Protein AF-A0A944N1M4-F1 (afdb_monomer)

Sequence (444 aa):
MQYVFIGLIVILLLAGAVALVLGRQGINRTTLVFAWLVLVTTAGFIFLAGRVGERERIWREKVRDLNAQIRTTTFGTYAGKVFFISDTADSEAAGLRQKILQLGGSLSNSKTIRSNVDVVVVNDPEKIPPKAKELSLEVLDKTAINNALTETLQGLEAAIIQKRREQARIETWRNRHWSSAFFTPPKVEPEPGNVGLYKAVSNGELRLILSAEDSEKPVNTGAELALFNLATDDERGFLGIFSIEEVGQREGNLLALSIAPLTTPDAHDLAAWKDWSLFTRAAKNPRIAVYEDLPSSNELSFDALTALVGTEIKTAAGPIASSGLEGMRRNLLQELSRVGNMTAQISLATAATQRERDRKKETANGLMKDREAWKEDSQFAQGALAKLEARGGTLKKNLQETRTRVLALRTELEELNARLMAEINRAEKPKENSSATRGTAALR

Nearest PDB structures (foldseek):
  4id3-assembly2_B  TM=7.390E-01  e=1.454E-02  Saccharomyces cerevisiae S288C
  3al3-assembly1_A  TM=7.926E-01  e=6.071E-02  Homo sapiens
  6zpk-assembly1_A  TM=7.304E-01  e=3.346E-02  Trypanosoma brucei brucei TREU927
  8ir4-assembly1_A  TM=6.706E-01  e=6.443E-02  Homo sapiens
  7cmz-assembly1_A  TM=6.408E-01  e=8.679E-02  Homo sapiens

Secondary structure (DSSP, 8-state):
-HHHHHHHHHHHHHHHHHHHHHTTSS--HHHHHHHHHHHHHHHHHHHHHHHHHHHHHHHHHHHHHHHHHHHHHHHGGGTTPEEEE-S--HHHHHHHHHHHHHTT-EE---SS--TT--EEEES-TT---HHHHHTT-EEEEHHHHHHHHHHHHHHHHHHHHHHHHHHHHHHHHH--EEEEEEEEPPEEEEPTT-TTBEEEEE-EEEEEE--TTS-S--S-TT-EEEEEETT--STTSEEEEEEEEEEEEEETTEEEEEEEESS--BHHHHHHHHHHHHHHHH-SS--EEEESS----TTS-S-HHHHHHEEEEEEBTEEEEEE-HHHHHHHHHHHHHHHHHHHHHHHHHHHHHHHHHHHHHHHHHHHHHHHHHHHHHHHHHHHHHHHHHHHHHHHHHHHHHHHHHHHHHHHHHHHHHHHHHHHHHHHT-PPP------------

Foldseek 3Di:
DVVVVVVVLVVLVVVLVVCVVVVPPDDDPVSVVVSVVSVVVSVVVVVVVVVVVVVVVVVVVVVVVVVVVCQCLQQNPQAAAEEEEPDDDPVVVVVLCVLCVSSNYHYDPDPDDDLSHQEYEYQDPVDDDVVCVVSVHHYHYPVRSVVRSVVSVVSNVVVVVVVVVVVVVVVVVAFDKFKFLDKFQFDWDDDPLQPFWIDGPAWIKTKTQADPPADQDNDDQQQKKWKAFPVDPDPLRTLAIWGFHDWQGDDPRITMTTIDHPDTDGPSNVVSNVVSVVCSVVDPGTIMMMGSAPDDDPPDPDGVCCQQQNDFDQDPVGTDTDGHPVRVVSVVSRVVSVVVVVVVVVVVVVVVVVVVVVVVVVVVVVVVVVVVVVVVVVVVVVVVVVVVVVVVVVVVVVVVVVVVVVVVVVVVVVVVVVVVVVVVVVVPDDDDDDDDDDDDDDDD

pLDDT: mean 70.44, std 16.05, range [33.62, 94.56]

Radius of gyration: 61.56 Å; Cα contacts (8 Å, |Δi|>4): 457; chains: 1; bounding box: 149×79×221 Å

Mean predicted aligned error: 21.59 Å

Structure (mmCIF, N/CA/C/O backbone):
data_AF-A0A944N1M4-F1
#
_entry.id   AF-A0A944N1M4-F1
#
loop_
_atom_site.group_PDB
_atom_site.id
_atom_site.type_symbol
_atom_site.label_atom_id
_atom_site.label_alt_id
_atom_site.label_comp_id
_atom_site.label_asym_id
_atom_site.label_entity_id
_atom_site.label_seq_id
_atom_site.pdbx_PDB_ins_code
_atom_site.Cartn_x
_atom_site.Cartn_y
_atom_site.Cartn_z
_atom_site.occupancy
_atom_site.B_iso_or_equiv
_atom_site.auth_seq_id
_atom_site.auth_comp_id
_atom_site.auth_asym_id
_atom_site.auth_atom_id
_atom_site.pdbx_PDB_model_num
ATOM 1 N N . MET A 1 1 ? -19.421 -28.208 -4.159 1.00 45.75 1 MET A N 1
ATOM 2 C CA . MET A 1 1 ? -18.139 -27.722 -4.723 1.00 45.75 1 MET A CA 1
ATOM 3 C C . MET A 1 1 ? -16.910 -28.515 -4.262 1.00 45.75 1 MET A C 1
ATOM 5 O O . MET A 1 1 ? -16.043 -28.733 -5.092 1.00 45.75 1 MET A O 1
ATOM 9 N N . GLN A 1 2 ? -16.819 -28.999 -3.012 1.00 46.62 2 GLN A N 1
ATOM 10 C CA . GLN A 1 2 ? -15.636 -29.742 -2.516 1.00 46.62 2 GLN A CA 1
ATOM 11 C C . GLN A 1 2 ? -15.303 -31.036 -3.295 1.00 46.62 2 GLN A C 1
ATOM 13 O O . GLN A 1 2 ? -14.133 -31.314 -3.535 1.00 46.62 2 GLN A O 1
ATOM 18 N N . TYR A 1 3 ? -16.303 -31.789 -3.769 1.00 46.12 3 TYR A N 1
ATOM 19 C CA . TYR A 1 3 ? -16.076 -33.053 -4.495 1.00 46.12 3 TYR A CA 1
ATOM 20 C C . TYR A 1 3 ? -15.458 -32.888 -5.895 1.00 46.12 3 TYR A C 1
ATOM 22 O O . TYR A 1 3 ? -14.758 -33.781 -6.362 1.00 46.12 3 TYR A O 1
ATOM 30 N N . VAL A 1 4 ? -15.663 -31.737 -6.548 1.00 49.97 4 VAL A N 1
ATOM 31 C CA . VAL A 1 4 ? -15.124 -31.465 -7.895 1.00 49.97 4 VAL A CA 1
ATOM 32 C C . VAL A 1 4 ? -13.613 -31.234 -7.833 1.00 49.97 4 VAL A C 1
ATOM 34 O O . VAL A 1 4 ? -12.870 -31.774 -8.647 1.00 49.97 4 VAL A O 1
ATOM 37 N N . PHE A 1 5 ? -13.148 -30.501 -6.818 1.00 53.38 5 PHE A N 1
ATOM 38 C CA . PHE A 1 5 ? -11.721 -30.254 -6.601 1.00 53.38 5 PHE A CA 1
ATOM 39 C C . PHE A 1 5 ? -10.961 -31.527 -6.220 1.00 53.38 5 PHE A C 1
ATOM 41 O O . PHE A 1 5 ? -9.871 -31.762 -6.735 1.00 53.38 5 PHE A O 1
ATOM 48 N N . ILE A 1 6 ? -11.553 -32.383 -5.381 1.00 61.16 6 ILE A N 1
ATOM 49 C CA . ILE A 1 6 ? -10.955 -33.677 -5.016 1.00 61.16 6 ILE A CA 1
ATOM 50 C C . ILE A 1 6 ? -10.848 -34.584 -6.252 1.00 61.16 6 ILE A C 1
ATOM 52 O O . ILE A 1 6 ? -9.798 -35.181 -6.481 1.00 61.16 6 ILE A O 1
ATOM 56 N N . GLY A 1 7 ? -11.888 -34.634 -7.092 1.00 60.00 7 GLY A N 1
ATOM 57 C CA . GLY A 1 7 ? -11.864 -35.407 -8.338 1.00 60.00 7 GLY A CA 1
ATOM 58 C C . GLY A 1 7 ? -10.773 -34.950 -9.312 1.00 60.00 7 GLY A C 1
ATOM 59 O O . GLY A 1 7 ? -10.076 -35.780 -9.891 1.00 60.00 7 GLY A O 1
ATOM 60 N N . LEU A 1 8 ? -10.565 -33.637 -9.444 1.00 64.69 8 LEU A N 1
ATOM 61 C CA . LEU A 1 8 ? -9.563 -33.066 -10.349 1.00 64.69 8 LEU A CA 1
ATOM 62 C C . LEU A 1 8 ? -8.124 -33.369 -9.890 1.00 64.69 8 LEU A C 1
ATOM 64 O O . LEU A 1 8 ? -7.264 -33.671 -10.715 1.00 64.69 8 LEU A O 1
ATOM 68 N N . ILE A 1 9 ? -7.884 -33.386 -8.575 1.00 66.00 9 ILE A N 1
ATOM 69 C CA . ILE A 1 9 ? -6.599 -33.778 -7.970 1.00 66.00 9 ILE A CA 1
ATOM 70 C C . ILE A 1 9 ? -6.293 -35.261 -8.218 1.00 66.00 9 ILE A C 1
ATOM 72 O O . ILE A 1 9 ? -5.167 -35.605 -8.578 1.00 66.00 9 ILE A O 1
ATOM 76 N N . VAL A 1 10 ? -7.288 -36.143 -8.071 1.00 67.00 10 VAL A N 1
ATOM 77 C CA . VAL A 1 10 ? -7.127 -37.586 -8.323 1.00 67.00 10 VAL A CA 1
ATOM 78 C C . VAL A 1 10 ? -6.805 -37.858 -9.795 1.00 67.00 10 VAL A C 1
ATOM 80 O O . VAL A 1 10 ? -5.928 -38.667 -10.090 1.00 67.00 10 VAL A O 1
ATOM 83 N N . ILE A 1 11 ? -7.451 -37.140 -10.720 1.00 67.38 11 ILE A N 1
ATOM 84 C CA . ILE A 1 11 ? -7.177 -37.242 -12.162 1.00 67.38 11 ILE A CA 1
ATOM 85 C C . ILE A 1 11 ? -5.755 -36.760 -12.493 1.00 67.38 11 ILE A C 1
ATOM 87 O O . ILE A 1 11 ? -5.060 -37.413 -13.269 1.00 67.38 11 ILE A O 1
ATOM 91 N N . LEU A 1 12 ? -5.289 -35.668 -11.877 1.00 65.94 12 LEU A N 1
ATOM 92 C CA . LEU A 1 12 ? -3.924 -35.154 -12.057 1.00 65.94 12 LEU A CA 1
ATOM 93 C C . LEU A 1 12 ? -2.854 -36.115 -11.518 1.00 65.94 12 LEU A C 1
ATOM 95 O O . LEU A 1 12 ? -1.842 -36.339 -12.184 1.00 65.94 12 LEU A O 1
ATOM 99 N N . LEU A 1 13 ? -3.094 -36.730 -10.356 1.00 64.50 13 LEU A N 1
ATOM 100 C CA . LEU A 1 13 ? -2.214 -37.758 -9.788 1.00 64.50 13 LEU A CA 1
ATOM 101 C C . LEU A 1 13 ? -2.156 -39.011 -10.669 1.00 64.50 13 LEU A C 1
ATOM 103 O O . LEU A 1 13 ? -1.068 -39.532 -10.916 1.00 64.50 13 LEU A O 1
ATOM 107 N N . LEU A 1 14 ? -3.302 -39.462 -11.188 1.00 66.75 14 LEU A N 1
ATOM 108 C CA . LEU A 1 14 ? -3.372 -40.584 -12.127 1.00 66.75 14 LEU A CA 1
ATOM 109 C C . LEU A 1 14 ? -2.642 -40.270 -13.438 1.00 66.75 14 LEU A C 1
ATOM 111 O O . LEU A 1 14 ? -1.866 -41.097 -13.908 1.00 66.75 14 LEU A O 1
ATOM 115 N N . ALA A 1 15 ? -2.817 -39.070 -13.996 1.00 64.44 15 ALA A N 1
ATOM 116 C CA . ALA A 1 15 ? -2.118 -38.646 -15.208 1.00 64.44 15 ALA A CA 1
ATOM 117 C C . ALA A 1 15 ? -0.592 -38.572 -15.004 1.00 64.44 15 ALA A C 1
ATOM 119 O O . ALA A 1 15 ? 0.167 -39.049 -15.850 1.00 64.44 15 ALA A O 1
ATOM 120 N N . GLY A 1 16 ? -0.136 -38.046 -13.859 1.00 60.47 16 GLY A N 1
ATOM 121 C CA . GLY A 1 16 ? 1.282 -38.010 -13.489 1.00 60.47 16 GLY A CA 1
ATOM 122 C C . GLY A 1 16 ? 1.889 -39.403 -13.291 1.00 60.47 16 GLY A C 1
ATOM 123 O O . GLY A 1 16 ? 2.989 -39.669 -13.775 1.00 60.47 16 GLY A O 1
ATOM 124 N N . ALA A 1 17 ? 1.157 -40.319 -12.651 1.00 63.91 17 ALA A N 1
ATOM 125 C CA . ALA A 1 17 ? 1.585 -41.704 -12.458 1.00 63.91 17 ALA A CA 1
ATOM 126 C C . ALA A 1 17 ? 1.650 -42.486 -13.783 1.00 63.91 17 ALA A C 1
ATOM 128 O O . ALA A 1 17 ? 2.624 -43.196 -14.032 1.00 63.91 17 ALA A O 1
ATOM 129 N N . VAL A 1 18 ? 0.661 -42.312 -14.667 1.00 62.91 18 VAL A N 1
ATOM 130 C CA . VAL A 1 18 ? 0.635 -42.936 -16.001 1.00 62.91 18 VAL A CA 1
ATOM 131 C C . VAL A 1 18 ? 1.797 -42.439 -16.870 1.00 62.91 18 VAL A C 1
ATOM 133 O O . VAL A 1 18 ? 2.458 -43.251 -17.519 1.00 62.91 18 VAL A O 1
ATOM 136 N N . ALA A 1 19 ? 2.118 -41.141 -16.827 1.00 60.16 19 ALA A N 1
ATOM 137 C CA . ALA A 1 19 ? 3.275 -40.578 -17.528 1.00 60.16 19 ALA A CA 1
ATOM 138 C C . ALA A 1 19 ? 4.620 -41.134 -17.013 1.00 60.16 19 ALA A C 1
ATOM 140 O O . ALA A 1 19 ? 5.552 -41.328 -17.793 1.00 60.16 19 ALA A O 1
ATOM 141 N N . LEU A 1 20 ? 4.713 -41.440 -15.714 1.00 62.12 20 LEU A N 1
ATOM 142 C CA . LEU A 1 20 ? 5.898 -42.035 -15.087 1.00 62.12 20 LEU A CA 1
ATOM 143 C C . LEU A 1 20 ? 6.067 -43.525 -15.429 1.00 62.12 20 LEU A C 1
ATOM 145 O O . LEU A 1 20 ? 7.186 -43.970 -15.678 1.00 62.12 20 LEU A O 1
ATOM 149 N N . VAL A 1 21 ? 4.970 -44.289 -15.485 1.00 61.75 21 VAL A N 1
ATOM 150 C CA . VAL A 1 21 ? 4.986 -45.729 -15.813 1.00 61.75 21 VAL A CA 1
ATOM 151 C C . VAL A 1 21 ? 5.263 -45.970 -17.301 1.00 61.75 21 VAL A C 1
ATOM 153 O O . VAL A 1 21 ? 6.027 -46.873 -17.642 1.00 61.75 21 VAL A O 1
ATOM 156 N N . LEU A 1 22 ? 4.710 -45.141 -18.192 1.00 56.91 22 LEU A N 1
ATOM 157 C CA . LEU A 1 22 ? 4.949 -45.235 -19.640 1.00 56.91 22 LEU A CA 1
ATOM 158 C C . LEU A 1 22 ? 6.289 -44.606 -20.075 1.00 56.91 22 LEU A C 1
ATOM 160 O O . LEU A 1 22 ? 6.777 -44.883 -21.167 1.00 56.91 22 LEU A O 1
ATOM 164 N N . GLY A 1 23 ? 6.932 -43.811 -19.212 1.00 51.34 23 GLY A N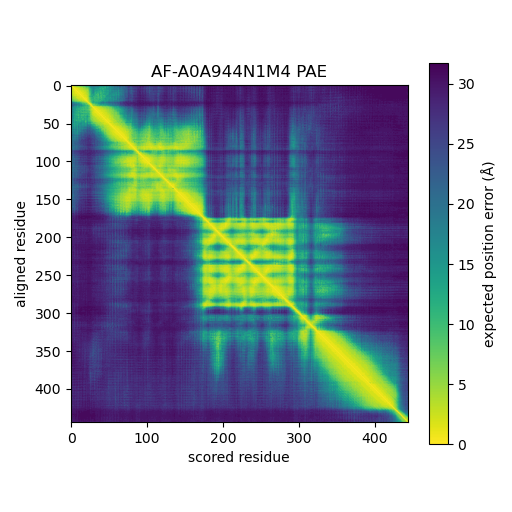 1
ATOM 165 C CA . GLY A 1 23 ? 8.169 -43.071 -19.495 1.00 51.34 23 GLY A CA 1
ATOM 166 C C . GLY A 1 23 ? 9.467 -43.886 -19.572 1.00 51.34 23 GLY A C 1
ATOM 167 O O . GLY A 1 23 ? 10.543 -43.298 -19.674 1.00 51.34 23 GLY A O 1
ATOM 168 N N . ARG A 1 24 ? 9.418 -45.225 -19.514 1.00 53.56 24 ARG A N 1
ATOM 169 C CA . ARG A 1 24 ? 10.626 -46.062 -19.379 1.00 53.56 24 ARG A CA 1
ATOM 170 C C . ARG A 1 24 ? 11.363 -46.362 -20.696 1.00 53.56 24 ARG A C 1
ATOM 172 O O . ARG A 1 24 ? 12.452 -46.926 -20.642 1.00 53.56 24 ARG A O 1
ATOM 179 N N . GLN A 1 25 ? 10.846 -45.957 -21.861 1.00 54.41 25 GLN A N 1
ATOM 180 C CA . GLN A 1 25 ? 11.563 -46.078 -23.141 1.00 54.41 25 GLN A CA 1
ATOM 181 C C . GLN A 1 25 ? 11.387 -44.828 -24.028 1.00 54.41 25 GLN A C 1
ATOM 183 O O . GLN A 1 25 ? 10.346 -44.633 -24.643 1.00 54.41 25 GLN A O 1
ATOM 188 N N . GLY A 1 26 ? 12.432 -43.991 -24.116 1.00 58.25 26 GLY A N 1
ATOM 189 C CA . GLY A 1 26 ? 12.639 -43.063 -25.244 1.00 58.25 26 GLY A CA 1
ATOM 190 C C . GLY A 1 26 ? 12.209 -41.592 -25.108 1.00 58.25 26 GLY A C 1
ATOM 191 O O . GLY A 1 26 ? 12.267 -40.880 -26.105 1.00 58.25 26 GLY A O 1
ATOM 192 N N . ILE A 1 27 ? 11.807 -41.093 -23.932 1.00 58.31 27 ILE A N 1
ATOM 193 C CA . ILE A 1 27 ? 11.262 -39.722 -23.792 1.00 58.31 27 ILE A CA 1
ATOM 194 C C . ILE A 1 27 ? 12.302 -38.686 -23.310 1.00 58.31 27 ILE A C 1
ATOM 196 O O . ILE A 1 27 ? 13.190 -38.974 -22.508 1.00 58.31 27 ILE A O 1
ATOM 200 N N . ASN A 1 28 ? 12.160 -37.453 -23.819 1.00 59.94 28 ASN A N 1
ATOM 201 C CA . ASN A 1 28 ? 12.951 -36.256 -23.515 1.00 59.94 28 ASN A CA 1
ATOM 202 C C . ASN A 1 28 ? 12.978 -35.941 -22.002 1.00 59.94 28 ASN A C 1
ATOM 204 O O . ASN A 1 28 ? 11.945 -35.960 -21.330 1.00 59.94 28 ASN A O 1
ATOM 208 N N . ARG A 1 29 ? 14.160 -35.594 -21.466 1.00 59.28 29 ARG A N 1
ATOM 209 C CA . ARG A 1 29 ? 14.384 -35.284 -20.037 1.00 59.28 29 ARG A CA 1
ATOM 210 C C . ARG A 1 29 ? 13.448 -34.191 -19.507 1.00 59.28 29 ARG A C 1
ATOM 212 O O . ARG A 1 29 ? 13.118 -34.192 -18.325 1.00 59.28 29 ARG A O 1
ATOM 219 N N . THR A 1 30 ? 12.986 -33.291 -20.372 1.00 57.34 30 THR A N 1
ATOM 220 C CA . THR A 1 30 ? 12.042 -32.218 -20.032 1.00 57.34 30 THR A CA 1
ATOM 221 C C . THR A 1 30 ? 10.685 -32.744 -19.560 1.00 57.34 30 THR A C 1
ATOM 223 O O . THR A 1 30 ? 10.148 -32.237 -18.579 1.00 57.34 30 THR A O 1
ATOM 226 N N . THR A 1 31 ? 10.144 -33.796 -20.179 1.00 63.44 31 THR A N 1
ATOM 227 C CA . THR A 1 31 ? 8.832 -34.363 -19.817 1.00 63.44 31 THR A CA 1
ATOM 228 C C . THR A 1 31 ? 8.852 -35.009 -18.430 1.00 63.44 31 THR A C 1
ATOM 230 O O . THR A 1 31 ? 7.888 -34.884 -17.676 1.00 63.44 31 THR A O 1
ATOM 233 N N . LEU A 1 32 ? 9.974 -35.631 -18.053 1.00 63.28 32 LEU A N 1
ATOM 234 C CA . LEU A 1 32 ? 10.171 -36.201 -16.717 1.00 63.28 32 LEU A CA 1
ATOM 235 C C . LEU A 1 32 ? 10.183 -35.107 -15.635 1.00 63.28 32 LEU A C 1
ATOM 237 O O . LEU A 1 32 ? 9.583 -35.275 -14.574 1.00 63.28 32 LEU A O 1
ATOM 241 N N . VAL A 1 33 ? 10.832 -33.972 -15.919 1.00 66.06 33 VAL A N 1
ATOM 242 C CA . VAL A 1 33 ? 10.876 -32.815 -15.011 1.00 66.06 33 VAL A CA 1
ATOM 243 C C . VAL A 1 33 ? 9.481 -32.219 -14.821 1.00 66.06 33 VAL A C 1
ATOM 245 O O . VAL A 1 33 ? 9.092 -31.957 -13.686 1.00 66.06 33 VAL A O 1
ATOM 248 N N . PHE A 1 34 ? 8.695 -32.068 -15.894 1.00 62.53 34 PHE A N 1
ATOM 249 C CA . PHE A 1 34 ? 7.314 -31.581 -15.791 1.00 62.53 34 PHE A CA 1
ATOM 250 C C . PHE A 1 34 ? 6.414 -32.520 -14.978 1.00 62.53 34 PHE A C 1
ATOM 252 O O . PHE A 1 34 ? 5.640 -32.041 -14.152 1.00 62.53 34 PHE A O 1
ATOM 259 N N . ALA A 1 35 ? 6.542 -33.841 -15.146 1.00 63.75 35 ALA A N 1
ATOM 260 C CA . ALA A 1 35 ? 5.775 -34.811 -14.360 1.00 63.75 35 ALA A CA 1
ATOM 261 C C . ALA A 1 35 ? 6.086 -34.713 -12.854 1.00 63.75 35 ALA A C 1
ATOM 263 O O . ALA A 1 35 ? 5.173 -34.708 -12.026 1.00 63.75 35 ALA A O 1
ATOM 264 N N . TRP A 1 36 ? 7.363 -34.552 -12.495 1.00 66.19 36 TRP A N 1
ATOM 265 C CA . TRP A 1 36 ? 7.772 -34.299 -11.111 1.00 66.19 36 TRP A CA 1
ATOM 266 C C . TRP A 1 36 ? 7.245 -32.967 -10.575 1.00 66.19 36 TRP A C 1
ATOM 268 O O . TRP A 1 36 ? 6.752 -32.912 -9.450 1.00 66.19 36 TRP A O 1
ATOM 278 N N . LEU A 1 37 ? 7.290 -31.907 -11.384 1.00 64.88 37 LEU A N 1
ATOM 279 C CA . LEU A 1 37 ? 6.762 -30.591 -11.022 1.00 64.88 37 LEU A CA 1
ATOM 280 C C . LEU A 1 37 ? 5.267 -30.650 -10.695 1.00 64.88 37 LEU A C 1
ATOM 282 O O . LEU A 1 37 ? 4.848 -30.074 -9.691 1.00 64.88 37 LEU A O 1
ATOM 286 N N . VAL A 1 38 ? 4.486 -31.390 -11.489 1.00 72.00 38 VAL A N 1
ATOM 287 C CA . VAL A 1 38 ? 3.048 -31.606 -11.267 1.00 72.00 38 VAL A CA 1
ATOM 288 C C . VAL A 1 38 ? 2.787 -32.382 -9.973 1.00 72.00 38 VAL A C 1
ATOM 290 O O . VAL A 1 38 ? 1.903 -32.008 -9.201 1.00 72.00 38 VAL A O 1
ATOM 293 N N . LEU A 1 39 ? 3.571 -33.425 -9.680 1.00 68.38 39 LEU A N 1
ATOM 294 C CA . LEU A 1 39 ? 3.427 -34.183 -8.431 1.00 68.38 39 LEU A CA 1
ATOM 295 C C . LEU A 1 39 ? 3.745 -33.327 -7.197 1.00 68.38 39 LEU A C 1
ATOM 297 O O . LEU A 1 39 ? 2.986 -33.344 -6.226 1.00 68.38 39 LEU A O 1
ATOM 301 N N . VAL A 1 40 ? 4.818 -32.532 -7.247 1.00 68.81 40 VAL A N 1
ATOM 302 C CA . VAL A 1 40 ? 5.225 -31.654 -6.137 1.00 68.81 40 VAL A CA 1
ATOM 303 C C . VAL A 1 40 ? 4.212 -30.530 -5.911 1.00 68.81 40 VAL A C 1
ATOM 305 O O . VAL A 1 40 ? 3.836 -30.269 -4.768 1.00 68.81 40 VAL A O 1
ATOM 308 N N . THR A 1 41 ? 3.709 -29.897 -6.976 1.00 60.41 41 THR A N 1
ATOM 309 C CA . THR A 1 41 ? 2.663 -28.863 -6.845 1.00 60.41 41 THR A CA 1
ATOM 310 C C . THR A 1 41 ? 1.354 -29.437 -6.312 1.00 60.41 41 THR A C 1
ATOM 312 O O . THR A 1 41 ? 0.724 -28.815 -5.457 1.00 60.41 41 THR A O 1
ATOM 315 N N . THR A 1 42 ? 0.973 -30.645 -6.733 1.00 66.94 42 THR A N 1
ATOM 316 C CA . THR A 1 42 ? -0.236 -31.313 -6.228 1.00 66.94 42 THR A CA 1
ATOM 317 C C . THR A 1 42 ? -0.112 -31.653 -4.740 1.00 66.94 42 THR A C 1
ATOM 319 O O . THR A 1 42 ? -1.029 -31.377 -3.965 1.00 66.94 42 THR A O 1
ATOM 322 N N . ALA A 1 43 ? 1.039 -32.177 -4.306 1.00 66.88 43 ALA A N 1
ATOM 323 C CA . ALA A 1 43 ? 1.307 -32.437 -2.891 1.00 66.88 43 ALA A CA 1
ATOM 324 C C . ALA A 1 43 ? 1.292 -31.144 -2.051 1.00 66.88 43 ALA A C 1
ATOM 326 O O . ALA A 1 43 ? 0.687 -31.109 -0.977 1.00 66.88 43 ALA A O 1
ATOM 327 N N . GLY A 1 44 ? 1.885 -30.061 -2.567 1.00 59.19 44 GLY A N 1
ATOM 328 C CA . GLY A 1 44 ? 1.852 -28.743 -1.928 1.00 59.19 44 GLY A CA 1
ATOM 329 C C . GLY A 1 44 ? 0.431 -28.191 -1.770 1.00 59.19 44 GLY A C 1
ATOM 330 O O . GLY A 1 44 ? 0.088 -27.655 -0.715 1.00 59.19 44 GLY A O 1
ATOM 331 N N . PHE A 1 45 ? -0.426 -28.383 -2.776 1.00 66.75 45 PHE A N 1
ATOM 332 C CA . PHE A 1 45 ? -1.823 -27.954 -2.721 1.00 66.75 45 PHE A CA 1
ATOM 333 C C . PHE A 1 45 ? -2.636 -28.722 -1.666 1.00 66.75 45 PHE A C 1
ATOM 335 O O . PHE A 1 45 ? -3.381 -28.109 -0.901 1.00 66.75 45 PHE A O 1
ATOM 342 N N . ILE A 1 46 ? -2.460 -30.046 -1.568 1.00 65.25 46 ILE A N 1
ATOM 343 C CA . ILE A 1 46 ? -3.133 -30.879 -0.551 1.00 65.25 46 ILE A CA 1
ATOM 344 C C . ILE A 1 46 ? -2.721 -30.449 0.865 1.00 65.25 46 ILE A C 1
ATOM 346 O O . ILE A 1 46 ? -3.572 -30.323 1.747 1.00 65.25 46 ILE A O 1
ATOM 350 N N . PHE A 1 47 ? -1.434 -30.163 1.076 1.00 62.78 47 PHE A N 1
ATOM 351 C CA . PHE A 1 47 ? -0.926 -29.677 2.359 1.00 62.78 47 PHE A CA 1
ATOM 352 C C . PHE A 1 47 ? -1.536 -28.319 2.756 1.00 62.78 47 PHE A C 1
ATOM 354 O O . PHE A 1 47 ? -1.991 -28.142 3.889 1.00 62.78 47 PHE A O 1
ATOM 361 N N . LEU A 1 48 ? -1.611 -27.371 1.814 1.00 51.44 48 LEU A N 1
ATOM 362 C CA . LEU A 1 48 ? -2.254 -26.068 2.023 1.00 51.44 48 LEU A CA 1
ATOM 363 C C . LEU A 1 48 ? -3.747 -26.207 2.351 1.00 51.44 48 LEU A C 1
ATOM 365 O O . LEU A 1 48 ? -4.223 -25.586 3.303 1.00 51.44 48 LEU A O 1
ATOM 369 N N . ALA A 1 49 ? -4.471 -27.053 1.615 1.00 52.09 49 ALA A N 1
ATOM 370 C CA . ALA A 1 49 ? -5.890 -27.306 1.852 1.00 52.09 49 ALA A CA 1
ATOM 371 C C . ALA A 1 49 ? -6.149 -27.915 3.244 1.00 52.09 49 ALA A C 1
ATOM 373 O O . ALA A 1 49 ? -7.070 -27.481 3.940 1.00 52.09 49 ALA A O 1
ATOM 374 N N . GLY A 1 50 ? -5.306 -28.855 3.689 1.00 50.50 50 GLY A N 1
ATOM 375 C CA . GLY A 1 50 ? -5.378 -29.426 5.038 1.00 50.50 50 GLY A CA 1
ATOM 376 C C . GLY A 1 50 ? -5.200 -28.370 6.132 1.00 50.50 50 GLY A C 1
ATOM 377 O O . GLY A 1 50 ? -5.995 -28.298 7.070 1.00 50.50 50 GLY A O 1
ATOM 378 N N . ARG A 1 51 ? -4.223 -27.469 5.965 1.00 54.62 51 ARG A N 1
ATOM 379 C CA . ARG A 1 51 ? -3.960 -26.388 6.926 1.00 54.62 51 ARG A CA 1
ATOM 380 C C . ARG A 1 51 ? -5.112 -25.382 7.022 1.00 54.62 51 ARG A C 1
ATOM 382 O O . ARG A 1 51 ? -5.426 -24.901 8.111 1.00 54.62 51 ARG A O 1
ATOM 389 N N . VAL A 1 52 ? -5.744 -25.059 5.892 1.00 45.78 52 VAL A N 1
ATOM 390 C CA . VAL A 1 52 ? -6.930 -24.187 5.859 1.00 45.78 52 VAL A CA 1
ATOM 391 C C . VAL A 1 52 ? -8.112 -24.857 6.563 1.00 45.78 52 VAL A C 1
ATOM 393 O O . VAL A 1 52 ? -8.769 -24.213 7.380 1.00 45.78 52 VAL A O 1
ATOM 396 N N . GLY A 1 53 ? -8.336 -26.154 6.332 1.00 45.31 53 GLY A N 1
ATOM 397 C CA . GLY A 1 53 ? -9.399 -26.910 7.001 1.00 45.31 53 GLY A CA 1
ATOM 398 C C . GLY A 1 53 ? -9.246 -26.959 8.525 1.00 45.31 53 GLY A C 1
ATOM 399 O O . GLY A 1 53 ? -10.225 -26.805 9.259 1.00 45.31 53 GLY A O 1
ATOM 400 N N . GLU A 1 54 ? -8.018 -27.102 9.023 1.00 49.41 54 GLU A N 1
ATOM 401 C CA . GLU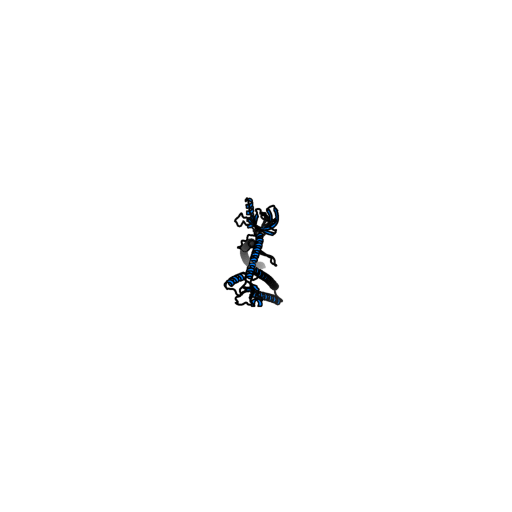 A 1 54 ? -7.743 -27.097 10.462 1.00 49.41 54 GLU A CA 1
ATOM 402 C C . GLU A 1 54 ? -7.933 -25.707 11.086 1.00 49.41 54 GLU A C 1
ATOM 404 O O . GLU A 1 54 ? -8.546 -25.576 12.150 1.00 49.41 54 GLU A O 1
ATOM 409 N N . ARG A 1 55 ? -7.527 -24.649 10.371 1.00 43.16 55 ARG A N 1
ATOM 410 C CA . ARG A 1 55 ? -7.804 -23.258 10.758 1.00 43.16 55 ARG A CA 1
ATOM 411 C C . ARG A 1 55 ? -9.308 -22.980 10.827 1.00 43.16 55 ARG A C 1
ATOM 413 O O . ARG A 1 55 ? -9.761 -22.355 11.783 1.00 43.16 55 ARG A O 1
ATOM 420 N N . GLU A 1 56 ? -10.090 -23.474 9.867 1.00 47.00 56 GLU A N 1
ATOM 421 C CA . GLU A 1 56 ? -11.553 -23.363 9.895 1.00 47.00 56 GLU A CA 1
ATOM 422 C C . GLU A 1 56 ? -12.187 -24.144 11.049 1.00 47.00 56 GLU A C 1
ATOM 424 O O . GLU A 1 56 ? -13.178 -23.689 11.620 1.00 47.00 56 GLU A O 1
ATOM 429 N N . ARG A 1 57 ? -11.652 -25.318 11.412 1.00 53.69 57 ARG A N 1
ATOM 430 C CA . ARG A 1 57 ? -12.151 -26.097 12.558 1.00 53.69 57 ARG A CA 1
ATOM 431 C C . ARG A 1 57 ? -11.986 -25.314 13.859 1.00 53.69 57 ARG A C 1
ATOM 433 O O . ARG A 1 57 ? -12.970 -25.129 14.570 1.00 53.69 57 ARG A O 1
ATOM 440 N N . ILE A 1 58 ? -10.782 -24.798 14.105 1.00 54.81 58 ILE A N 1
ATOM 441 C CA . ILE A 1 58 ? -10.469 -23.987 15.291 1.00 54.81 58 ILE A CA 1
ATOM 442 C C . ILE A 1 58 ? -11.316 -22.708 15.303 1.00 54.81 58 ILE A C 1
ATOM 444 O O . ILE A 1 58 ? -11.831 -22.308 16.346 1.00 54.81 58 ILE A O 1
ATOM 448 N N . TRP A 1 59 ? -11.505 -22.072 14.142 1.00 42.97 59 TRP A N 1
ATOM 449 C CA . TRP A 1 59 ? -12.357 -20.889 14.025 1.00 42.97 59 TRP A CA 1
ATOM 450 C C . TRP A 1 59 ? -13.821 -21.196 14.354 1.00 42.97 59 TRP A C 1
ATOM 452 O O . TRP A 1 59 ? -14.439 -20.466 15.123 1.00 42.97 59 TRP A O 1
ATOM 462 N N . ARG A 1 60 ? -14.375 -22.304 13.844 1.00 53.31 60 ARG A N 1
ATOM 463 C CA . ARG A 1 60 ? -15.747 -22.739 14.161 1.00 53.31 60 ARG A CA 1
ATOM 464 C C . ARG A 1 60 ? -15.930 -23.065 15.642 1.00 53.31 60 ARG A C 1
ATOM 466 O O . ARG A 1 60 ? -16.981 -22.742 16.189 1.00 53.31 60 ARG A O 1
ATOM 473 N N . GLU A 1 61 ? -14.933 -23.672 16.284 1.00 62.53 61 GLU A N 1
ATOM 474 C CA . GLU A 1 61 ? -14.927 -23.897 17.736 1.00 62.53 61 GLU A CA 1
ATOM 475 C C . GLU A 1 61 ? -14.971 -22.573 18.502 1.00 62.53 61 GLU A C 1
ATOM 477 O O . GLU A 1 61 ? -15.872 -22.379 19.315 1.00 62.53 61 GLU A O 1
ATOM 482 N N . LYS A 1 62 ? -14.089 -21.621 18.169 1.00 52.12 62 LYS A N 1
ATOM 483 C CA . LYS A 1 62 ? -14.077 -20.290 18.799 1.00 52.12 62 LYS A CA 1
ATOM 484 C C . LYS A 1 62 ? -15.380 -19.525 18.587 1.00 52.12 62 LYS A C 1
ATOM 486 O O . LYS A 1 62 ? -15.875 -18.911 19.520 1.00 52.12 62 LYS A O 1
ATOM 491 N N . VAL A 1 63 ? -15.957 -19.574 17.385 1.00 50.12 63 VAL A N 1
ATOM 492 C CA . VAL A 1 63 ? -17.242 -18.921 17.086 1.00 50.12 63 VAL A CA 1
ATOM 493 C C . VAL A 1 63 ? -18.386 -19.561 17.874 1.00 50.12 63 VAL A C 1
ATOM 495 O O . VAL A 1 63 ? -19.257 -18.845 18.358 1.00 50.12 63 VAL A O 1
ATOM 498 N N . ARG A 1 64 ? -18.404 -20.892 18.036 1.00 63.72 64 ARG A N 1
ATOM 499 C CA . ARG A 1 64 ? -19.408 -21.564 18.880 1.00 63.72 64 ARG A CA 1
ATOM 500 C C . ARG A 1 64 ? -19.268 -21.178 20.345 1.00 63.72 64 ARG A C 1
ATOM 502 O O . ARG A 1 64 ? -20.281 -20.874 20.963 1.00 63.72 64 ARG A O 1
ATOM 509 N N . ASP A 1 65 ? -18.046 -21.173 20.865 1.00 65.75 65 ASP A N 1
ATOM 510 C CA . ASP A 1 65 ? -17.762 -20.804 22.252 1.00 65.75 65 ASP A CA 1
ATOM 511 C C . ASP A 1 65 ? -18.131 -19.336 22.527 1.00 65.75 65 ASP A C 1
ATOM 513 O O . ASP A 1 65 ? -18.888 -19.042 23.448 1.00 65.75 65 ASP A O 1
ATOM 517 N N . LEU A 1 66 ? -17.737 -18.419 21.636 1.00 57.78 66 LEU A N 1
ATOM 518 C CA . LEU A 1 66 ? -18.137 -17.009 21.694 1.00 57.78 66 LEU A CA 1
ATOM 519 C C . LEU A 1 66 ? -19.655 -16.833 21.621 1.00 57.78 66 LEU A C 1
ATOM 521 O O . LEU A 1 66 ? -20.219 -16.077 22.403 1.00 57.78 66 LEU A O 1
ATOM 525 N N . ASN A 1 67 ? -20.341 -17.543 20.723 1.00 60.34 67 ASN A N 1
ATOM 526 C CA . ASN A 1 67 ? -21.800 -17.475 20.636 1.00 60.34 67 ASN A CA 1
ATOM 527 C C . ASN A 1 67 ? -22.486 -18.029 21.894 1.00 60.34 67 ASN A C 1
ATOM 529 O O . ASN A 1 67 ? -23.527 -17.505 22.294 1.00 60.34 67 ASN A O 1
ATOM 533 N N . ALA A 1 68 ? -21.924 -19.066 22.523 1.00 67.12 68 ALA A N 1
ATOM 534 C CA . ALA A 1 68 ? -22.418 -19.596 23.790 1.00 67.12 68 ALA A CA 1
ATOM 535 C C . ALA A 1 68 ? -22.221 -18.584 24.928 1.00 67.12 68 ALA A C 1
ATOM 537 O O . ALA A 1 68 ? -23.164 -18.315 25.673 1.00 67.12 68 ALA A O 1
ATOM 538 N N . GLN A 1 69 ? -21.049 -17.949 25.010 1.00 69.19 69 GLN A N 1
ATOM 539 C CA . GLN A 1 69 ? -20.769 -16.884 25.976 1.00 69.19 69 GLN A CA 1
ATOM 540 C C . GLN A 1 69 ? -21.701 -15.686 25.771 1.00 69.19 69 GLN A C 1
ATOM 542 O O . GLN A 1 69 ? -22.374 -15.283 26.712 1.00 69.19 69 GLN A O 1
ATOM 547 N N . ILE A 1 70 ? -21.844 -15.188 24.536 1.00 63.97 70 ILE A N 1
ATOM 548 C CA . ILE A 1 70 ? -22.756 -14.082 24.201 1.00 63.97 70 ILE A CA 1
ATOM 549 C C . ILE A 1 70 ? -24.187 -14.418 24.618 1.00 63.97 70 ILE A C 1
ATOM 551 O O . ILE A 1 70 ? -24.837 -13.597 25.261 1.00 63.97 70 ILE A O 1
ATOM 555 N N . ARG A 1 71 ? -24.691 -15.616 24.296 1.00 62.09 71 ARG A N 1
ATOM 556 C CA . ARG A 1 71 ? -26.046 -16.026 24.696 1.00 62.09 71 ARG A CA 1
ATOM 557 C C . ARG A 1 71 ? -26.219 -16.054 26.210 1.00 62.09 71 ARG A C 1
ATOM 559 O O . ARG A 1 71 ? -27.214 -15.531 26.699 1.00 62.09 71 ARG A O 1
ATOM 566 N N . THR A 1 72 ? -25.252 -16.612 26.929 1.00 69.69 72 THR A N 1
ATOM 567 C CA . THR A 1 72 ? -25.307 -16.721 28.393 1.00 69.69 72 THR A CA 1
ATOM 568 C C . THR A 1 72 ? -25.226 -15.343 29.053 1.00 69.69 72 THR A C 1
ATOM 570 O O . THR A 1 72 ? -25.983 -15.058 29.971 1.00 69.69 72 THR A O 1
ATOM 573 N N . THR A 1 73 ? -24.378 -14.442 28.548 1.00 66.88 73 THR A N 1
ATOM 574 C CA . THR A 1 73 ? -24.270 -13.061 29.044 1.00 66.88 73 THR A CA 1
ATOM 575 C C . THR A 1 73 ? -25.494 -12.209 28.693 1.00 66.88 73 THR A C 1
ATOM 577 O O . THR A 1 73 ? -25.872 -11.349 29.479 1.00 66.88 73 THR A O 1
ATOM 580 N N . THR A 1 74 ? -26.121 -12.432 27.532 1.00 61.47 74 THR A N 1
ATOM 581 C CA . THR A 1 74 ? -27.256 -11.613 27.059 1.00 61.47 74 THR A CA 1
ATOM 582 C C . THR A 1 74 ? -28.586 -12.037 27.678 1.00 61.47 74 THR A C 1
ATOM 584 O O . THR A 1 74 ? -29.424 -11.191 27.970 1.00 61.47 74 THR A O 1
ATOM 587 N N . PHE A 1 75 ? -28.791 -13.343 27.856 1.00 66.94 75 PHE A N 1
ATOM 588 C CA . PHE A 1 75 ? -30.092 -13.923 28.205 1.00 66.94 75 PHE A CA 1
ATOM 589 C C . PHE A 1 75 ? -30.069 -14.754 29.500 1.00 66.94 75 PHE A C 1
ATOM 591 O O . PHE A 1 75 ? -31.108 -15.245 29.935 1.00 66.94 75 PHE A O 1
ATOM 598 N N . GLY A 1 76 ? -28.905 -14.898 30.139 1.00 73.38 76 GLY A N 1
ATOM 599 C CA . GLY A 1 76 ? -28.757 -15.599 31.411 1.00 73.38 76 GLY A CA 1
ATOM 600 C C . GLY A 1 76 ? -28.832 -17.122 31.290 1.00 73.38 76 GLY A C 1
ATOM 601 O O . GLY A 1 76 ? -28.751 -17.708 30.208 1.00 73.38 76 GLY A O 1
ATOM 602 N N . THR A 1 77 ? -29.000 -17.784 32.433 1.00 78.88 77 THR A N 1
ATOM 603 C CA . THR A 1 77 ? -28.949 -19.252 32.603 1.00 78.88 77 THR A CA 1
ATOM 604 C C . THR A 1 77 ? -30.096 -20.006 31.914 1.00 78.88 77 THR A C 1
ATOM 606 O O . THR A 1 77 ? -30.077 -21.234 31.813 1.00 78.88 77 THR A O 1
ATOM 609 N N . TYR A 1 78 ? -31.111 -19.281 31.442 1.00 81.31 78 TYR A N 1
ATOM 610 C CA . TYR A 1 78 ? -32.327 -19.830 30.841 1.00 81.31 78 TYR A CA 1
ATOM 611 C C . TYR A 1 78 ? -32.378 -19.690 29.312 1.00 81.31 78 TYR A C 1
ATOM 613 O O . TYR A 1 78 ? -33.361 -20.097 28.684 1.00 81.31 78 TYR A O 1
ATOM 621 N N . ALA A 1 79 ? -31.306 -19.176 28.705 1.00 76.69 79 ALA A N 1
ATOM 622 C CA . ALA A 1 79 ? -31.196 -18.985 27.267 1.00 76.69 79 ALA A CA 1
ATOM 623 C C . ALA A 1 79 ? -31.402 -20.303 26.498 1.00 76.69 79 ALA A C 1
ATOM 625 O O . ALA A 1 79 ? -30.635 -21.256 26.639 1.00 76.69 79 ALA A O 1
ATOM 626 N N . GLY A 1 80 ? -32.419 -20.349 25.635 1.00 73.56 80 GLY A N 1
ATOM 627 C CA . GLY A 1 80 ? -32.725 -21.510 24.798 1.00 73.56 80 GLY A CA 1
ATOM 628 C C . GLY A 1 80 ? -33.501 -22.638 25.483 1.00 73.56 80 GLY A C 1
ATOM 629 O O . GLY A 1 80 ? -33.808 -23.615 24.803 1.00 73.56 80 GLY A O 1
ATOM 630 N N . LYS A 1 81 ? -33.860 -22.506 26.768 1.00 85.19 81 LYS A N 1
ATOM 631 C CA . LYS A 1 81 ? -34.739 -23.466 27.454 1.00 85.19 81 LYS A CA 1
ATOM 632 C C . LYS A 1 81 ? -36.193 -23.320 26.994 1.00 85.19 81 LYS A C 1
ATOM 634 O O . LYS A 1 81 ? -36.650 -22.224 26.646 1.00 85.19 81 LYS A O 1
ATOM 639 N N . VAL A 1 82 ? -36.934 -24.424 27.000 1.00 85.50 82 VAL A N 1
ATOM 640 C CA . VAL A 1 82 ? -38.367 -24.458 26.679 1.00 85.50 82 VAL A CA 1
ATOM 641 C C . VAL A 1 82 ? -39.193 -24.418 27.964 1.00 85.50 82 VAL A C 1
ATOM 643 O O . VAL A 1 82 ? -39.100 -25.305 28.810 1.00 85.50 82 VAL A O 1
ATOM 646 N N . PHE A 1 83 ? -40.046 -23.407 28.091 1.00 86.19 83 PHE A N 1
ATOM 647 C CA . PHE A 1 83 ? -40.881 -23.148 29.257 1.00 86.19 83 PHE A CA 1
ATOM 648 C C . PHE A 1 83 ? -42.325 -23.611 29.050 1.00 86.19 83 PHE A C 1
ATOM 650 O O . PHE A 1 83 ? -42.908 -23.440 27.976 1.00 86.19 83 PHE A O 1
ATOM 657 N N . PHE A 1 84 ? -42.944 -24.125 30.110 1.00 84.75 84 PHE A N 1
ATOM 658 C CA . PHE A 1 84 ? -44.381 -24.381 30.188 1.00 84.75 84 PHE A CA 1
ATOM 659 C C . PHE A 1 84 ? -44.977 -23.614 31.369 1.00 84.75 84 PHE A C 1
ATOM 661 O O . PHE A 1 84 ? -44.489 -23.747 32.485 1.00 84.75 84 PHE A O 1
ATOM 668 N N . ILE A 1 85 ? -46.035 -22.832 31.148 1.00 83.25 85 ILE A N 1
ATOM 669 C CA . ILE A 1 85 ? -46.721 -22.097 32.220 1.00 83.25 85 ILE A CA 1
ATOM 670 C C . ILE A 1 85 ? -47.965 -22.889 32.635 1.00 83.25 85 ILE A C 1
ATOM 672 O O . ILE A 1 85 ? -48.832 -23.139 31.798 1.00 83.25 85 ILE A O 1
ATOM 676 N N . SER A 1 86 ? -48.058 -23.294 33.904 1.00 76.62 86 SER A N 1
ATOM 677 C CA . SER A 1 86 ? -49.218 -24.022 34.438 1.00 76.62 86 SER A CA 1
ATOM 678 C C . SER A 1 86 ? -50.217 -23.083 35.117 1.00 76.62 86 SER A C 1
ATOM 680 O O . SER A 1 86 ? -49.791 -22.224 35.886 1.00 76.62 86 SER A O 1
ATOM 682 N N . ASP A 1 87 ? -51.519 -23.282 34.872 1.00 65.69 87 ASP A N 1
ATOM 683 C CA . ASP A 1 87 ? -52.650 -22.679 35.607 1.00 65.69 87 ASP A CA 1
ATOM 684 C C . ASP A 1 87 ? -52.460 -21.205 36.011 1.00 65.69 87 ASP A C 1
ATOM 686 O O . ASP A 1 87 ? -52.448 -20.833 37.186 1.00 65.69 87 ASP A O 1
ATOM 690 N N . THR A 1 88 ? -52.321 -20.343 35.004 1.00 63.84 88 THR A N 1
ATOM 691 C CA . THR A 1 88 ? -52.264 -18.879 35.151 1.00 63.84 88 THR A CA 1
ATOM 692 C C . THR A 1 88 ? -53.419 -18.234 34.399 1.00 63.84 88 THR A C 1
ATOM 694 O O . THR A 1 88 ? -53.775 -18.673 33.306 1.00 63.84 88 THR A O 1
ATOM 697 N N . ALA A 1 89 ? -54.002 -17.175 34.967 1.00 63.31 89 ALA A N 1
ATOM 698 C CA . ALA A 1 89 ? -54.973 -16.350 34.253 1.00 63.31 89 ALA A CA 1
ATOM 699 C C . ALA A 1 89 ? -54.314 -15.713 33.013 1.00 63.31 89 ALA A C 1
ATOM 701 O O . ALA A 1 89 ? -53.152 -15.304 33.076 1.00 63.31 89 ALA A O 1
ATOM 702 N N . ASP A 1 90 ? -55.047 -15.594 31.900 1.00 64.12 90 ASP A N 1
ATOM 703 C CA . ASP A 1 90 ? -54.502 -15.160 30.599 1.00 64.12 90 ASP A CA 1
ATOM 704 C C . ASP A 1 90 ? -53.739 -13.820 30.655 1.00 64.12 90 ASP A C 1
ATOM 706 O O . ASP A 1 90 ? -52.738 -13.635 29.957 1.00 64.12 90 ASP A O 1
ATOM 710 N N . SER A 1 91 ? -54.165 -12.894 31.520 1.00 63.72 91 SER A N 1
ATOM 711 C CA . SER A 1 91 ? -53.511 -11.594 31.717 1.00 63.72 91 SER A CA 1
ATOM 712 C C . SER A 1 91 ? -52.152 -11.699 32.424 1.00 63.72 91 SER A C 1
ATOM 714 O O . SER A 1 91 ? -51.202 -11.017 32.038 1.00 63.72 91 SER A O 1
ATOM 716 N N . GLU A 1 92 ? -52.014 -12.577 33.419 1.00 67.25 92 GLU A N 1
ATOM 717 C CA . GLU A 1 92 ? -50.740 -12.824 34.105 1.00 67.25 92 GLU A CA 1
ATOM 718 C C . GLU A 1 92 ? -49.792 -13.677 33.258 1.00 67.25 92 GLU A C 1
ATOM 720 O O . GLU A 1 92 ? -48.577 -13.450 33.251 1.00 67.25 92 GLU A O 1
ATOM 725 N N . ALA A 1 93 ? -50.352 -14.606 32.479 1.00 69.69 93 ALA A N 1
ATOM 726 C CA . ALA A 1 93 ? -49.606 -15.415 31.527 1.00 69.69 93 ALA A CA 1
ATOM 727 C C . ALA A 1 93 ? -48.921 -14.544 30.460 1.00 69.69 93 ALA A C 1
ATOM 729 O O . ALA A 1 93 ? -47.793 -14.838 30.070 1.00 69.69 93 ALA A O 1
ATOM 730 N N . ALA A 1 94 ? -49.546 -13.446 30.018 1.00 75.38 94 ALA A N 1
ATOM 731 C CA . ALA A 1 94 ? -48.943 -12.511 29.065 1.00 75.38 94 ALA A CA 1
ATOM 732 C C . ALA A 1 94 ? -47.673 -11.834 29.619 1.00 75.38 94 ALA A C 1
ATOM 734 O O . ALA A 1 94 ? -46.645 -11.796 28.938 1.00 75.38 94 ALA A O 1
ATOM 735 N N . GLY A 1 95 ? -47.708 -11.368 30.873 1.00 76.62 95 GLY A N 1
ATOM 736 C CA . GLY A 1 95 ? -46.544 -10.763 31.528 1.00 76.62 95 GLY A CA 1
ATOM 737 C C . GLY A 1 95 ? -45.405 -11.761 31.764 1.00 76.62 95 GLY A C 1
ATOM 738 O O . GLY A 1 95 ? -44.236 -11.434 31.552 1.00 76.62 95 GLY A O 1
ATOM 739 N N . LEU A 1 96 ? -45.732 -13.001 32.144 1.00 80.25 96 LEU A N 1
ATOM 740 C CA . LEU A 1 96 ? -44.749 -14.081 32.293 1.00 80.25 96 LEU A CA 1
ATOM 741 C C . LEU A 1 96 ? -44.129 -14.486 30.952 1.00 80.25 96 LEU A C 1
ATOM 743 O O . LEU A 1 96 ? -42.916 -14.663 30.874 1.00 80.25 96 LEU A O 1
ATOM 747 N N . ARG A 1 97 ? -44.927 -14.554 29.878 1.00 79.62 97 ARG A N 1
ATOM 748 C CA . ARG A 1 97 ? -44.434 -14.819 28.516 1.00 79.62 97 ARG A CA 1
ATOM 749 C C . ARG A 1 97 ? -43.377 -13.810 28.092 1.00 79.62 97 ARG A C 1
ATOM 751 O O . ARG A 1 97 ? -42.333 -14.204 27.582 1.00 79.62 97 ARG A O 1
ATOM 758 N N . GLN A 1 98 ? -43.624 -12.524 28.332 1.00 79.25 98 GLN A N 1
ATOM 759 C CA . GLN A 1 98 ? -42.676 -11.472 27.974 1.00 79.25 98 GLN A CA 1
ATOM 760 C C . GLN A 1 98 ? -41.354 -11.604 28.744 1.00 79.25 98 GLN A C 1
ATOM 762 O O . GLN A 1 98 ? -40.289 -11.472 28.146 1.00 79.25 98 GLN A O 1
ATOM 767 N N . LYS A 1 99 ? -41.405 -11.933 30.040 1.00 81.00 99 LYS A N 1
ATOM 768 C CA . LYS A 1 99 ? -40.204 -12.151 30.867 1.00 81.00 99 LYS A CA 1
ATOM 769 C C . LYS A 1 99 ? -39.411 -13.386 30.440 1.00 81.00 99 LYS A C 1
ATOM 771 O O . LYS A 1 99 ? -38.190 -13.330 30.368 1.00 81.00 99 LYS A O 1
ATOM 776 N N . ILE A 1 100 ? -40.092 -14.476 30.088 1.00 80.56 100 ILE A N 1
ATOM 777 C CA . ILE A 1 100 ? -39.452 -15.691 29.559 1.00 80.56 100 ILE A CA 1
ATOM 778 C C . ILE A 1 100 ? -38.729 -15.397 28.237 1.00 80.56 100 ILE A C 1
ATOM 780 O O . ILE A 1 100 ? -37.599 -15.837 28.043 1.00 80.56 100 ILE A O 1
ATOM 784 N N . LEU A 1 101 ? -39.348 -14.611 27.351 1.00 76.69 101 LEU A N 1
ATOM 785 C CA . LEU A 1 101 ? -38.715 -14.181 26.101 1.00 76.69 101 LEU A CA 1
ATOM 786 C C . LEU A 1 101 ? -37.496 -13.278 26.352 1.00 76.69 101 LEU A C 1
ATOM 788 O O . LEU A 1 101 ? -36.498 -13.401 25.646 1.00 76.69 101 LEU A O 1
ATOM 792 N N . GLN A 1 102 ? -37.542 -12.408 27.368 1.00 74.06 102 GLN A N 1
ATOM 793 C CA . GLN A 1 102 ? -36.395 -11.584 27.783 1.00 74.06 102 GLN A CA 1
ATOM 794 C C . GLN A 1 102 ? -35.232 -12.418 28.340 1.00 74.06 102 GLN A C 1
ATOM 796 O O . GLN A 1 102 ? -34.081 -12.040 28.158 1.00 74.06 102 GLN A O 1
ATOM 801 N N . LEU A 1 103 ? -35.517 -13.576 28.937 1.00 77.12 103 LEU A N 1
ATOM 802 C CA . LEU A 1 103 ? -34.525 -14.582 29.341 1.00 77.12 103 LEU A CA 1
ATOM 803 C C . LEU A 1 103 ? -34.060 -15.477 28.173 1.00 77.12 103 LEU A C 1
ATOM 805 O O . LEU A 1 103 ? -33.392 -16.488 28.380 1.00 77.12 103 LEU A O 1
ATOM 809 N N . GLY A 1 104 ? -34.449 -15.162 26.930 1.00 68.19 104 GLY A N 1
ATOM 810 C CA . GLY A 1 104 ? -34.103 -15.948 25.743 1.00 68.19 104 GLY A CA 1
ATOM 811 C C . GLY A 1 104 ? -34.700 -17.360 25.730 1.00 68.19 104 GLY A C 1
ATOM 812 O O . GLY A 1 104 ? -34.237 -18.212 24.966 1.00 68.19 104 GLY A O 1
ATOM 813 N N . GLY A 1 105 ? -35.697 -17.623 26.577 1.00 77.88 105 GLY A N 1
ATOM 814 C CA . GLY A 1 105 ? -36.455 -18.865 26.606 1.00 77.88 105 GLY A CA 1
ATOM 815 C C . GLY A 1 105 ? -37.534 -18.893 25.525 1.00 77.88 105 GLY A C 1
ATOM 816 O O . GLY A 1 105 ? -37.983 -17.861 25.025 1.00 77.88 105 GLY A O 1
ATOM 817 N N . SER A 1 106 ? -37.984 -20.092 25.171 1.00 81.88 106 SER A N 1
ATOM 818 C CA . SER A 1 106 ? -39.121 -20.288 24.266 1.00 81.88 106 SER A CA 1
ATOM 819 C C . SER A 1 106 ? -40.294 -20.898 25.020 1.00 81.88 106 SER A C 1
ATOM 821 O O . SER A 1 106 ? -40.094 -21.655 25.963 1.00 81.88 106 SER A O 1
ATOM 823 N N . LEU A 1 107 ? -41.528 -20.576 24.632 1.00 81.94 107 LEU A N 1
ATOM 824 C CA . LEU A 1 107 ? -42.699 -21.226 25.216 1.00 81.94 107 LEU A CA 1
ATOM 825 C C . LEU A 1 107 ? -43.080 -22.487 24.449 1.00 81.94 107 LEU A C 1
ATOM 827 O O . LEU A 1 107 ? -43.096 -22.517 23.219 1.00 81.94 107 LEU A O 1
ATOM 831 N N . SER A 1 108 ? -43.469 -23.511 25.200 1.00 81.38 108 SER A N 1
ATOM 832 C CA . SER A 1 108 ? -44.108 -24.693 24.649 1.00 81.38 108 SER A CA 1
ATOM 833 C C . SER A 1 108 ? -45.493 -24.342 24.109 1.00 81.38 108 SER A C 1
ATOM 835 O O . SER A 1 108 ? -46.346 -23.824 24.827 1.00 81.38 108 SER A O 1
ATOM 837 N N . ASN A 1 109 ? -45.747 -24.702 22.852 1.00 76.38 109 ASN A N 1
ATOM 838 C CA . ASN A 1 109 ? -47.066 -24.574 22.221 1.00 76.38 109 ASN A CA 1
ATOM 839 C C . ASN A 1 109 ? -48.046 -25.683 22.658 1.00 76.38 109 ASN A C 1
ATOM 841 O O . ASN A 1 109 ? -49.184 -25.743 22.193 1.00 76.38 109 ASN A O 1
ATOM 845 N N . SER A 1 110 ? -47.598 -26.616 23.503 1.00 74.69 110 SER A N 1
ATOM 846 C CA . SER A 1 110 ? -48.402 -27.742 23.972 1.00 74.69 110 SER A CA 1
ATOM 847 C C . SER A 1 110 ? -49.317 -27.317 25.119 1.00 74.69 110 SER A C 1
ATOM 849 O O . SER A 1 110 ? -48.879 -26.624 26.028 1.00 74.69 110 SER A O 1
ATOM 851 N N . LYS A 1 111 ? -50.564 -27.810 25.136 1.00 75.06 111 LYS A N 1
ATOM 852 C CA . LYS A 1 111 ? -51.492 -27.641 26.275 1.00 75.06 111 LYS A CA 1
ATOM 853 C C . LYS A 1 111 ? -51.122 -28.493 27.498 1.00 75.06 111 LYS A C 1
ATOM 855 O O . LYS A 1 111 ? -51.678 -28.304 28.571 1.00 75.06 111 LYS A O 1
ATOM 860 N N . THR A 1 112 ? -50.204 -29.445 27.338 1.00 79.00 112 THR A N 1
ATOM 861 C CA . THR A 1 112 ? -49.742 -30.351 28.401 1.00 79.00 112 THR A CA 1
ATOM 862 C C . THR A 1 112 ? -48.219 -30.383 28.475 1.00 79.00 112 THR A C 1
ATOM 864 O O . THR A 1 112 ? -47.561 -30.273 27.438 1.00 79.00 112 THR A O 1
ATOM 867 N N . ILE A 1 113 ? -47.666 -30.651 29.661 1.00 80.38 113 ILE A N 1
ATOM 868 C CA . ILE A 1 113 ? -46.223 -30.863 29.869 1.00 80.38 113 ILE A CA 1
ATOM 869 C C . ILE A 1 113 ? -45.747 -32.072 29.039 1.00 80.38 113 ILE A C 1
ATOM 871 O O . ILE A 1 113 ? -46.389 -33.133 29.041 1.00 80.38 113 ILE A O 1
ATOM 875 N N . ARG A 1 114 ? -44.646 -31.882 28.303 1.00 80.31 114 ARG A N 1
ATOM 876 C CA . ARG A 1 114 ? -43.996 -32.857 27.408 1.00 80.31 114 ARG A CA 1
ATOM 877 C C . ARG A 1 114 ? -42.504 -32.955 27.736 1.00 80.31 114 ARG A C 1
ATOM 879 O O . ARG A 1 114 ? -41.972 -32.082 28.405 1.00 80.31 114 ARG A O 1
ATOM 886 N N . SER A 1 115 ? -41.834 -33.983 27.219 1.00 78.69 115 SER A N 1
ATOM 887 C CA . SER A 1 115 ? -40.403 -34.243 27.450 1.00 78.69 115 SER A CA 1
ATOM 888 C C . SER A 1 115 ? -39.449 -33.200 26.860 1.00 78.69 115 SER A C 1
ATOM 890 O O . SER A 1 115 ? -38.282 -33.187 27.217 1.00 78.69 115 SER A O 1
ATOM 892 N N . ASN A 1 116 ? -39.917 -32.354 25.941 1.00 81.38 116 ASN A N 1
ATOM 893 C CA . ASN A 1 116 ? -39.135 -31.267 25.348 1.00 81.38 116 ASN A CA 1
ATOM 894 C C . ASN A 1 116 ? -39.269 -29.942 26.118 1.00 81.38 116 ASN A C 1
ATOM 896 O O . ASN A 1 116 ? -38.898 -28.903 25.582 1.00 81.38 116 ASN A O 1
ATOM 900 N N . VAL A 1 117 ? -39.915 -29.963 27.286 1.00 84.75 117 VAL A N 1
ATOM 901 C CA . VAL A 1 117 ? -40.003 -28.832 28.212 1.00 84.75 117 VAL A CA 1
ATOM 902 C C . VAL A 1 117 ? -38.862 -28.980 29.203 1.00 84.75 117 VAL A C 1
ATOM 904 O O . VAL A 1 117 ? -38.702 -30.057 29.761 1.00 84.75 117 VAL A O 1
ATOM 907 N N . ASP A 1 118 ? -38.126 -27.903 29.442 1.00 83.75 118 ASP A N 1
ATOM 908 C CA . ASP A 1 118 ? -37.007 -27.881 30.385 1.00 83.75 118 ASP A CA 1
ATOM 909 C C . ASP A 1 118 ? -37.421 -27.264 31.730 1.00 83.75 118 ASP A C 1
ATOM 911 O O . ASP A 1 118 ? -36.933 -27.674 32.782 1.00 83.75 118 ASP A O 1
ATOM 915 N N . VAL A 1 119 ? -38.339 -26.285 31.700 1.00 85.00 119 VAL A N 1
ATOM 916 C CA . VAL A 1 119 ? -38.747 -25.505 32.879 1.00 85.00 119 VAL A CA 1
ATOM 917 C C . VAL A 1 119 ? -40.267 -25.369 32.959 1.00 85.00 119 VAL A C 1
ATOM 919 O O . VAL A 1 119 ? -40.933 -25.044 31.973 1.00 85.00 119 VAL A O 1
ATOM 922 N N . VAL A 1 120 ? -40.832 -25.572 34.148 1.00 85.31 120 VAL A N 1
ATOM 923 C CA . VAL A 1 120 ? -42.259 -25.390 34.440 1.00 85.31 120 VAL A CA 1
ATOM 924 C C . VAL A 1 120 ? -42.449 -24.198 35.371 1.00 85.31 120 VAL A C 1
ATOM 926 O O . VAL A 1 120 ? -41.864 -24.136 36.447 1.00 85.31 120 VAL A O 1
ATOM 929 N N . VAL A 1 121 ? -43.297 -23.260 34.959 1.00 83.50 121 VAL A N 1
ATOM 930 C CA . VAL A 1 121 ? -43.643 -22.065 35.728 1.00 83.50 121 VAL A CA 1
ATOM 931 C C . VAL A 1 121 ? -44.954 -22.297 36.462 1.00 83.50 121 VAL A C 1
ATOM 933 O O . VAL A 1 121 ? -45.984 -22.517 35.819 1.00 83.50 121 VAL A O 1
ATOM 936 N N . VAL A 1 122 ? -44.913 -22.227 37.791 1.00 83.25 122 VAL A N 1
ATOM 937 C CA . VAL A 1 122 ? -46.059 -22.425 38.687 1.00 83.25 122 VAL A CA 1
ATOM 938 C C . VAL A 1 122 ? -46.429 -21.128 39.404 1.00 83.25 122 VAL A C 1
ATOM 940 O O . VAL A 1 122 ? -45.577 -20.290 39.691 1.00 83.25 122 VAL A O 1
ATOM 943 N N . ASN A 1 123 ? -47.713 -20.959 39.713 1.00 74.88 123 ASN A N 1
ATOM 944 C CA . ASN A 1 123 ? -48.184 -19.838 40.533 1.00 74.88 123 ASN A CA 1
ATOM 945 C C . ASN A 1 123 ? -47.918 -20.043 42.028 1.00 74.88 123 ASN A C 1
ATOM 947 O O . ASN A 1 123 ? -47.697 -19.075 42.749 1.00 74.88 123 ASN A O 1
ATOM 951 N N . ASP A 1 124 ? -47.947 -21.297 42.478 1.00 75.56 124 ASP A N 1
ATOM 952 C CA . ASP A 1 124 ? -47.769 -21.692 43.870 1.00 75.56 124 ASP A CA 1
ATOM 953 C C . ASP A 1 124 ? -46.692 -22.792 43.931 1.00 75.56 124 ASP A C 1
ATOM 955 O O . ASP A 1 124 ? -46.904 -23.874 43.367 1.00 75.56 124 ASP A O 1
ATOM 959 N N . PRO A 1 125 ? -45.532 -22.536 44.565 1.00 70.44 125 PRO A N 1
ATOM 960 C CA . PRO A 1 125 ? -44.434 -23.497 44.641 1.00 70.44 125 PRO A CA 1
ATOM 961 C C . PRO A 1 125 ? -44.799 -24.771 45.419 1.00 70.44 125 PRO A C 1
ATOM 963 O O . PRO A 1 125 ? -44.149 -25.799 45.232 1.00 70.44 125 PRO A O 1
ATOM 966 N N . GLU A 1 126 ? -45.859 -24.756 46.236 1.00 75.62 126 GLU A N 1
ATOM 967 C CA . GLU A 1 126 ? -46.345 -25.949 46.940 1.00 75.62 126 GLU A CA 1
ATOM 968 C C . GLU A 1 126 ? -47.201 -26.859 46.038 1.00 75.62 126 GLU A C 1
ATOM 970 O O . GLU A 1 126 ? -47.365 -28.052 46.314 1.00 75.62 126 GLU A O 1
ATOM 975 N N . LYS A 1 127 ? -47.694 -26.344 44.903 1.00 78.50 127 LYS A N 1
ATOM 976 C CA . LYS A 1 127 ? -48.570 -27.057 43.957 1.00 78.50 127 LYS A CA 1
ATOM 977 C C . LYS A 1 127 ? -47.849 -27.415 42.664 1.00 78.50 127 LYS A C 1
ATOM 979 O O . LYS A 1 127 ? -48.213 -26.994 41.568 1.00 78.50 127 LYS A O 1
ATOM 984 N N . ILE A 1 128 ? -46.827 -28.253 42.792 1.00 76.62 128 ILE A N 1
ATOM 985 C CA . ILE A 1 128 ? -46.045 -28.729 41.648 1.00 76.62 128 ILE A CA 1
ATOM 986 C C . ILE A 1 128 ? -46.846 -29.772 40.842 1.00 76.62 128 ILE A C 1
ATOM 988 O O . ILE A 1 128 ? -47.259 -30.787 41.417 1.00 76.62 128 ILE A O 1
ATOM 992 N N . PRO A 1 129 ? -47.001 -29.606 39.512 1.00 80.94 129 PRO A N 1
ATOM 993 C CA . PRO A 1 129 ? -47.657 -30.595 38.664 1.00 80.94 129 PRO A CA 1
ATOM 994 C C . PRO A 1 129 ? -46.969 -31.972 38.752 1.00 80.94 129 PRO A C 1
ATOM 996 O O . PRO A 1 129 ? -45.746 -32.048 38.607 1.00 80.94 129 PRO A O 1
ATOM 999 N N . PRO A 1 130 ? -47.712 -33.086 38.911 1.00 80.69 130 PRO A N 1
ATOM 1000 C CA . PRO A 1 130 ? -47.122 -34.420 39.079 1.00 80.69 130 PRO A CA 1
ATOM 1001 C C . PRO A 1 130 ? -46.214 -34.815 37.904 1.00 80.69 130 PRO A C 1
ATOM 1003 O O . PRO A 1 130 ? -45.122 -35.338 38.107 1.00 80.69 130 PRO A O 1
ATOM 1006 N N . LYS A 1 131 ? -46.593 -34.430 36.680 1.00 79.81 131 LYS A N 1
ATOM 1007 C CA . LYS A 1 131 ? -45.798 -34.650 35.463 1.00 79.81 131 LYS A CA 1
ATOM 1008 C C . LYS A 1 131 ? -44.444 -33.929 35.450 1.00 79.81 131 LYS A C 1
ATOM 1010 O O . LYS A 1 131 ? -43.518 -34.399 34.799 1.00 79.81 131 LYS A O 1
ATOM 1015 N N . ALA A 1 132 ? -44.324 -32.790 36.138 1.00 78.50 132 ALA A N 1
ATOM 1016 C CA . ALA A 1 132 ? -43.049 -32.084 36.268 1.00 78.50 132 ALA A CA 1
ATOM 1017 C C . ALA A 1 132 ? -42.087 -32.853 37.188 1.00 78.50 132 ALA A C 1
ATOM 1019 O O . ALA A 1 132 ? -40.900 -32.943 36.887 1.00 78.50 132 ALA A O 1
ATOM 1020 N N . LYS A 1 133 ? -42.615 -33.477 38.256 1.00 79.94 133 LYS A N 1
ATOM 1021 C CA . LYS A 1 133 ? -41.845 -34.354 39.153 1.00 79.94 133 LYS A CA 1
ATOM 1022 C C . LYS A 1 133 ? -41.396 -35.637 38.453 1.00 79.94 133 LYS A C 1
ATOM 1024 O O . LYS A 1 133 ? -40.242 -36.019 38.591 1.00 79.94 133 LYS A O 1
ATOM 1029 N N . GLU A 1 134 ? -42.275 -36.266 37.672 1.00 81.00 134 GLU A N 1
ATOM 1030 C CA . GLU A 1 134 ? -41.948 -37.476 36.896 1.00 81.00 134 GLU A CA 1
ATOM 1031 C C . GLU A 1 134 ? -40.807 -37.245 35.898 1.00 81.00 134 GLU A C 1
ATOM 1033 O O . GLU A 1 134 ? -39.924 -38.086 35.752 1.00 81.00 134 GLU A O 1
ATOM 1038 N N . LEU A 1 135 ? -40.813 -36.093 35.224 1.00 82.19 135 LEU A N 1
ATOM 1039 C CA . LEU A 1 135 ? -39.816 -35.732 34.215 1.00 82.19 135 LEU A CA 1
ATOM 1040 C C . LEU A 1 135 ? -38.580 -35.027 34.798 1.00 82.19 135 LEU A C 1
ATOM 1042 O O . LEU A 1 135 ? -37.695 -34.655 34.034 1.00 82.19 135 LEU A O 1
ATOM 1046 N N . SER A 1 136 ? -38.499 -34.858 36.125 1.00 81.12 136 SER A N 1
ATOM 1047 C CA . SER A 1 136 ? -37.408 -34.137 36.806 1.00 81.12 136 SER A CA 1
ATOM 1048 C C . SER A 1 136 ? -37.153 -32.737 36.222 1.00 81.12 136 SER A C 1
ATOM 1050 O O . SER A 1 136 ? -36.008 -32.327 36.044 1.00 81.12 136 SER A O 1
ATOM 1052 N N . LEU A 1 137 ? -38.231 -32.019 35.890 1.00 84.12 137 LEU A N 1
ATOM 1053 C CA . LEU A 1 137 ? -38.154 -30.681 35.300 1.00 84.12 137 LEU A CA 1
ATOM 1054 C C . LEU A 1 137 ? -37.853 -29.628 36.365 1.00 84.12 137 LEU A C 1
ATOM 1056 O O . LEU A 1 137 ? -38.289 -29.744 37.511 1.00 84.12 137 LEU A O 1
ATOM 1060 N N . GLU A 1 138 ? -37.163 -28.566 35.962 1.00 84.62 138 GLU A N 1
ATOM 1061 C CA . GLU A 1 138 ? -36.932 -27.405 36.817 1.00 84.62 138 GLU A CA 1
ATOM 1062 C C . GLU A 1 138 ? -38.257 -26.660 37.041 1.00 84.62 138 GLU A C 1
ATOM 1064 O O . GLU A 1 138 ? -38.995 -26.397 36.089 1.00 84.62 138 GLU A O 1
ATOM 1069 N N . VAL A 1 139 ? -38.589 -26.340 38.294 1.00 84.50 139 VAL A N 1
ATOM 1070 C CA . VAL A 1 139 ? -39.848 -25.669 38.650 1.00 84.50 139 VAL A CA 1
ATOM 1071 C C . VAL A 1 139 ? -39.539 -24.286 39.202 1.00 84.50 139 VAL A C 1
ATOM 1073 O O . VAL A 1 139 ? -38.797 -24.164 40.172 1.00 84.50 139 VAL A O 1
ATOM 1076 N N . LEU A 1 140 ? -40.124 -23.256 38.594 1.00 85.19 140 LEU A N 1
ATOM 1077 C CA . LEU A 1 140 ? -39.945 -21.860 38.989 1.00 85.19 140 LEU A CA 1
ATOM 1078 C C . LEU A 1 140 ? -41.286 -21.222 39.327 1.00 85.19 140 LEU A C 1
ATOM 1080 O O . LEU A 1 140 ? -42.284 -21.461 38.648 1.00 85.19 140 LEU A O 1
ATOM 1084 N N . ASP A 1 141 ? -41.298 -20.359 40.334 1.00 84.62 141 ASP A N 1
ATOM 1085 C CA . ASP A 1 141 ? -42.423 -19.475 40.609 1.00 84.62 141 ASP A CA 1
ATOM 1086 C C . ASP A 1 141 ? -42.211 -18.087 39.970 1.00 84.62 141 ASP A C 1
ATOM 1088 O O . ASP A 1 141 ? -41.178 -17.777 39.363 1.00 84.62 141 ASP A O 1
ATOM 1092 N N . LYS A 1 142 ? -43.213 -17.213 40.110 1.00 80.00 142 LYS A N 1
ATOM 1093 C CA . LYS A 1 142 ? -43.150 -15.825 39.620 1.00 80.00 142 LYS A CA 1
ATOM 1094 C C . LYS A 1 142 ? -41.973 -15.055 40.231 1.00 80.00 142 LYS A C 1
ATOM 1096 O O . LYS A 1 142 ? -41.376 -14.218 39.551 1.00 80.00 142 LYS A O 1
ATOM 1101 N N . THR A 1 143 ? -41.637 -15.330 41.491 1.00 84.75 143 THR A N 1
ATOM 1102 C CA . THR A 1 143 ? -40.523 -14.693 42.202 1.00 84.75 143 THR A CA 1
ATOM 1103 C C . THR A 1 143 ? -39.185 -15.124 41.612 1.00 84.75 143 THR A C 1
ATOM 1105 O O . THR A 1 143 ? -38.362 -14.272 41.286 1.00 84.75 143 THR A O 1
ATOM 1108 N N . ALA A 1 144 ? -38.994 -16.420 41.370 1.00 84.88 144 ALA A N 1
ATOM 1109 C CA . ALA A 1 144 ? -37.779 -16.968 40.787 1.00 84.88 144 ALA A CA 1
ATOM 1110 C C . ALA A 1 144 ? -37.530 -16.454 39.362 1.00 84.88 144 ALA A C 1
ATOM 1112 O O . ALA A 1 144 ? -36.394 -16.132 39.025 1.00 84.88 144 ALA A O 1
ATOM 1113 N N . ILE A 1 145 ? -38.576 -16.273 38.545 1.00 82.81 145 ILE A N 1
ATOM 1114 C CA . ILE A 1 145 ? -38.441 -15.654 37.212 1.00 82.81 145 ILE A CA 1
ATOM 1115 C C . ILE A 1 145 ? -38.007 -14.187 37.313 1.00 82.81 145 ILE A C 1
ATOM 1117 O O . ILE A 1 145 ? -37.176 -13.734 36.527 1.00 82.81 145 ILE A O 1
ATOM 1121 N N . ASN A 1 146 ? -38.546 -13.432 38.274 1.00 82.62 146 ASN A N 1
ATOM 1122 C CA . ASN A 1 146 ? -38.134 -12.042 38.490 1.00 82.62 146 ASN A CA 1
ATOM 1123 C C . ASN A 1 146 ? -36.684 -11.951 38.979 1.00 82.62 146 ASN A C 1
ATOM 1125 O O . ASN A 1 146 ? -35.945 -11.074 38.527 1.00 82.62 146 ASN A O 1
ATOM 1129 N N . ASN A 1 147 ? -36.274 -12.865 39.859 1.00 85.12 147 ASN A N 1
ATOM 1130 C CA . ASN A 1 147 ? -34.901 -12.946 40.348 1.00 85.12 147 ASN A CA 1
ATOM 1131 C C . ASN A 1 147 ? -33.948 -13.300 39.202 1.00 85.12 147 A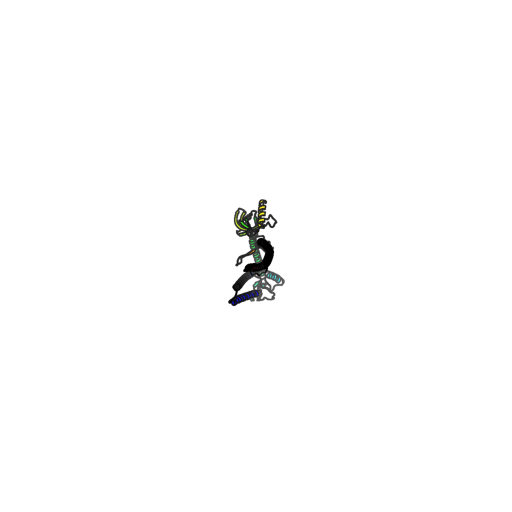SN A C 1
ATOM 1133 O O . ASN A 1 147 ? -32.982 -12.578 38.985 1.00 85.12 147 ASN A O 1
ATOM 1137 N N . ALA A 1 148 ? -34.284 -14.304 38.386 1.00 82.69 148 ALA A N 1
ATOM 1138 C CA . ALA A 1 148 ? -33.512 -14.679 37.203 1.00 82.69 148 ALA A CA 1
ATOM 1139 C C . ALA A 1 148 ? -33.363 -13.523 36.199 1.00 82.69 148 ALA A C 1
ATOM 1141 O O . ALA A 1 148 ? -32.288 -13.316 35.634 1.00 82.69 148 ALA A O 1
ATOM 1142 N N . LEU A 1 149 ? -34.427 -12.742 35.981 1.00 79.44 149 LEU A N 1
ATOM 1143 C CA . LEU A 1 149 ? -34.377 -11.553 35.127 1.00 79.44 149 LEU A CA 1
ATOM 1144 C C . LEU A 1 149 ? -33.464 -10.477 35.721 1.00 79.44 149 LEU A C 1
ATOM 1146 O O . LEU A 1 149 ? -32.657 -9.893 35.004 1.00 79.44 149 LEU A O 1
ATOM 1150 N N . THR A 1 150 ? -33.566 -10.240 37.029 1.00 81.69 150 THR A N 1
ATOM 1151 C CA . THR A 1 150 ? -32.721 -9.274 37.744 1.00 81.69 150 THR A CA 1
ATOM 1152 C C . THR A 1 150 ? -31.249 -9.668 37.675 1.00 81.69 150 THR A C 1
ATOM 1154 O O . THR A 1 150 ? -30.416 -8.835 37.332 1.00 81.69 150 THR A O 1
ATOM 1157 N N . GLU A 1 151 ? -30.928 -10.938 37.921 1.00 78.81 151 GLU A N 1
ATOM 1158 C CA . GLU A 1 151 ? -29.569 -11.478 37.806 1.00 78.81 151 GLU A CA 1
ATOM 1159 C C . GLU A 1 151 ? -29.027 -11.355 36.379 1.00 78.81 151 GLU A C 1
ATOM 1161 O O . GLU A 1 151 ? -27.884 -10.950 36.183 1.00 78.81 151 GLU A O 1
ATOM 1166 N N . THR A 1 152 ? -29.858 -11.637 35.371 1.00 75.25 152 THR A N 1
ATOM 1167 C CA . THR A 1 152 ? -29.474 -11.498 33.958 1.00 75.25 152 THR A CA 1
ATOM 1168 C C . THR A 1 152 ? -29.182 -10.039 33.605 1.00 75.25 152 THR A C 1
ATOM 1170 O O . THR A 1 152 ? -28.173 -9.751 32.964 1.00 75.25 152 THR A O 1
ATOM 1173 N N . LEU A 1 153 ? -30.019 -9.103 34.061 1.00 73.56 153 LEU A N 1
ATOM 1174 C CA . LEU A 1 153 ? -29.816 -7.668 33.848 1.00 73.56 153 LEU A CA 1
ATOM 1175 C C . LEU A 1 153 ? -28.563 -7.153 34.566 1.00 73.56 153 LEU A C 1
ATOM 1177 O O . LEU A 1 153 ? -27.790 -6.410 33.967 1.00 73.56 153 LEU A O 1
ATOM 1181 N N . GLN A 1 154 ? -28.321 -7.583 35.806 1.00 71.75 154 GLN A N 1
ATOM 1182 C CA . GLN A 1 154 ? -27.103 -7.245 36.548 1.00 71.75 154 GLN A CA 1
ATOM 1183 C C . GLN A 1 154 ? -25.851 -7.826 35.884 1.00 71.75 154 GLN A C 1
ATOM 1185 O O . GLN A 1 154 ? -24.833 -7.143 35.786 1.00 71.75 154 GLN A O 1
ATOM 1190 N N . GLY A 1 155 ? -25.918 -9.064 35.384 1.00 72.25 155 GLY A N 1
ATOM 1191 C CA . GLY A 1 155 ? -24.841 -9.688 34.618 1.00 72.25 155 GLY A CA 1
ATOM 1192 C C . GLY A 1 155 ? -24.548 -8.945 33.313 1.00 72.25 155 GLY A C 1
ATOM 1193 O O . GLY A 1 155 ? -23.383 -8.706 32.988 1.00 72.25 155 GLY A O 1
ATOM 1194 N N . LEU A 1 156 ? -25.593 -8.510 32.602 1.00 67.56 156 LEU A N 1
ATOM 1195 C CA . LEU A 1 156 ? -25.477 -7.685 31.400 1.00 67.56 156 LEU A CA 1
ATOM 1196 C C . LEU A 1 156 ? -24.848 -6.323 31.720 1.00 67.56 156 LEU A C 1
ATOM 1198 O O . LEU A 1 156 ? -23.940 -5.884 31.020 1.00 67.56 156 LEU A O 1
ATOM 1202 N N . GLU A 1 157 ? -25.284 -5.664 32.792 1.00 62.53 157 GLU A N 1
ATOM 1203 C CA . GLU A 1 157 ? -24.736 -4.383 33.239 1.00 62.53 157 GLU A CA 1
ATOM 1204 C C . GLU A 1 157 ? -23.266 -4.516 33.658 1.00 62.53 157 GLU A C 1
ATOM 1206 O O . GLU A 1 157 ? -22.431 -3.718 33.233 1.00 62.53 157 GLU A O 1
ATOM 1211 N N . ALA A 1 158 ? -22.911 -5.568 34.400 1.00 66.81 158 ALA A N 1
ATOM 1212 C CA . ALA A 1 158 ? -21.528 -5.875 34.754 1.00 66.81 158 ALA A CA 1
ATOM 1213 C C . ALA A 1 158 ? -20.663 -6.129 33.510 1.00 66.81 158 ALA A C 1
ATOM 1215 O O . ALA A 1 158 ? -19.548 -5.610 33.425 1.00 66.81 158 ALA A O 1
ATOM 1216 N N . ALA A 1 159 ? -21.183 -6.855 32.515 1.00 62.06 159 ALA A N 1
ATOM 1217 C CA . ALA A 1 159 ? -20.504 -7.080 31.244 1.00 62.06 159 ALA A CA 1
ATOM 1218 C C . ALA A 1 159 ? -20.349 -5.783 30.436 1.00 62.06 159 ALA A C 1
ATOM 1220 O O . ALA A 1 159 ? -19.276 -5.534 29.891 1.00 62.06 159 ALA A O 1
ATOM 1221 N N . ILE A 1 160 ? -21.368 -4.917 30.404 1.00 53.16 160 ILE A N 1
ATOM 1222 C CA . ILE A 1 160 ? -21.298 -3.587 29.782 1.00 53.16 160 ILE A CA 1
ATOM 1223 C C . ILE A 1 160 ? -20.256 -2.726 30.492 1.00 53.16 160 ILE A C 1
ATOM 1225 O O . ILE A 1 160 ? -19.441 -2.097 29.827 1.00 53.16 160 ILE A O 1
ATOM 1229 N N . ILE A 1 161 ? -20.229 -2.703 31.825 1.00 54.84 161 ILE A N 1
ATOM 1230 C CA . ILE A 1 161 ? -19.241 -1.950 32.606 1.00 54.84 161 ILE A CA 1
ATOM 1231 C C . ILE A 1 161 ? -17.837 -2.498 32.357 1.00 54.84 161 ILE A C 1
ATOM 1233 O O . ILE A 1 161 ? -16.911 -1.722 32.131 1.00 54.84 161 ILE A O 1
ATOM 1237 N N . GLN A 1 162 ? -17.658 -3.819 32.363 1.00 54.47 162 GLN A N 1
ATOM 1238 C CA . GLN A 1 162 ? -16.376 -4.444 32.057 1.00 54.47 162 GLN A CA 1
ATOM 1239 C C . GLN A 1 162 ? -15.930 -4.097 30.636 1.00 54.47 162 GLN A C 1
ATOM 1241 O O . GLN A 1 162 ? -14.792 -3.671 30.456 1.00 54.47 162 GLN A O 1
ATOM 1246 N N . LYS A 1 163 ? -16.822 -4.199 29.645 1.00 50.94 163 LYS A N 1
ATOM 1247 C CA . LYS A 1 163 ? -16.529 -3.836 28.256 1.00 50.94 163 LYS A CA 1
ATOM 1248 C C . LYS A 1 163 ? -16.264 -2.349 28.092 1.00 50.94 163 LYS A C 1
ATOM 1250 O O . LYS A 1 163 ? -15.338 -2.011 27.377 1.00 50.94 163 LYS A O 1
ATOM 1255 N N . ARG A 1 164 ? -16.955 -1.474 28.823 1.00 43.69 164 ARG A N 1
ATOM 1256 C CA . ARG A 1 164 ? -16.650 -0.036 28.894 1.00 43.69 164 ARG A CA 1
ATOM 1257 C C . ARG A 1 164 ? -15.306 0.240 29.558 1.00 43.69 164 ARG A C 1
ATOM 1259 O O . ARG A 1 164 ? -14.625 1.157 29.139 1.00 43.69 164 ARG A O 1
ATOM 1266 N N . ARG A 1 165 ? -14.886 -0.537 30.562 1.00 42.88 165 ARG A N 1
ATOM 1267 C CA . ARG A 1 165 ? -13.551 -0.424 31.189 1.00 42.88 165 ARG A CA 1
ATOM 1268 C C . ARG A 1 165 ? -12.440 -0.989 30.308 1.00 42.88 165 ARG A C 1
ATOM 1270 O O . ARG A 1 165 ? -11.313 -0.514 30.370 1.00 42.88 165 ARG A O 1
ATOM 1277 N N . GLU A 1 166 ? -12.712 -2.050 29.557 1.00 42.88 166 GLU A N 1
ATOM 1278 C CA . GLU A 1 166 ? -11.807 -2.588 28.536 1.00 42.88 166 GLU A CA 1
ATOM 1279 C C . GLU A 1 166 ? -11.683 -1.599 27.378 1.00 42.88 166 GLU A C 1
ATOM 1281 O O . GLU A 1 166 ? -10.570 -1.253 27.010 1.00 42.88 166 GLU A O 1
ATOM 1286 N N . GLN A 1 167 ? -12.806 -1.067 26.896 1.00 39.09 167 GLN A N 1
ATOM 1287 C CA . GLN A 1 167 ? -12.869 0.001 25.907 1.00 39.09 167 GLN A CA 1
ATOM 1288 C C . GLN A 1 167 ? -12.145 1.248 26.404 1.00 39.09 167 GLN A C 1
ATOM 1290 O O . GLN A 1 167 ? -11.262 1.702 25.707 1.00 39.09 167 GLN A O 1
ATOM 1295 N N . ALA A 1 168 ? -12.401 1.736 27.619 1.00 40.72 168 ALA A N 1
ATOM 1296 C CA . ALA A 1 168 ? -11.700 2.889 28.182 1.00 40.72 168 ALA A CA 1
ATOM 1297 C C . ALA A 1 168 ? -10.190 2.637 28.320 1.00 40.72 168 ALA A C 1
ATOM 1299 O O . ALA A 1 168 ? -9.407 3.523 28.018 1.00 40.72 168 ALA A O 1
ATOM 1300 N N . ARG A 1 169 ? -9.756 1.427 28.712 1.00 37.44 169 ARG A N 1
ATOM 1301 C CA . ARG A 1 169 ? -8.324 1.060 28.742 1.00 37.44 169 ARG A CA 1
ATOM 1302 C C . ARG A 1 169 ? -7.699 1.013 27.347 1.00 37.44 169 ARG A C 1
ATOM 1304 O O . ARG A 1 169 ? -6.558 1.421 27.168 1.00 37.44 169 ARG A O 1
ATOM 1311 N N . ILE A 1 170 ? -8.447 0.536 26.360 1.00 34.66 170 ILE A N 1
ATOM 1312 C CA . ILE A 1 170 ? -8.030 0.521 24.957 1.00 34.66 170 ILE A CA 1
ATOM 1313 C C . ILE A 1 170 ? -8.030 1.949 24.381 1.00 34.66 170 ILE A C 1
ATOM 1315 O O . ILE A 1 170 ? -7.093 2.323 23.691 1.00 34.66 170 ILE A O 1
ATOM 1319 N N . GLU A 1 171 ? -9.014 2.784 24.709 1.00 34.75 171 GLU A N 1
ATOM 1320 C CA . GLU A 1 171 ? -9.132 4.191 24.305 1.00 34.75 171 GLU A CA 1
ATOM 1321 C C . GLU A 1 171 ? -8.060 5.068 24.966 1.00 34.75 171 GLU A C 1
ATOM 1323 O O . GLU A 1 171 ? -7.538 5.966 24.311 1.00 34.75 171 GLU A O 1
ATOM 1328 N N . THR A 1 172 ? -7.632 4.760 26.200 1.00 37.69 172 THR A N 1
ATOM 1329 C CA . THR A 1 172 ? -6.449 5.392 26.817 1.00 37.69 172 THR A CA 1
ATOM 1330 C C . THR A 1 172 ? -5.146 5.047 26.098 1.00 37.69 172 THR A C 1
ATOM 1332 O O . THR A 1 172 ? -4.160 5.759 26.261 1.00 37.69 172 THR A O 1
ATOM 1335 N N . TRP A 1 173 ? -5.126 3.970 25.306 1.00 34.25 173 TRP A N 1
ATOM 1336 C CA . TRP A 1 173 ? -3.983 3.583 24.475 1.00 34.25 173 TRP A CA 1
ATOM 1337 C C . TRP A 1 173 ? -4.126 4.051 23.015 1.00 34.25 173 TRP A C 1
ATOM 1339 O O . TRP A 1 173 ? -3.112 4.192 22.350 1.00 34.25 173 TRP A O 1
ATOM 1349 N N . ARG A 1 174 ? -5.346 4.358 22.539 1.00 39.03 174 ARG A N 1
ATOM 1350 C CA . ARG A 1 174 ? -5.680 4.609 21.117 1.00 39.03 174 ARG A CA 1
ATOM 1351 C C . ARG A 1 174 ? -6.015 6.055 20.723 1.00 39.03 174 ARG A C 1
ATOM 1353 O O . ARG A 1 174 ? -6.394 6.298 19.587 1.00 39.03 174 ARG A O 1
ATOM 1360 N N . ASN A 1 175 ? -5.910 7.017 21.638 1.00 50.16 175 ASN A N 1
ATOM 1361 C CA . ASN A 1 175 ? -6.136 8.448 21.361 1.00 50.16 175 ASN A CA 1
ATOM 1362 C C . ASN A 1 175 ? -5.078 9.334 22.037 1.00 50.16 175 ASN A C 1
ATOM 1364 O O . ASN A 1 175 ? -5.333 10.493 22.393 1.00 50.16 175 ASN A O 1
ATOM 1368 N N . ARG A 1 176 ? -3.881 8.778 22.261 1.00 61.06 176 ARG A N 1
ATOM 1369 C CA . ARG A 1 176 ? -2.771 9.544 22.818 1.00 61.06 176 ARG A CA 1
ATOM 1370 C C . ARG A 1 176 ? -2.260 10.478 21.740 1.00 61.06 176 ARG A C 1
ATOM 1372 O O . ARG A 1 176 ? -1.676 10.062 20.739 1.00 61.06 176 ARG A O 1
ATOM 1379 N N . HIS A 1 177 ? -2.582 11.744 21.945 1.00 65.12 177 HIS A N 1
ATOM 1380 C CA . HIS A 1 177 ? -2.137 12.825 21.106 1.00 65.12 177 HIS A CA 1
ATOM 1381 C C . HIS A 1 177 ? -1.362 13.804 21.967 1.00 65.12 177 HIS A C 1
ATOM 1383 O O . HIS A 1 177 ? -1.772 14.151 23.075 1.00 65.12 177 HIS A O 1
ATOM 1389 N N . TRP A 1 178 ? -0.237 14.252 21.443 1.00 77.38 178 TRP A N 1
ATOM 1390 C CA . TRP A 1 178 ? 0.564 15.284 22.066 1.00 77.38 178 TRP A CA 1
ATOM 1391 C C . TRP A 1 178 ? 0.624 16.476 21.138 1.00 77.38 178 TRP A C 1
ATOM 1393 O O . TRP A 1 178 ? 0.615 16.354 19.913 1.00 77.38 178 TRP A O 1
ATOM 1403 N N . SER A 1 179 ? 0.720 17.651 21.741 1.00 69.25 179 SER A N 1
ATOM 1404 C CA . SER A 1 179 ? 1.167 18.820 21.003 1.00 69.25 179 SER A CA 1
ATOM 1405 C C . SER A 1 179 ? 2.689 18.893 21.082 1.00 69.25 179 SER A C 1
ATOM 1407 O O . SER A 1 179 ? 3.295 18.588 22.109 1.00 69.25 179 SER A O 1
ATOM 1409 N N . SER A 1 180 ? 3.321 19.276 19.982 1.00 75.50 180 SER A N 1
ATOM 1410 C CA . SER A 1 180 ? 4.751 19.558 19.929 1.00 75.50 180 SER A CA 1
ATOM 1411 C C . SER A 1 180 ? 5.000 20.816 19.109 1.00 75.50 180 SER A C 1
ATOM 1413 O O . SER A 1 180 ? 4.204 21.181 18.251 1.00 75.50 180 SER A O 1
ATOM 1415 N N . ALA A 1 181 ? 6.117 21.485 19.364 1.00 65.19 181 ALA A N 1
ATOM 1416 C CA . ALA A 1 181 ? 6.657 22.535 18.501 1.00 65.19 181 ALA A CA 1
ATOM 1417 C C . ALA A 1 181 ? 8.042 22.159 17.941 1.00 65.19 181 ALA A C 1
ATOM 1419 O O . ALA A 1 181 ? 8.648 22.929 17.200 1.00 65.19 181 ALA A O 1
ATOM 1420 N N . PHE A 1 182 ? 8.559 20.985 18.313 1.00 82.25 182 PHE A N 1
ATOM 1421 C CA . PHE A 1 182 ? 9.962 20.617 18.164 1.00 82.25 182 PHE A CA 1
ATOM 1422 C C . PHE A 1 182 ? 10.064 19.343 17.339 1.00 82.25 182 PHE A C 1
ATOM 1424 O O . PHE A 1 182 ? 10.182 18.248 17.885 1.00 82.25 182 PHE A O 1
ATOM 1431 N N . PHE A 1 183 ? 10.001 19.506 16.023 1.00 88.06 183 PHE A N 1
ATOM 1432 C CA . PHE A 1 183 ? 10.227 18.435 15.063 1.00 88.06 183 PHE A CA 1
ATOM 1433 C C . PHE A 1 183 ? 11.346 18.839 14.109 1.00 88.06 183 PHE A C 1
ATOM 1435 O O . PHE A 1 183 ? 11.247 19.859 13.418 1.00 88.06 183 PHE A O 1
ATOM 1442 N N . THR A 1 184 ? 12.392 18.021 14.076 1.00 90.06 184 THR A N 1
ATOM 1443 C CA . THR A 1 184 ? 13.468 18.083 13.091 1.00 90.06 184 THR A CA 1
ATOM 1444 C C . THR A 1 184 ? 13.364 16.841 12.210 1.00 90.06 184 THR A C 1
ATOM 1446 O O . THR A 1 184 ? 13.551 15.734 12.721 1.00 90.06 184 THR A O 1
ATOM 1449 N N . PRO A 1 185 ? 13.049 16.990 10.911 1.00 90.19 185 PRO A N 1
ATOM 1450 C CA . PRO A 1 185 ? 12.852 15.847 10.034 1.00 90.19 185 PRO A CA 1
ATOM 1451 C C . PRO A 1 185 ? 14.148 15.031 9.861 1.00 90.19 185 PRO A C 1
ATOM 1453 O O . PRO A 1 185 ? 15.244 15.601 9.917 1.00 90.19 185 PRO A O 1
ATOM 1456 N N . PRO A 1 186 ? 14.039 13.712 9.621 1.00 90.69 186 PRO A N 1
ATOM 1457 C CA . PRO A 1 186 ? 15.175 12.851 9.291 1.00 90.69 186 PRO A CA 1
ATOM 1458 C C . PRO A 1 186 ? 15.950 13.350 8.064 1.00 90.69 186 PRO A C 1
ATOM 1460 O O . PRO A 1 186 ? 15.370 13.923 7.137 1.00 90.69 186 PRO A O 1
ATOM 1463 N N . LYS A 1 187 ? 17.265 13.099 8.009 1.00 90.25 187 LYS A N 1
ATOM 1464 C CA . LYS A 1 187 ? 18.042 13.367 6.787 1.00 90.25 187 LYS A CA 1
ATOM 1465 C C . LYS A 1 187 ? 17.863 12.212 5.819 1.00 90.25 187 LYS A C 1
ATOM 1467 O O . LYS A 1 187 ? 17.968 11.051 6.213 1.00 90.25 187 LYS A O 1
ATOM 1472 N N . VAL A 1 188 ? 17.645 12.538 4.550 1.00 89.12 188 VAL A N 1
ATOM 1473 C CA . VAL A 1 188 ? 17.384 11.559 3.495 1.00 89.12 188 VAL A CA 1
ATOM 1474 C C . VAL A 1 188 ? 18.221 11.845 2.250 1.00 89.12 188 VAL A C 1
ATOM 1476 O O . VAL A 1 188 ? 18.504 13.002 1.937 1.00 89.12 188 VAL A O 1
ATOM 1479 N N . GLU A 1 189 ? 18.597 10.791 1.533 1.00 88.12 189 GLU A N 1
ATOM 1480 C CA . GLU A 1 189 ? 19.335 10.853 0.267 1.00 88.12 189 GLU A CA 1
ATOM 1481 C C . GLU A 1 189 ? 18.571 10.119 -0.844 1.00 88.12 189 GLU A C 1
ATOM 1483 O O . GLU A 1 189 ? 17.809 9.200 -0.540 1.00 88.12 189 GLU A O 1
ATOM 1488 N N . PRO A 1 190 ? 18.739 10.496 -2.128 1.00 85.75 190 PRO A N 1
ATOM 1489 C CA . PRO A 1 190 ? 18.093 9.796 -3.236 1.00 85.75 190 PRO A CA 1
ATOM 1490 C C . PRO A 1 190 ? 18.451 8.308 -3.251 1.00 85.75 190 PRO A C 1
ATOM 1492 O O . PRO A 1 190 ? 19.625 7.947 -3.145 1.00 85.75 190 PRO A O 1
ATOM 1495 N N . GLU A 1 191 ? 17.455 7.441 -3.421 1.00 78.88 191 GLU A N 1
ATOM 1496 C CA . GLU A 1 191 ? 17.695 6.003 -3.453 1.00 78.88 191 GLU A CA 1
ATOM 1497 C C . GLU A 1 191 ? 18.244 5.563 -4.830 1.00 78.88 191 GLU A C 1
ATOM 1499 O O . GLU A 1 191 ? 17.596 5.786 -5.862 1.00 78.88 191 GLU A O 1
ATOM 1504 N N . PRO A 1 192 ? 19.431 4.922 -4.898 1.00 74.69 192 PRO A N 1
ATOM 1505 C CA . PRO A 1 192 ? 20.016 4.505 -6.168 1.00 74.69 192 PRO A CA 1
ATOM 1506 C C . PRO A 1 192 ? 19.104 3.533 -6.926 1.00 74.69 192 PRO A C 1
ATOM 1508 O O . PRO A 1 192 ? 18.818 2.433 -6.461 1.00 74.69 192 PRO A O 1
ATOM 1511 N N . GLY A 1 193 ? 18.679 3.927 -8.127 1.00 69.38 193 GLY A N 1
ATOM 1512 C CA . GLY A 1 193 ? 17.843 3.100 -9.004 1.00 69.38 193 GLY A CA 1
ATOM 1513 C C . GLY A 1 193 ? 16.330 3.278 -8.837 1.00 69.38 193 GLY A C 1
ATOM 1514 O O . GLY A 1 193 ? 15.597 2.772 -9.685 1.00 69.38 193 GLY A O 1
ATOM 1515 N N . ASN A 1 194 ? 15.866 4.038 -7.836 1.00 69.50 194 ASN A N 1
ATOM 1516 C CA . ASN A 1 194 ? 14.449 4.353 -7.628 1.00 69.50 194 ASN A CA 1
ATOM 1517 C C . ASN A 1 194 ? 14.221 5.872 -7.715 1.00 69.50 194 ASN A C 1
ATOM 1519 O O . ASN A 1 194 ? 14.363 6.610 -6.742 1.00 69.50 194 ASN A O 1
ATOM 1523 N N . VAL A 1 195 ? 13.868 6.360 -8.906 1.00 69.25 195 VAL A N 1
ATOM 1524 C CA . VAL A 1 195 ? 13.681 7.802 -9.142 1.00 69.25 195 VAL A CA 1
ATOM 1525 C C . VAL A 1 195 ? 12.469 8.309 -8.357 1.00 69.25 195 VAL A C 1
ATOM 1527 O O . VAL A 1 195 ? 11.363 7.814 -8.550 1.00 69.25 195 VAL A O 1
ATOM 1530 N N . GLY A 1 196 ? 12.678 9.323 -7.512 1.00 67.38 196 GLY A N 1
ATOM 1531 C CA . GLY A 1 196 ? 11.622 9.950 -6.707 1.00 67.38 196 GLY A CA 1
ATOM 1532 C C . GLY A 1 196 ? 11.420 9.342 -5.315 1.00 67.38 196 GLY A C 1
ATOM 1533 O O . GLY A 1 196 ? 10.587 9.855 -4.570 1.00 67.38 196 GLY A O 1
ATOM 1534 N N . LEU A 1 197 ? 12.188 8.305 -4.959 1.00 76.69 197 LEU A N 1
ATOM 1535 C CA . LEU A 1 197 ? 12.248 7.743 -3.608 1.00 76.69 197 LEU A CA 1
ATOM 1536 C C . LEU A 1 197 ? 13.564 8.115 -2.922 1.00 76.69 197 LEU A C 1
ATOM 1538 O O . LEU A 1 197 ? 14.607 8.286 -3.563 1.00 76.69 197 LEU A O 1
ATOM 1542 N N . TYR A 1 198 ? 13.503 8.232 -1.601 1.00 82.31 198 TYR A N 1
ATOM 1543 C CA . TYR A 1 198 ? 14.620 8.630 -0.761 1.00 82.31 198 TYR A CA 1
ATOM 1544 C C . TYR A 1 198 ? 14.832 7.619 0.364 1.00 82.31 198 TYR A C 1
ATOM 1546 O O . TYR A 1 198 ? 13.900 6.975 0.834 1.00 82.31 198 TYR A O 1
ATOM 1554 N N . LYS A 1 199 ? 16.074 7.490 0.826 1.00 85.00 199 LYS A N 1
ATOM 1555 C CA . LYS A 1 199 ? 16.455 6.638 1.952 1.00 85.00 199 LYS A CA 1
ATOM 1556 C C . LYS A 1 199 ? 16.910 7.495 3.126 1.00 85.00 199 LYS A C 1
ATOM 1558 O O . LYS A 1 199 ? 17.721 8.401 2.946 1.00 85.00 199 LYS A O 1
ATOM 1563 N N . ALA A 1 200 ? 16.429 7.184 4.329 1.00 84.56 200 ALA A N 1
ATOM 1564 C CA . ALA A 1 200 ? 16.897 7.823 5.555 1.00 84.56 200 ALA A CA 1
ATOM 1565 C C . ALA A 1 200 ? 18.367 7.477 5.837 1.00 84.56 200 ALA A C 1
ATOM 1567 O O . ALA A 1 200 ? 18.746 6.306 5.873 1.00 84.56 200 ALA A O 1
ATOM 1568 N N . VAL A 1 201 ? 19.184 8.514 6.027 1.00 88.12 201 VAL A N 1
ATOM 1569 C CA . VAL A 1 201 ? 20.611 8.426 6.377 1.00 88.12 201 VAL A CA 1
ATOM 1570 C C . VAL A 1 201 ? 20.887 8.863 7.814 1.00 88.12 201 VAL A C 1
ATOM 1572 O O . VAL A 1 201 ? 21.914 8.495 8.378 1.00 88.12 201 VAL A O 1
ATOM 1575 N N . SER A 1 202 ? 19.970 9.610 8.433 1.00 90.31 202 SER A N 1
ATOM 1576 C CA . SER A 1 202 ? 19.976 9.857 9.874 1.00 90.31 202 SER A CA 1
ATOM 1577 C C . SER A 1 202 ? 18.559 9.989 10.409 1.00 90.31 202 SER A C 1
ATOM 1579 O O . SER A 1 202 ? 17.678 10.487 9.706 1.00 90.31 202 SER A O 1
ATOM 1581 N N . ASN A 1 203 ? 18.371 9.621 11.674 1.00 91.50 203 ASN A N 1
ATOM 1582 C CA . ASN A 1 203 ? 17.111 9.822 12.382 1.00 91.50 203 ASN A CA 1
ATOM 1583 C C . ASN A 1 203 ? 16.778 11.317 12.500 1.00 91.50 203 ASN A C 1
ATOM 1585 O O . ASN A 1 203 ? 17.661 12.181 12.435 1.00 91.50 203 ASN A O 1
ATOM 1589 N N . GLY A 1 204 ? 15.488 11.597 12.636 1.00 90.44 204 GLY A N 1
ATOM 1590 C CA . GLY A 1 204 ? 14.951 12.891 13.030 1.00 90.44 204 GLY A CA 1
ATOM 1591 C C . GLY A 1 204 ? 14.787 12.980 14.544 1.00 90.44 204 GLY A C 1
ATOM 1592 O O . GLY A 1 204 ? 14.909 11.988 15.264 1.00 90.44 204 GLY A O 1
ATOM 1593 N N . GLU A 1 205 ? 14.476 14.179 15.017 1.00 91.31 205 GLU A N 1
ATOM 1594 C CA . GLU A 1 205 ? 14.241 14.456 16.433 1.00 91.31 205 GLU A CA 1
ATOM 1595 C C . GLU A 1 205 ? 12.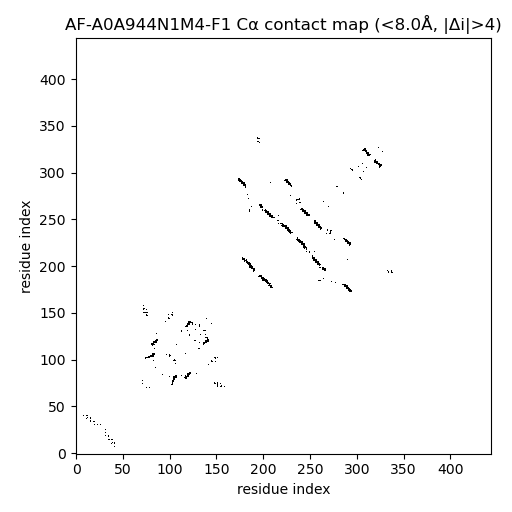833 15.005 16.639 1.00 91.31 205 GLU A C 1
ATOM 1597 O O . GLU A 1 205 ? 12.385 15.897 15.914 1.00 91.31 205 GLU A O 1
ATOM 1602 N N . LEU A 1 206 ? 12.151 14.510 17.668 1.00 90.56 206 LEU A N 1
ATOM 1603 C CA . LEU A 1 206 ? 10.846 14.996 18.098 1.00 90.56 206 LEU A CA 1
ATOM 1604 C C . LEU A 1 206 ? 10.862 15.229 19.608 1.00 90.56 206 LEU A C 1
ATOM 1606 O O . LEU A 1 206 ? 11.354 14.386 20.351 1.00 90.56 206 LEU A O 1
ATOM 1610 N N . ARG A 1 207 ? 10.307 16.347 20.092 1.00 88.69 207 ARG A N 1
ATOM 1611 C CA . ARG A 1 207 ? 10.068 16.534 21.536 1.00 88.69 207 ARG A CA 1
ATOM 1612 C C . ARG A 1 207 ? 8.584 16.618 21.833 1.00 88.69 207 ARG A C 1
ATOM 1614 O O . ARG A 1 207 ? 7.930 17.559 21.387 1.00 88.69 207 ARG A O 1
ATOM 1621 N N . LEU A 1 208 ? 8.050 15.670 22.593 1.00 85.75 208 LEU A N 1
ATOM 1622 C CA . LEU A 1 208 ? 6.649 15.697 23.019 1.00 85.75 208 LEU A CA 1
ATOM 1623 C C . LEU A 1 208 ? 6.485 16.627 24.216 1.00 85.75 208 LEU A C 1
ATOM 1625 O O . LEU A 1 208 ? 7.299 16.581 25.138 1.00 85.75 208 LEU A O 1
ATOM 1629 N N . ILE A 1 209 ? 5.429 17.440 24.209 1.00 83.62 209 ILE A N 1
ATOM 1630 C CA . ILE A 1 209 ? 5.008 18.197 25.388 1.00 83.62 209 ILE A CA 1
ATOM 1631 C C . ILE A 1 209 ? 4.041 17.312 26.174 1.00 83.62 209 ILE A C 1
ATOM 1633 O O . ILE A 1 209 ? 2.921 17.056 25.734 1.00 83.62 209 ILE A O 1
ATOM 1637 N N . LEU A 1 210 ? 4.502 16.837 27.324 1.00 78.62 210 LEU A N 1
ATOM 1638 C CA . LEU A 1 210 ? 3.761 15.989 28.248 1.00 78.62 210 LEU A CA 1
ATOM 1639 C C . LEU A 1 210 ? 3.029 16.826 29.299 1.00 78.62 210 LEU A C 1
ATOM 1641 O O . LEU A 1 210 ? 3.537 17.840 29.785 1.00 78.62 210 LEU A O 1
ATOM 1645 N N . SER A 1 211 ? 1.844 16.380 29.691 1.00 72.19 211 SER A N 1
ATOM 1646 C CA . SER A 1 211 ? 1.118 16.925 30.831 1.00 72.19 211 SER A CA 1
ATOM 1647 C C . SER A 1 211 ? 1.729 16.451 32.162 1.00 72.19 211 SER A C 1
ATOM 1649 O O . SER A 1 211 ? 2.583 15.559 32.218 1.00 72.19 211 SER A O 1
ATOM 1651 N N . ALA A 1 212 ? 1.302 17.065 33.267 1.00 66.25 212 ALA A N 1
ATOM 1652 C CA . ALA A 1 212 ? 1.681 16.624 34.613 1.00 66.25 212 ALA A CA 1
ATOM 1653 C C . ALA A 1 212 ? 1.077 15.254 34.988 1.00 66.25 212 ALA A C 1
ATOM 1655 O O . ALA A 1 212 ? 1.566 14.609 35.910 1.00 66.25 212 ALA A O 1
ATOM 1656 N N . GLU A 1 213 ? 0.037 14.820 34.273 1.00 63.06 213 GLU A N 1
ATOM 1657 C CA . GLU A 1 213 ? -0.656 13.544 34.479 1.00 63.06 213 GLU A CA 1
ATOM 1658 C C . GLU A 1 213 ? -0.034 12.401 33.655 1.00 63.06 213 GLU A C 1
ATOM 1660 O O . GLU A 1 213 ? -0.273 11.228 33.943 1.00 63.06 213 GLU A O 1
ATOM 1665 N N . ASP A 1 214 ? 0.804 12.726 32.664 1.00 63.19 214 ASP A N 1
ATOM 1666 C CA . ASP A 1 214 ? 1.515 11.741 31.848 1.00 63.19 214 ASP A CA 1
ATOM 1667 C C . ASP A 1 214 ? 2.678 11.097 32.616 1.00 63.19 214 ASP A C 1
ATOM 1669 O O . ASP A 1 214 ? 3.431 11.769 33.332 1.00 63.19 214 ASP A O 1
ATOM 1673 N N . SER A 1 215 ? 2.878 9.791 32.402 1.00 64.12 215 SER A N 1
ATOM 1674 C CA . SER A 1 215 ? 3.998 9.035 32.975 1.00 64.12 215 SER A CA 1
ATOM 1675 C C . SER A 1 215 ? 5.364 9.569 32.508 1.00 64.12 215 SER A C 1
ATOM 1677 O O . SER A 1 215 ? 5.471 10.307 31.528 1.00 64.12 215 SER A O 1
ATOM 1679 N N . GLU A 1 216 ? 6.453 9.207 33.199 1.00 62.06 216 GLU A N 1
ATOM 1680 C CA . GLU A 1 216 ? 7.814 9.617 32.796 1.00 62.06 216 GLU A CA 1
ATOM 1681 C C . GLU A 1 216 ? 8.194 9.142 31.385 1.00 62.06 216 GLU A C 1
ATOM 1683 O O . GLU A 1 216 ? 8.943 9.827 30.690 1.00 62.06 216 GLU A O 1
ATOM 1688 N N . LYS A 1 217 ? 7.656 7.994 30.956 1.00 68.00 217 LYS A N 1
ATOM 1689 C CA . LYS A 1 217 ? 7.839 7.412 29.620 1.00 68.00 217 LYS A CA 1
ATOM 1690 C C . LYS A 1 217 ? 6.490 6.921 29.083 1.00 68.00 217 LYS A C 1
ATOM 1692 O O . LYS A 1 217 ? 6.140 5.758 29.286 1.00 68.00 217 LYS A O 1
ATOM 1697 N N . PRO A 1 218 ? 5.703 7.799 28.446 1.00 68.31 218 PRO A N 1
ATOM 1698 C CA . PRO A 1 218 ? 4.390 7.444 27.925 1.00 68.31 218 PRO A CA 1
ATOM 1699 C C . PRO A 1 218 ? 4.472 6.649 26.615 1.00 68.31 218 PRO A C 1
ATOM 1701 O O . PRO A 1 218 ? 3.544 5.904 26.312 1.00 68.31 218 PRO A O 1
ATOM 1704 N N . VAL A 1 219 ? 5.577 6.755 25.874 1.00 75.00 219 VAL A N 1
ATOM 1705 C CA . VAL A 1 219 ? 5.812 6.067 24.596 1.00 75.00 219 VAL A CA 1
ATOM 1706 C C . VAL A 1 219 ? 6.960 5.064 24.706 1.00 75.00 219 VAL A C 1
ATOM 1708 O O . VAL A 1 219 ? 7.873 5.238 25.517 1.00 75.00 219 VAL A O 1
ATOM 1711 N N . ASN A 1 220 ? 6.913 4.018 23.879 1.00 73.69 220 ASN A N 1
ATOM 1712 C CA . ASN A 1 220 ? 7.920 2.959 23.834 1.00 73.69 220 ASN A CA 1
ATOM 1713 C C . ASN A 1 220 ? 8.748 3.035 22.546 1.00 73.69 220 ASN A C 1
ATOM 1715 O O . ASN A 1 220 ? 8.255 3.467 21.508 1.00 73.69 220 ASN A O 1
ATOM 1719 N N . THR A 1 221 ? 9.985 2.540 22.594 1.00 78.50 221 THR A N 1
ATOM 1720 C CA . THR A 1 221 ? 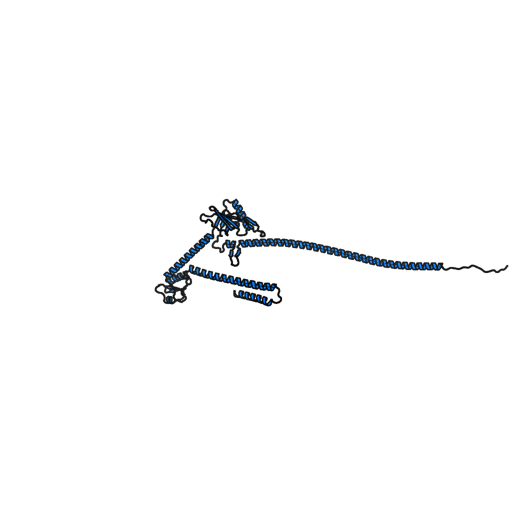10.759 2.248 21.380 1.00 78.50 221 THR A CA 1
ATOM 1721 C C . THR A 1 221 ? 9.994 1.263 20.490 1.00 78.50 221 THR A C 1
ATOM 1723 O O . THR A 1 221 ? 9.436 0.282 20.984 1.00 78.50 221 THR A O 1
ATOM 1726 N N . GLY A 1 222 ? 9.971 1.530 19.187 1.00 68.88 222 GLY A N 1
ATOM 1727 C CA . GLY A 1 222 ? 9.221 0.793 18.174 1.00 68.88 222 GLY A CA 1
ATOM 1728 C C . GLY A 1 222 ? 7.751 1.199 18.048 1.00 68.88 222 GLY A C 1
ATOM 1729 O O . GLY A 1 222 ? 7.050 0.604 17.236 1.00 68.88 222 GLY A O 1
ATOM 1730 N N . ALA A 1 223 ? 7.266 2.169 18.833 1.00 70.81 223 ALA A N 1
ATOM 1731 C CA . ALA A 1 223 ? 5.925 2.718 18.640 1.00 70.81 223 ALA A CA 1
ATOM 1732 C C . ALA A 1 223 ? 5.866 3.598 17.382 1.00 70.81 223 ALA A C 1
ATOM 1734 O O . ALA A 1 223 ? 6.854 4.237 17.009 1.00 70.81 223 ALA A O 1
ATOM 1735 N N . GLU A 1 224 ? 4.697 3.633 16.748 1.00 78.50 224 GLU A N 1
ATOM 1736 C CA . GLU A 1 224 ? 4.437 4.407 15.537 1.00 78.50 224 GLU A CA 1
ATOM 1737 C C . GLU A 1 224 ? 3.838 5.770 15.906 1.00 78.50 224 GLU A C 1
ATOM 1739 O O . GLU A 1 224 ? 3.030 5.876 16.822 1.00 78.50 224 GLU A O 1
ATOM 1744 N N . LEU A 1 225 ? 4.257 6.829 15.214 1.00 79.69 225 LEU A N 1
ATOM 1745 C CA . LEU A 1 225 ? 3.791 8.196 15.424 1.00 79.69 225 LEU A CA 1
ATOM 1746 C C . LEU A 1 225 ? 3.425 8.842 14.087 1.00 79.69 225 LEU A C 1
ATOM 1748 O O . LEU A 1 225 ? 4.265 8.951 13.195 1.00 79.69 225 LEU A O 1
ATOM 1752 N N . ALA A 1 226 ? 2.199 9.342 13.967 1.00 76.94 226 ALA A N 1
ATOM 1753 C CA . ALA A 1 226 ? 1.744 10.168 12.855 1.00 76.94 226 ALA A CA 1
ATOM 1754 C C . ALA A 1 226 ? 1.823 11.655 13.229 1.00 76.94 226 ALA A C 1
ATOM 1756 O O . ALA A 1 226 ? 1.285 12.080 14.257 1.00 76.94 226 ALA A O 1
ATOM 1757 N N . LEU A 1 227 ? 2.502 12.455 12.403 1.00 79.12 227 LEU A N 1
ATOM 1758 C CA . LEU A 1 227 ? 2.727 13.881 12.660 1.00 79.12 227 LEU A CA 1
ATOM 1759 C C . LEU A 1 227 ? 1.928 14.753 11.688 1.00 79.12 227 LEU A C 1
ATOM 1761 O O . LEU A 1 227 ? 1.986 14.567 10.472 1.00 79.12 227 LEU A O 1
ATOM 1765 N N . PHE A 1 228 ? 1.247 15.761 12.233 1.00 73.88 228 PHE A N 1
ATOM 1766 C CA . PHE A 1 228 ? 0.456 16.728 11.475 1.00 73.88 228 PHE A CA 1
ATOM 1767 C C . PHE A 1 228 ? 0.824 18.161 11.844 1.00 73.88 228 PHE A C 1
ATOM 1769 O O . PHE A 1 228 ? 0.757 18.558 13.007 1.00 73.88 228 PHE A O 1
ATOM 1776 N N . ASN A 1 229 ? 1.157 18.966 10.847 1.00 72.56 229 ASN A N 1
ATOM 1777 C CA . ASN A 1 229 ? 1.187 20.411 10.947 1.00 72.56 229 ASN A CA 1
ATOM 1778 C C . ASN A 1 229 ? -0.250 20.957 10.929 1.00 72.56 229 ASN A C 1
ATOM 1780 O O . ASN A 1 229 ? -0.903 20.977 9.891 1.00 72.56 229 ASN A O 1
ATOM 1784 N N . LEU A 1 230 ? -0.732 21.433 12.080 1.00 64.62 230 LEU A N 1
ATOM 1785 C CA . LEU A 1 230 ? -2.092 21.970 12.226 1.00 64.62 230 LEU A CA 1
ATOM 1786 C C . LEU A 1 230 ? -2.243 23.420 11.732 1.00 64.62 230 LEU A C 1
ATOM 1788 O O . LEU A 1 230 ? -3.310 24.009 11.879 1.00 64.62 230 LEU A O 1
ATOM 1792 N N . ALA A 1 231 ? -1.176 24.032 11.213 1.00 60.19 231 ALA A N 1
ATOM 1793 C CA . ALA A 1 231 ? -1.205 25.407 10.715 1.00 60.19 231 ALA A CA 1
ATOM 1794 C C . ALA A 1 231 ? -1.530 25.509 9.214 1.00 60.19 231 ALA A C 1
ATOM 1796 O O . ALA A 1 231 ? -1.583 26.620 8.684 1.00 60.19 231 ALA A O 1
ATOM 1797 N N . THR A 1 232 ? -1.709 24.377 8.529 1.00 55.12 232 THR A N 1
ATOM 1798 C CA . THR A 1 232 ? -1.961 24.302 7.086 1.00 55.12 232 THR A CA 1
ATOM 1799 C C . THR A 1 232 ? -3.153 23.387 6.812 1.00 55.12 232 THR A C 1
ATOM 1801 O O . THR A 1 232 ? -3.113 22.212 7.163 1.00 55.12 232 THR A O 1
ATOM 1804 N N . ASP A 1 233 ? -4.189 23.909 6.150 1.00 46.28 233 ASP A N 1
ATOM 1805 C CA . ASP A 1 233 ? -5.389 23.149 5.747 1.00 46.28 233 ASP A CA 1
ATOM 1806 C C . ASP A 1 233 ? -5.183 22.363 4.429 1.00 46.28 233 ASP A C 1
ATOM 1808 O O . ASP A 1 233 ? -6.144 21.981 3.761 1.00 46.28 233 ASP A O 1
ATOM 1812 N N . ASP A 1 234 ? -3.932 22.163 4.008 1.00 51.84 234 ASP A N 1
ATOM 1813 C CA . ASP A 1 234 ? -3.571 21.520 2.745 1.00 51.84 234 ASP A CA 1
ATOM 1814 C C . ASP A 1 234 ? -3.064 20.077 2.933 1.00 51.84 234 ASP A C 1
ATOM 1816 O O . ASP A 1 234 ? -2.749 19.622 4.034 1.00 51.84 234 ASP A O 1
ATOM 1820 N N . GLU A 1 235 ? -2.941 19.338 1.825 1.00 47.16 235 GLU A N 1
ATOM 1821 C CA . GLU A 1 235 ? -2.406 17.964 1.792 1.00 47.16 235 GLU A CA 1
ATOM 1822 C C . GLU A 1 235 ? -0.933 17.860 2.259 1.00 47.16 235 GLU A C 1
ATOM 1824 O O . GLU A 1 235 ? -0.390 16.758 2.368 1.00 47.16 235 GLU A O 1
ATOM 1829 N N . ARG A 1 236 ? -0.268 18.993 2.540 1.00 55.47 236 ARG A N 1
ATOM 1830 C CA . ARG A 1 236 ? 1.091 19.079 3.104 1.00 55.47 236 ARG A CA 1
ATOM 1831 C C . ARG A 1 236 ? 1.092 19.303 4.616 1.00 55.47 236 ARG A C 1
ATOM 1833 O O . ARG A 1 236 ? 2.159 19.328 5.229 1.00 55.47 236 ARG A O 1
ATOM 1840 N N . GLY A 1 237 ? -0.089 19.392 5.228 1.00 59.72 237 GLY A N 1
ATOM 1841 C CA . GLY A 1 237 ? -0.263 19.327 6.673 1.00 59.72 237 GLY A CA 1
ATOM 1842 C C . GLY A 1 237 ? 0.163 17.982 7.259 1.00 59.72 237 GLY A C 1
ATOM 1843 O O . GLY A 1 237 ? 0.528 17.916 8.426 1.00 59.72 237 GLY A O 1
ATOM 1844 N N . PHE A 1 238 ? 0.191 16.907 6.472 1.00 68.88 238 PHE A N 1
ATOM 1845 C CA . PHE A 1 238 ? 0.723 15.623 6.921 1.00 68.88 238 PHE A CA 1
ATOM 1846 C C . PHE A 1 238 ? 2.246 15.564 6.757 1.00 68.88 238 PHE A C 1
ATOM 1848 O O . PHE A 1 238 ? 2.763 15.690 5.650 1.00 68.88 238 PHE A O 1
ATOM 1855 N N . LEU A 1 239 ? 2.965 15.360 7.865 1.00 73.25 239 LEU A N 1
ATOM 1856 C CA . LEU A 1 239 ? 4.433 15.321 7.887 1.00 73.25 239 LEU A CA 1
ATOM 1857 C C . LEU A 1 239 ? 4.998 13.897 7.786 1.00 73.25 239 LEU A C 1
ATOM 1859 O O . LEU A 1 239 ? 6.210 13.740 7.646 1.00 73.25 239 LEU A O 1
ATOM 1863 N N . GLY A 1 240 ? 4.145 12.875 7.869 1.00 73.88 240 GLY A N 1
ATOM 1864 C CA . GLY A 1 240 ? 4.518 11.471 7.717 1.00 73.88 240 GLY A CA 1
ATOM 1865 C C . GLY A 1 240 ? 4.341 10.634 8.984 1.00 73.88 240 GLY A C 1
ATOM 1866 O O . GLY A 1 240 ? 3.897 11.116 10.032 1.00 73.88 240 GLY A O 1
ATOM 1867 N N . ILE A 1 241 ? 4.693 9.352 8.854 1.00 78.62 241 ILE A N 1
ATOM 1868 C CA . ILE A 1 241 ? 4.629 8.341 9.918 1.00 78.62 241 ILE A CA 1
ATOM 1869 C C . ILE A 1 241 ? 6.042 7.918 10.284 1.00 78.62 241 ILE A C 1
ATOM 1871 O O . ILE A 1 241 ? 6.867 7.616 9.415 1.00 78.62 241 ILE A O 1
ATOM 1875 N N . PHE A 1 242 ? 6.307 7.862 11.581 1.00 84.38 242 PHE A N 1
ATOM 1876 C CA . PHE A 1 242 ? 7.630 7.619 12.120 1.00 84.38 242 PHE A CA 1
ATOM 1877 C C . PHE A 1 242 ? 7.611 6.506 13.166 1.00 84.38 242 PHE A C 1
ATOM 1879 O O . PHE A 1 242 ? 6.689 6.420 13.966 1.00 84.38 242 PHE A O 1
ATOM 1886 N N . SER A 1 243 ? 8.651 5.678 13.169 1.00 82.56 243 SER A N 1
ATOM 1887 C CA . SER A 1 243 ? 8.967 4.745 14.251 1.00 82.56 243 SER A CA 1
ATOM 1888 C C . SER A 1 243 ? 9.8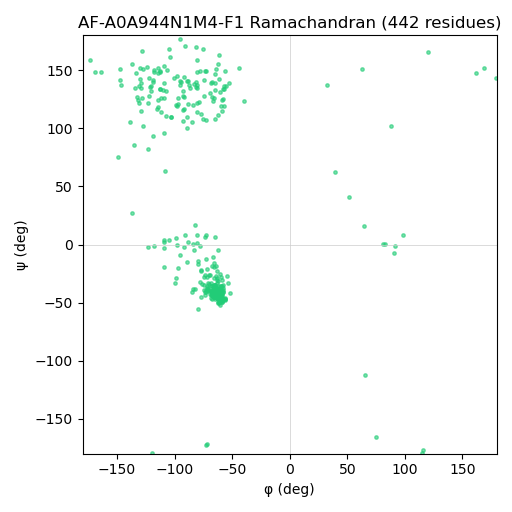25 5.457 15.294 1.00 82.56 243 SER A C 1
ATOM 1890 O O . SER A 1 243 ? 10.749 6.196 14.939 1.00 82.56 243 SER A O 1
ATOM 1892 N N . ILE A 1 244 ? 9.542 5.240 16.579 1.00 85.38 244 ILE A N 1
ATOM 1893 C CA . ILE A 1 244 ? 10.413 5.689 17.668 1.00 85.38 244 ILE A CA 1
ATOM 1894 C C . ILE A 1 244 ? 11.614 4.750 17.766 1.00 85.38 244 ILE A C 1
ATOM 1896 O O . ILE A 1 244 ? 11.491 3.613 18.210 1.00 85.38 244 ILE A O 1
ATOM 1900 N N . GLU A 1 245 ? 12.798 5.248 17.439 1.00 88.69 245 GLU A N 1
ATOM 1901 C CA . GLU A 1 245 ? 14.046 4.488 17.541 1.00 88.69 245 GLU A CA 1
ATOM 1902 C C . GLU A 1 245 ? 14.626 4.547 18.957 1.00 88.69 245 GLU A C 1
ATOM 1904 O O . GLU A 1 245 ? 15.114 3.551 19.489 1.00 88.69 245 GLU A O 1
ATOM 1909 N N . GLU A 1 246 ? 14.527 5.703 19.615 1.00 88.38 246 GLU A N 1
ATOM 1910 C CA . GLU A 1 246 ? 15.041 5.888 20.972 1.00 88.38 246 GLU A CA 1
ATOM 1911 C C . GLU A 1 246 ? 14.171 6.860 21.771 1.00 88.38 246 GLU A C 1
ATOM 1913 O O . GLU A 1 246 ? 13.767 7.913 21.271 1.00 88.38 246 GLU A O 1
ATOM 1918 N N . VAL A 1 247 ? 13.905 6.511 23.034 1.00 87.06 247 VAL A N 1
ATOM 1919 C CA . VAL A 1 247 ? 13.200 7.367 23.996 1.00 87.06 247 VAL A CA 1
ATOM 1920 C C . VAL A 1 247 ? 14.224 7.962 24.958 1.00 87.06 247 VAL A C 1
ATOM 1922 O O . VAL A 1 247 ? 14.788 7.252 25.795 1.00 87.06 247 VAL A O 1
ATOM 1925 N N . GLY A 1 248 ? 14.455 9.268 24.838 1.00 84.00 248 GLY A N 1
ATOM 1926 C CA . GLY A 1 248 ? 15.372 10.028 25.682 1.00 84.00 248 GLY A CA 1
ATOM 1927 C C . GLY A 1 248 ? 14.852 10.254 27.105 1.00 84.00 248 GLY A C 1
ATOM 1928 O O . GLY A 1 248 ? 13.829 9.709 27.530 1.00 84.00 248 GLY A O 1
ATOM 1929 N N . GLN A 1 249 ? 15.578 11.069 27.872 1.00 80.56 249 GLN A N 1
ATOM 1930 C CA . GLN A 1 249 ? 15.153 11.464 29.217 1.00 80.56 249 GLN A CA 1
ATOM 1931 C C . GLN A 1 249 ? 14.113 12.591 29.165 1.00 80.56 249 GLN A C 1
ATOM 1933 O O . GLN A 1 249 ? 14.122 13.429 28.261 1.00 80.56 249 GLN A O 1
ATOM 1938 N N . ARG A 1 250 ? 13.202 12.595 30.145 1.00 80.94 250 ARG A N 1
ATOM 1939 C CA . ARG A 1 250 ? 12.211 13.657 30.329 1.00 80.94 250 ARG A CA 1
ATOM 1940 C C . ARG A 1 250 ? 12.861 14.840 31.046 1.00 80.94 250 ARG A C 1
ATOM 1942 O O . ARG A 1 250 ? 13.327 14.700 32.173 1.00 80.94 250 ARG A O 1
ATOM 1949 N N . GLU A 1 251 ? 12.833 16.008 30.419 1.00 83.50 251 GLU A N 1
ATOM 1950 C CA . GLU A 1 251 ? 13.293 17.277 30.987 1.00 83.50 251 GLU A CA 1
ATOM 1951 C C . GLU A 1 251 ? 12.074 18.169 31.260 1.00 83.50 251 GLU A C 1
ATOM 1953 O O . GLU A 1 251 ? 11.531 18.825 30.368 1.00 83.50 251 GLU A O 1
ATOM 1958 N N . GLY A 1 252 ? 11.581 18.155 32.501 1.00 83.31 252 GLY A N 1
ATOM 1959 C CA . GLY A 1 252 ? 10.359 18.872 32.876 1.00 83.31 252 GLY A CA 1
ATOM 1960 C C . GLY A 1 252 ? 9.119 18.307 32.171 1.00 83.31 252 GLY A C 1
ATOM 1961 O O . GLY A 1 252 ? 8.691 17.186 32.450 1.00 83.31 252 GLY A O 1
ATOM 1962 N N . ASN A 1 253 ? 8.518 19.084 31.268 1.00 83.44 253 ASN A N 1
ATOM 1963 C CA . ASN A 1 253 ? 7.373 18.665 30.454 1.00 83.44 253 ASN A CA 1
ATOM 1964 C C . ASN A 1 253 ? 7.762 18.211 29.038 1.00 83.44 253 ASN A C 1
ATOM 1966 O O . ASN A 1 253 ? 6.874 17.957 28.233 1.00 83.44 253 ASN A O 1
ATOM 1970 N N . LEU A 1 254 ? 9.054 18.117 28.715 1.00 85.75 254 LEU A N 1
ATOM 1971 C CA . LEU A 1 254 ? 9.521 17.712 27.392 1.00 85.75 254 LEU A CA 1
ATOM 1972 C C . LEU A 1 254 ? 10.112 16.305 27.428 1.00 85.75 254 LEU A C 1
ATOM 1974 O O . LEU A 1 254 ? 10.961 16.005 28.264 1.00 85.75 254 LEU A O 1
ATOM 1978 N N . LEU A 1 255 ? 9.698 15.460 26.488 1.00 86.31 255 LEU A N 1
ATOM 1979 C CA . LEU A 1 255 ? 10.302 14.150 26.248 1.00 86.31 255 LEU A CA 1
ATOM 1980 C C . LEU A 1 255 ? 10.959 14.132 24.872 1.00 86.31 255 LEU A C 1
ATOM 1982 O O . LEU A 1 255 ? 10.268 14.296 23.868 1.00 86.31 255 LEU A O 1
ATOM 1986 N N . ALA A 1 256 ? 12.275 13.925 24.826 1.00 89.31 256 ALA A N 1
ATOM 1987 C CA . ALA A 1 256 ? 13.019 13.809 23.576 1.00 89.31 256 ALA A CA 1
ATOM 1988 C C . ALA A 1 256 ? 12.891 12.403 22.974 1.00 89.31 256 ALA A C 1
ATOM 1990 O O . ALA A 1 256 ? 13.044 11.406 23.678 1.00 89.31 256 ALA A O 1
ATOM 1991 N N . LEU A 1 257 ? 12.648 12.334 21.667 1.00 90.44 257 LEU A N 1
ATOM 1992 C CA . LEU A 1 257 ? 12.508 11.111 20.887 1.00 90.44 257 LEU A CA 1
ATOM 1993 C C . LEU A 1 257 ? 13.404 11.175 19.648 1.00 90.44 257 LEU A C 1
ATOM 1995 O O . LEU A 1 257 ? 13.411 12.178 18.930 1.00 90.44 257 LEU A O 1
ATOM 1999 N N . SER A 1 258 ? 14.111 10.079 19.384 1.00 92.19 258 SER A N 1
ATOM 2000 C CA . SER A 1 258 ? 14.763 9.810 18.101 1.00 92.19 258 SER A CA 1
ATOM 2001 C C . SER A 1 258 ? 13.789 9.029 17.234 1.00 92.19 258 SER A C 1
ATOM 2003 O O . SER A 1 258 ? 13.256 8.011 17.680 1.00 92.19 258 SER A O 1
ATOM 2005 N N . ILE A 1 259 ? 13.529 9.510 16.022 1.00 91.25 259 ILE A N 1
ATOM 2006 C CA . ILE A 1 259 ? 12.504 8.946 15.142 1.00 91.25 259 ILE A CA 1
ATOM 2007 C C . ILE A 1 259 ? 13.054 8.653 13.746 1.00 91.25 259 ILE A C 1
ATOM 2009 O O . ILE A 1 259 ? 13.798 9.453 13.178 1.00 91.25 259 ILE A O 1
ATOM 2013 N N . ALA A 1 260 ? 12.669 7.522 13.166 1.00 89.00 260 ALA A N 1
ATOM 2014 C CA . ALA A 1 260 ? 12.980 7.168 11.784 1.00 89.00 260 ALA A CA 1
ATOM 2015 C C . ALA A 1 260 ? 11.692 7.114 10.954 1.00 89.00 260 ALA A C 1
ATOM 2017 O O . ALA A 1 260 ? 10.644 6.759 11.494 1.00 89.00 260 ALA A O 1
ATOM 2018 N N . PRO A 1 261 ? 11.723 7.454 9.652 1.00 84.69 261 PRO A N 1
ATOM 2019 C CA . PRO A 1 261 ? 10.562 7.255 8.794 1.00 84.69 261 PRO A CA 1
ATOM 2020 C C . PRO A 1 261 ? 10.169 5.778 8.806 1.00 84.69 261 PRO A C 1
ATOM 2022 O O . PRO A 1 261 ? 10.997 4.920 8.498 1.00 84.69 261 PRO A O 1
ATOM 2025 N N . LEU A 1 262 ? 8.914 5.481 9.144 1.00 75.69 262 LEU A N 1
ATOM 2026 C CA . LEU A 1 262 ? 8.397 4.111 9.075 1.00 75.69 262 LEU A CA 1
ATOM 2027 C C . LEU A 1 262 ? 8.273 3.653 7.610 1.00 75.69 262 LEU A C 1
ATOM 2029 O O . LEU A 1 262 ? 8.344 2.468 7.292 1.00 75.69 262 LEU A O 1
ATOM 2033 N N . THR A 1 263 ? 8.107 4.614 6.702 1.00 69.12 263 THR A N 1
ATOM 2034 C CA . THR A 1 263 ? 7.954 4.404 5.265 1.00 69.12 263 THR A CA 1
ATOM 2035 C C . THR A 1 263 ? 9.079 5.063 4.477 1.00 69.12 263 THR A C 1
ATOM 2037 O O . THR A 1 263 ? 9.587 6.101 4.892 1.00 69.12 263 THR A O 1
ATOM 2040 N N . THR A 1 264 ? 9.437 4.504 3.312 1.00 74.50 264 THR A N 1
ATOM 2041 C CA . THR A 1 264 ? 10.406 5.110 2.379 1.00 74.50 264 THR A CA 1
ATOM 2042 C C . THR A 1 264 ? 9.919 6.496 1.938 1.00 74.50 264 THR A C 1
ATOM 2044 O O . THR A 1 264 ? 8.884 6.549 1.267 1.00 74.50 264 THR A O 1
ATOM 2047 N N . PRO A 1 265 ? 10.625 7.588 2.289 1.00 79.69 265 PRO A N 1
ATOM 2048 C CA . PRO A 1 265 ? 10.176 8.939 1.964 1.00 79.69 265 PRO A CA 1
ATOM 2049 C C . PRO A 1 265 ? 10.149 9.216 0.458 1.00 79.69 265 PRO A C 1
ATOM 2051 O O . PRO A 1 265 ? 11.008 8.729 -0.287 1.00 79.69 265 PRO A O 1
ATOM 2054 N N . ASP A 1 266 ? 9.200 10.038 0.014 1.00 73.44 266 ASP A N 1
ATOM 2055 C CA . ASP A 1 266 ? 9.064 10.479 -1.377 1.00 73.44 266 ASP A CA 1
ATOM 2056 C C . ASP A 1 266 ? 9.165 12.012 -1.537 1.00 73.44 266 ASP A C 1
ATOM 2058 O O . ASP A 1 266 ? 9.374 12.764 -0.584 1.00 73.44 266 ASP A O 1
ATOM 2062 N N . ALA A 1 267 ? 9.046 12.508 -2.772 1.00 76.12 267 ALA A N 1
ATOM 2063 C CA . ALA A 1 267 ? 9.154 13.941 -3.062 1.00 76.12 267 ALA A CA 1
ATOM 2064 C C . ALA A 1 267 ? 8.102 14.819 -2.345 1.00 76.12 267 ALA A C 1
ATOM 2066 O O . ALA A 1 267 ? 8.360 16.006 -2.123 1.00 76.12 267 ALA A O 1
ATOM 2067 N N . HIS A 1 268 ? 6.938 14.266 -1.992 1.00 70.94 268 HIS A N 1
ATOM 2068 C CA . HIS A 1 268 ? 5.899 14.969 -1.235 1.00 70.94 268 HIS A CA 1
ATOM 2069 C C . HIS A 1 268 ? 6.299 15.119 0.228 1.00 70.94 268 HIS A C 1
ATOM 2071 O O . HIS A 1 268 ? 6.198 16.223 0.758 1.00 70.94 268 HIS A O 1
ATOM 2077 N N . ASP A 1 269 ? 6.844 14.064 0.839 1.00 77.50 269 ASP A N 1
ATOM 2078 C CA . ASP A 1 269 ? 7.361 14.118 2.212 1.00 77.50 269 ASP A CA 1
ATOM 2079 C C . ASP A 1 269 ? 8.460 15.181 2.340 1.00 77.50 269 ASP A C 1
ATOM 2081 O O . ASP A 1 269 ? 8.430 16.026 3.235 1.00 77.50 269 ASP A O 1
ATOM 2085 N N . LEU A 1 270 ? 9.396 15.224 1.382 1.00 83.62 270 LEU A N 1
ATOM 2086 C CA . LEU A 1 270 ? 10.445 16.248 1.361 1.00 83.62 270 LEU A CA 1
ATOM 2087 C C . LEU A 1 270 ? 9.876 17.664 1.199 1.00 83.62 270 LEU A C 1
ATOM 2089 O O . LEU A 1 270 ? 10.412 18.606 1.788 1.00 83.62 270 LEU A O 1
ATOM 2093 N N . ALA A 1 271 ? 8.822 17.836 0.395 1.00 81.75 271 ALA A N 1
ATOM 2094 C CA . ALA A 1 271 ? 8.158 19.126 0.238 1.00 81.75 271 ALA A CA 1
ATOM 2095 C C . ALA A 1 271 ? 7.477 19.558 1.544 1.00 81.75 271 ALA A C 1
ATOM 2097 O O . ALA A 1 271 ? 7.694 20.686 1.984 1.00 81.75 271 ALA A O 1
ATOM 2098 N N . ALA A 1 272 ? 6.754 18.652 2.208 1.00 79.12 272 ALA A N 1
ATOM 2099 C CA . ALA A 1 272 ? 6.125 18.903 3.503 1.00 79.12 272 ALA A CA 1
ATOM 2100 C C . ALA A 1 272 ? 7.166 19.249 4.586 1.00 79.12 272 ALA A C 1
ATOM 2102 O O . ALA A 1 272 ? 7.009 20.220 5.327 1.00 79.12 272 ALA A O 1
ATOM 2103 N N . TRP A 1 273 ? 8.293 18.532 4.635 1.00 88.00 273 TRP A N 1
ATOM 2104 C CA . TRP A 1 273 ? 9.389 18.819 5.569 1.00 88.00 273 TRP A CA 1
ATOM 2105 C C . TRP A 1 273 ? 10.085 20.151 5.282 1.00 88.00 273 TRP A C 1
ATOM 2107 O O . TRP A 1 273 ? 10.487 20.867 6.207 1.00 88.00 273 TRP A O 1
ATOM 2117 N N . LYS A 1 274 ? 10.230 20.512 4.004 1.00 85.31 274 LYS A N 1
ATOM 2118 C CA . LYS A 1 274 ? 10.762 21.813 3.590 1.00 85.31 274 LYS A CA 1
ATOM 2119 C C . LYS A 1 274 ? 9.816 22.945 3.988 1.00 85.31 274 LYS A C 1
ATOM 2121 O O . LYS A 1 274 ? 10.274 23.944 4.538 1.00 85.31 274 LYS A O 1
ATOM 2126 N N . ASP A 1 275 ? 8.519 22.775 3.762 1.00 79.69 275 ASP A N 1
ATOM 2127 C CA . ASP A 1 275 ? 7.502 23.762 4.121 1.00 79.69 275 ASP A CA 1
ATOM 2128 C C . ASP A 1 275 ? 7.430 23.932 5.648 1.00 79.69 275 ASP A C 1
ATOM 2130 O O . ASP A 1 275 ? 7.459 25.061 6.140 1.00 79.69 275 ASP A O 1
ATOM 2134 N N . TRP A 1 276 ? 7.499 22.839 6.417 1.00 82.50 276 TRP A N 1
ATOM 2135 C CA . TRP A 1 276 ? 7.626 22.875 7.880 1.00 82.50 276 TRP A CA 1
ATOM 2136 C C . TRP A 1 276 ? 8.872 23.639 8.352 1.00 82.50 276 TRP A C 1
ATOM 2138 O O . TRP A 1 276 ? 8.803 24.507 9.227 1.00 82.50 276 TRP A O 1
ATOM 2148 N N . SER A 1 277 ? 10.034 23.349 7.768 1.00 80.81 277 SER A N 1
ATOM 2149 C CA . SER A 1 277 ? 11.294 23.993 8.161 1.00 80.81 277 SER A CA 1
ATOM 2150 C C . SER A 1 277 ? 11.395 25.462 7.728 1.00 80.81 277 SER A C 1
ATOM 2152 O O . SER A 1 277 ? 12.159 26.221 8.327 1.00 80.81 277 SER A O 1
ATOM 2154 N N . LEU A 1 278 ? 10.617 25.894 6.731 1.00 75.81 278 LEU A N 1
ATOM 2155 C CA . LEU A 1 278 ? 10.403 27.309 6.415 1.00 75.81 278 LEU A CA 1
ATOM 2156 C C . LEU A 1 278 ? 9.417 27.958 7.396 1.00 75.81 278 LEU A C 1
ATOM 2158 O O . LEU A 1 278 ? 9.698 29.037 7.919 1.00 75.81 278 LEU A O 1
ATOM 2162 N N . PHE A 1 279 ? 8.301 27.289 7.688 1.00 70.12 279 PHE A N 1
ATOM 2163 C CA . PHE A 1 279 ? 7.264 27.775 8.597 1.00 70.12 279 PHE A CA 1
ATOM 2164 C C . PHE A 1 279 ? 7.796 28.002 10.014 1.00 70.12 279 PHE A C 1
ATOM 2166 O O . PHE A 1 279 ? 7.612 29.079 10.575 1.00 70.12 279 PHE A O 1
ATOM 2173 N N . THR A 1 280 ? 8.526 27.039 10.577 1.00 72.50 280 THR A N 1
ATOM 2174 C CA . THR A 1 280 ? 9.118 27.147 11.925 1.00 72.50 280 THR A CA 1
ATOM 2175 C C . THR A 1 280 ? 10.087 28.315 12.086 1.00 72.50 280 THR A C 1
ATOM 2177 O O . THR A 1 280 ? 10.197 28.855 13.183 1.00 72.50 280 THR A O 1
ATOM 2180 N N . ARG A 1 281 ? 10.757 28.756 11.012 1.00 71.88 281 ARG A N 1
ATOM 2181 C CA . ARG A 1 281 ? 11.617 29.954 11.050 1.00 71.88 281 ARG A CA 1
ATOM 2182 C C . ARG A 1 281 ? 10.824 31.257 11.089 1.00 71.88 281 ARG A C 1
ATOM 2184 O O . ARG A 1 281 ? 11.340 32.258 11.573 1.00 71.88 281 ARG A O 1
ATOM 2191 N N . ALA A 1 282 ? 9.612 31.260 10.538 1.00 65.56 282 ALA A N 1
ATOM 2192 C CA . ALA A 1 282 ? 8.776 32.450 10.408 1.00 65.56 282 ALA A CA 1
ATOM 2193 C C . ALA A 1 282 ? 7.710 32.568 11.515 1.00 65.56 282 ALA A C 1
ATOM 2195 O O . ALA A 1 282 ? 7.299 33.675 11.867 1.00 65.56 282 ALA A O 1
ATOM 2196 N N . ALA A 1 283 ? 7.242 31.445 12.060 1.00 64.88 283 ALA A N 1
ATOM 2197 C CA . ALA A 1 283 ? 6.125 31.392 12.993 1.00 64.88 283 ALA A CA 1
ATOM 2198 C C . ALA A 1 283 ? 6.547 31.683 14.440 1.00 64.88 283 ALA A C 1
ATOM 2200 O O . ALA A 1 283 ? 7.537 31.157 14.939 1.00 64.88 283 ALA A O 1
ATOM 2201 N N . LYS A 1 284 ? 5.730 32.465 15.160 1.00 61.41 284 LYS A N 1
ATOM 2202 C CA . LYS A 1 284 ? 5.950 32.755 16.589 1.00 61.41 284 LYS A CA 1
ATOM 2203 C C . LYS A 1 284 ? 5.661 31.562 17.510 1.00 61.41 284 LYS A C 1
ATOM 2205 O O . LYS A 1 284 ? 6.246 31.505 18.579 1.00 61.41 284 LYS A O 1
ATOM 2210 N N . ASN A 1 285 ? 4.758 30.658 17.116 1.00 64.19 285 ASN A N 1
ATOM 2211 C CA . ASN A 1 285 ? 4.328 29.490 17.899 1.00 64.19 285 ASN A CA 1
ATOM 2212 C C . ASN A 1 285 ? 3.945 28.324 16.966 1.00 64.19 285 ASN A C 1
ATOM 2214 O O . ASN A 1 285 ? 2.753 28.080 16.757 1.00 64.19 285 ASN A O 1
ATOM 2218 N N . PRO A 1 286 ? 4.914 27.627 16.355 1.00 68.69 286 PRO A N 1
ATOM 2219 C CA . PRO A 1 286 ? 4.609 26.469 15.525 1.00 68.69 286 PRO A CA 1
ATOM 2220 C C . PRO A 1 286 ? 3.996 25.340 16.371 1.00 68.69 286 PRO A C 1
ATOM 2222 O O . PRO A 1 286 ? 4.427 25.104 17.499 1.00 68.69 286 PRO A O 1
ATOM 2225 N N . ARG A 1 287 ? 2.973 24.655 15.841 1.00 72.31 287 ARG A N 1
ATOM 2226 C CA . ARG A 1 287 ? 2.307 23.529 16.511 1.00 72.31 287 ARG A CA 1
ATOM 2227 C C . ARG A 1 287 ? 2.145 22.349 15.561 1.00 72.31 287 ARG A C 1
ATOM 2229 O O . ARG A 1 287 ? 1.558 22.480 14.493 1.00 72.31 287 ARG A O 1
ATOM 2236 N N . ILE A 1 288 ? 2.624 21.201 16.011 1.00 78.38 288 ILE A N 1
ATOM 2237 C CA . ILE A 1 288 ? 2.382 19.883 15.440 1.00 78.38 288 ILE A CA 1
ATOM 2238 C C . ILE A 1 288 ? 1.481 19.119 16.397 1.00 78.38 288 ILE A C 1
ATOM 2240 O O . ILE A 1 288 ? 1.679 19.162 17.615 1.00 78.38 288 ILE A O 1
ATOM 2244 N N . ALA A 1 289 ? 0.518 18.402 15.836 1.00 75.12 289 ALA A N 1
ATOM 2245 C CA . ALA A 1 289 ? -0.154 17.324 16.530 1.00 75.12 289 ALA A CA 1
ATOM 2246 C C . ALA A 1 289 ? 0.558 16.005 16.231 1.00 75.12 289 ALA A C 1
ATOM 2248 O O . ALA A 1 289 ? 0.815 15.665 15.075 1.00 75.12 289 ALA A O 1
ATOM 2249 N N . VAL A 1 290 ? 0.908 15.297 17.295 1.00 78.50 290 VAL A N 1
ATOM 2250 C CA . VAL A 1 290 ? 1.545 13.985 17.257 1.00 78.50 290 VAL A CA 1
ATOM 2251 C C . VAL A 1 290 ? 0.520 12.981 17.738 1.00 78.50 290 VAL A C 1
ATOM 2253 O O . VAL A 1 290 ? -0.004 13.154 18.832 1.00 78.50 290 VAL A O 1
ATOM 2256 N N . TYR A 1 291 ? 0.267 11.942 16.958 1.00 72.19 291 TYR A N 1
ATOM 2257 C CA . TYR A 1 291 ? -0.661 10.873 17.301 1.00 72.19 291 TYR A CA 1
ATOM 2258 C C . TYR A 1 291 ? 0.076 9.542 17.316 1.00 72.19 291 TYR A C 1
ATOM 2260 O O . TYR A 1 291 ? 0.791 9.244 16.367 1.00 72.19 291 TYR A O 1
ATOM 2268 N N . GLU A 1 292 ? -0.104 8.745 18.365 1.00 67.12 292 GLU A N 1
ATOM 2269 C CA . GLU A 1 292 ? 0.376 7.352 18.388 1.00 67.12 292 GLU A CA 1
ATOM 2270 C C . GLU A 1 292 ? -0.525 6.415 17.567 1.00 67.12 292 GLU A C 1
ATOM 2272 O O . GLU A 1 292 ? -0.066 5.387 17.097 1.00 67.12 292 GLU A O 1
ATOM 2277 N N . ASP A 1 293 ? -1.784 6.818 17.347 1.00 56.59 293 ASP A N 1
ATOM 2278 C CA . ASP A 1 293 ? -2.775 6.166 16.486 1.00 56.59 293 ASP A CA 1
ATOM 2279 C C . ASP A 1 293 ? -3.699 7.240 15.860 1.00 56.59 293 ASP A C 1
ATOM 2281 O O . ASP A 1 293 ? -4.064 8.211 16.531 1.00 56.59 293 ASP A O 1
ATOM 2285 N N . LEU A 1 294 ? -4.102 7.105 14.586 1.00 46.50 294 LEU A N 1
ATOM 2286 C CA . LEU A 1 294 ? -5.042 8.041 13.950 1.00 46.50 294 LEU A CA 1
ATOM 2287 C C . LEU A 1 294 ? -6.440 7.926 14.587 1.00 46.50 294 LEU A C 1
ATOM 2289 O O . LEU A 1 294 ? -6.915 6.811 14.817 1.00 46.50 294 LEU A O 1
ATOM 2293 N N . PRO A 1 295 ? -7.152 9.047 14.813 1.00 42.12 295 PRO A N 1
ATOM 2294 C CA . PRO A 1 295 ? -8.491 9.014 15.389 1.00 42.12 295 PRO A CA 1
ATOM 2295 C C . PRO A 1 295 ? -9.450 8.246 14.469 1.00 42.12 295 PRO A C 1
ATOM 2297 O O . PRO A 1 295 ? -9.804 8.702 13.381 1.00 42.12 295 PRO A O 1
ATOM 2300 N N . SER A 1 296 ? -9.895 7.071 14.917 1.00 41.19 296 SER A N 1
ATOM 2301 C CA . SER A 1 296 ? -10.970 6.328 14.258 1.00 41.19 296 SER A CA 1
ATOM 2302 C C . SER A 1 296 ? -12.309 6.848 14.776 1.00 41.19 296 SER A C 1
ATOM 2304 O O . SER A 1 296 ? -12.704 6.604 15.914 1.00 41.19 296 SER A O 1
ATOM 2306 N N . SER A 1 297 ? -13.015 7.622 13.952 1.00 37.88 297 SER A N 1
ATOM 2307 C CA . SER A 1 297 ? -14.426 7.897 14.224 1.00 37.88 297 SER A CA 1
ATOM 2308 C C . SER A 1 297 ? -15.235 6.605 14.040 1.00 37.88 297 SER A C 1
ATOM 2310 O O . SER A 1 297 ? -14.989 5.829 13.117 1.00 37.88 297 SER A O 1
ATOM 2312 N N . ASN A 1 298 ? -16.197 6.370 14.935 1.00 38.12 298 ASN A N 1
ATOM 2313 C CA . ASN A 1 298 ? -16.955 5.117 15.066 1.00 38.12 298 ASN A CA 1
ATOM 2314 C C . ASN A 1 298 ? -17.861 4.745 13.870 1.00 38.12 298 ASN A C 1
ATOM 2316 O O . ASN A 1 298 ? -18.600 3.768 13.963 1.00 38.12 298 ASN A O 1
ATOM 2320 N N . GLU A 1 299 ? -17.821 5.472 12.752 1.00 38.19 299 GLU A N 1
ATOM 2321 C CA . GLU A 1 299 ? -18.669 5.193 11.582 1.00 38.19 299 GLU A CA 1
ATOM 2322 C C . GLU A 1 299 ? -17.916 4.626 10.370 1.00 38.19 299 GLU A C 1
ATOM 2324 O O . GLU A 1 299 ? -18.552 4.215 9.402 1.00 38.19 299 GLU A O 1
ATOM 2329 N N . LEU A 1 300 ? -16.587 4.493 10.425 1.00 36.41 300 LEU A N 1
ATOM 2330 C CA . LEU A 1 300 ? -15.812 3.856 9.357 1.00 36.41 300 LEU A CA 1
ATOM 2331 C C . LEU A 1 300 ? -14.918 2.747 9.919 1.00 36.41 300 LEU A C 1
ATOM 2333 O O . LEU A 1 300 ? -13.860 2.964 10.499 1.00 36.41 300 LEU A O 1
ATOM 2337 N N . SER A 1 301 ? -15.397 1.518 9.727 1.00 47.09 301 SER A N 1
ATOM 2338 C CA . SER A 1 301 ? -14.636 0.276 9.819 1.00 47.09 301 SER A CA 1
ATOM 2339 C C . SER A 1 301 ? -13.381 0.329 8.939 1.00 47.09 301 SER A C 1
ATOM 2341 O O . SER A 1 301 ? -13.491 0.718 7.779 1.00 47.09 301 SER A O 1
ATOM 2343 N N . PHE A 1 302 ? -12.268 -0.189 9.468 1.00 44.44 302 PHE A N 1
ATOM 2344 C CA . PHE A 1 302 ? -10.867 -0.047 9.037 1.00 44.44 302 PHE A CA 1
ATOM 2345 C C . PHE A 1 302 ? -10.188 1.174 9.652 1.00 44.44 302 PHE A C 1
ATOM 2347 O O . PHE A 1 302 ? -10.374 2.306 9.228 1.00 44.44 302 PHE A O 1
ATOM 2354 N N . ASP A 1 303 ? -9.382 0.886 10.674 1.00 54.84 303 ASP A N 1
ATOM 2355 C CA . ASP A 1 303 ? -8.391 1.790 11.244 1.00 54.84 303 ASP A CA 1
ATOM 2356 C C . ASP A 1 303 ? -7.689 2.577 10.118 1.00 54.84 303 ASP A C 1
ATOM 2358 O O . ASP A 1 303 ? -7.188 1.991 9.159 1.00 54.84 303 ASP A O 1
ATOM 2362 N N . ALA A 1 304 ? -7.732 3.910 10.184 1.00 50.72 304 ALA A N 1
ATOM 2363 C CA . ALA A 1 304 ? -7.217 4.778 9.131 1.00 50.72 304 ALA A CA 1
ATOM 2364 C C . ALA A 1 304 ? -5.703 4.593 8.935 1.00 50.72 304 ALA A C 1
ATOM 2366 O O . ALA A 1 304 ? -5.239 4.680 7.801 1.00 50.72 304 ALA A O 1
ATOM 2367 N N . LEU A 1 305 ? -4.947 4.256 9.991 1.00 51.44 305 LEU A N 1
ATOM 2368 C CA . LEU A 1 305 ? -3.535 3.864 9.873 1.00 51.44 305 LEU A CA 1
ATOM 2369 C C . LEU A 1 305 ? -3.402 2.529 9.161 1.00 51.44 305 LEU A C 1
ATOM 2371 O O . LEU A 1 305 ? -2.598 2.397 8.248 1.00 51.44 305 LEU A O 1
ATOM 2375 N N . THR A 1 306 ? -4.249 1.564 9.502 1.00 54.16 306 THR A N 1
ATOM 2376 C CA . THR A 1 306 ? -4.327 0.288 8.788 1.00 54.16 306 THR A CA 1
ATOM 2377 C C . THR A 1 306 ? -4.687 0.472 7.302 1.00 54.16 306 THR A C 1
ATOM 2379 O O . THR A 1 306 ? -4.132 -0.206 6.439 1.00 54.16 306 THR A O 1
ATOM 2382 N N . ALA A 1 307 ? -5.597 1.388 6.965 1.00 54.25 307 ALA A N 1
ATOM 2383 C CA . ALA A 1 307 ? -5.950 1.697 5.581 1.00 54.25 307 ALA A CA 1
ATOM 2384 C C . ALA A 1 307 ? -4.821 2.449 4.849 1.00 54.25 307 ALA A C 1
ATOM 2386 O O . ALA A 1 307 ? -4.623 2.251 3.648 1.00 54.25 307 ALA A O 1
ATOM 2387 N N . LEU A 1 308 ? -4.064 3.282 5.568 1.00 53.62 308 LEU A N 1
ATOM 2388 C CA . LEU A 1 308 ? -2.965 4.088 5.044 1.00 53.62 308 LEU A CA 1
ATOM 2389 C C . LEU A 1 308 ? -1.681 3.261 4.867 1.00 53.62 308 LEU A C 1
ATOM 2391 O O . LEU A 1 308 ? -1.156 3.169 3.762 1.00 53.62 308 LEU A O 1
ATOM 2395 N N . VAL A 1 309 ? -1.203 2.604 5.921 1.00 54.25 309 VAL A N 1
ATOM 2396 C CA . VAL A 1 309 ? 0.047 1.826 5.978 1.00 54.25 309 VAL A CA 1
ATOM 2397 C C . VAL A 1 309 ? -0.154 0.401 5.476 1.00 54.25 309 VAL A C 1
ATOM 2399 O O . VAL A 1 309 ? 0.663 -0.114 4.706 1.00 54.25 309 VAL A O 1
ATOM 2402 N N . GLY A 1 310 ? -1.273 -0.220 5.845 1.00 54.06 310 GLY A N 1
ATOM 2403 C CA . GLY A 1 310 ? -1.559 -1.621 5.568 1.00 54.06 310 GLY A CA 1
ATOM 2404 C C . GLY A 1 310 ? -1.674 -2.481 6.822 1.00 54.06 310 GLY A C 1
ATOM 2405 O O . GLY A 1 310 ? -1.557 -1.995 7.940 1.00 54.06 310 GLY A O 1
ATOM 2406 N N . THR A 1 311 ? -1.872 -3.788 6.638 1.00 54.56 311 THR A N 1
ATOM 2407 C CA . THR A 1 311 ? -1.771 -4.775 7.730 1.00 54.56 311 THR A CA 1
ATOM 2408 C C . THR A 1 311 ? -0.674 -5.783 7.443 1.00 54.56 311 THR A C 1
ATOM 2410 O O . THR A 1 311 ? -0.551 -6.266 6.319 1.00 54.56 311 THR A O 1
ATOM 2413 N N . GLU A 1 312 ? 0.088 -6.166 8.464 1.00 47.56 312 GLU A N 1
ATOM 2414 C CA . GLU A 1 312 ? 0.976 -7.326 8.401 1.00 47.56 312 GLU A CA 1
ATOM 2415 C C . GLU A 1 312 ? 0.333 -8.492 9.160 1.00 47.56 312 GLU A C 1
ATOM 2417 O O . GLU A 1 312 ? 0.207 -8.492 10.385 1.00 47.56 312 GLU A O 1
ATOM 2422 N N . ILE A 1 313 ? -0.111 -9.514 8.430 1.00 46.25 313 ILE A N 1
ATOM 2423 C CA . ILE A 1 313 ? -0.687 -10.711 9.035 1.00 46.25 313 ILE A CA 1
ATOM 2424 C C . ILE A 1 313 ? 0.439 -11.722 9.220 1.00 46.25 313 ILE A C 1
ATOM 2426 O O . ILE A 1 313 ? 0.897 -12.349 8.262 1.00 46.25 313 ILE A O 1
ATOM 2430 N N . LYS A 1 314 ? 0.876 -11.922 10.468 1.00 40.81 314 LYS A N 1
ATOM 2431 C CA . LYS A 1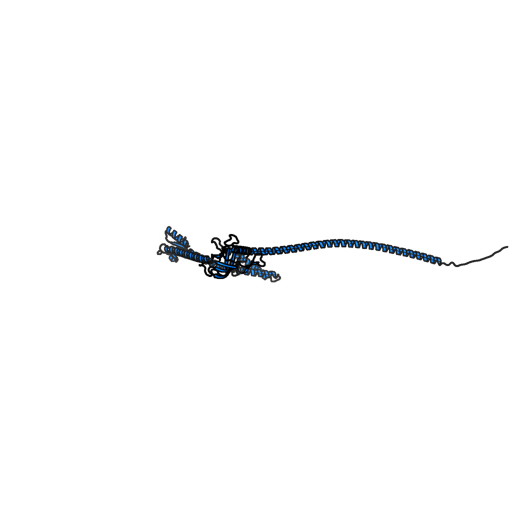 314 ? 1.813 -13.000 10.810 1.00 40.81 314 LYS A CA 1
ATOM 2432 C C . LYS A 1 314 ? 1.145 -14.347 10.562 1.00 40.81 314 LYS A C 1
ATOM 2434 O O . LYS A 1 314 ? 0.258 -14.770 11.303 1.00 40.81 314 LYS A O 1
ATOM 2439 N N . THR A 1 315 ? 1.580 -15.034 9.513 1.00 49.03 315 THR A N 1
ATOM 2440 C CA . THR A 1 315 ? 1.193 -16.420 9.267 1.00 49.03 315 THR A CA 1
ATOM 2441 C C . THR A 1 315 ? 2.339 -17.349 9.628 1.00 49.03 315 THR A C 1
ATOM 2443 O O . THR A 1 315 ? 3.503 -16.960 9.683 1.00 49.03 315 THR A O 1
ATOM 2446 N N . ALA A 1 316 ? 2.027 -18.624 9.824 1.00 49.19 316 ALA A N 1
ATOM 2447 C CA . ALA A 1 316 ? 3.038 -19.639 10.082 1.00 49.19 316 ALA A CA 1
ATOM 2448 C C . ALA A 1 316 ? 3.876 -20.018 8.834 1.00 49.19 316 ALA A C 1
ATOM 2450 O O . ALA A 1 316 ? 4.623 -20.991 8.883 1.00 49.19 316 ALA A O 1
ATOM 2451 N N . ALA A 1 317 ? 3.728 -19.286 7.722 1.00 49.31 317 ALA A N 1
ATOM 2452 C CA . ALA A 1 317 ? 4.609 -19.320 6.552 1.00 49.31 317 ALA A CA 1
ATOM 2453 C C . ALA A 1 317 ? 5.455 -18.032 6.412 1.00 49.31 317 ALA A C 1
ATOM 2455 O O . ALA A 1 317 ? 6.216 -17.909 5.459 1.00 49.31 317 ALA A O 1
ATOM 2456 N N . GLY A 1 318 ? 5.324 -17.089 7.352 1.00 34.59 318 GLY A N 1
ATOM 2457 C CA . GLY A 1 318 ? 5.924 -15.756 7.298 1.00 34.59 318 GLY A CA 1
ATOM 2458 C C . GLY A 1 318 ? 4.869 -14.642 7.342 1.00 34.59 318 GLY A C 1
ATOM 2459 O O . GLY A 1 318 ? 3.667 -14.907 7.203 1.00 34.59 318 GLY A O 1
ATOM 2460 N N . PRO A 1 319 ? 5.285 -13.393 7.588 1.00 42.59 319 PRO A N 1
ATOM 2461 C CA . PRO A 1 319 ? 4.387 -12.251 7.513 1.00 42.59 319 PRO A CA 1
ATOM 2462 C C . PRO A 1 319 ? 3.881 -12.036 6.081 1.00 42.59 319 PRO A C 1
ATOM 2464 O O . PRO A 1 319 ? 4.655 -12.059 5.126 1.00 42.59 319 PRO A O 1
ATOM 2467 N N . ILE A 1 320 ? 2.570 -11.838 5.934 1.00 37.22 320 ILE A N 1
ATOM 2468 C CA . ILE A 1 320 ? 1.943 -11.399 4.684 1.00 37.22 320 ILE A CA 1
ATOM 2469 C C . ILE A 1 320 ? 1.527 -9.945 4.888 1.00 37.22 320 ILE A C 1
ATOM 2471 O O . ILE A 1 320 ? 0.618 -9.674 5.673 1.00 37.22 320 ILE A O 1
ATOM 2475 N N . ALA A 1 321 ? 2.195 -9.022 4.198 1.00 49.69 321 ALA A N 1
ATOM 2476 C CA . ALA A 1 321 ? 1.868 -7.604 4.233 1.00 49.69 321 ALA A CA 1
ATOM 2477 C C . ALA A 1 321 ? 0.822 -7.266 3.157 1.00 49.69 321 ALA A C 1
ATOM 2479 O O . ALA A 1 321 ? 1.035 -7.477 1.965 1.00 49.69 321 ALA A O 1
ATOM 2480 N N . SER A 1 322 ? -0.316 -6.736 3.588 1.00 53.66 322 SER A N 1
ATOM 2481 C CA . SER A 1 322 ? -1.293 -6.031 2.762 1.00 53.66 322 SER A CA 1
ATOM 2482 C C . SER A 1 322 ? -0.897 -4.561 2.766 1.00 53.66 322 SER A C 1
ATOM 2484 O O . SER A 1 322 ? -1.194 -3.881 3.741 1.00 53.66 322 SER A O 1
ATOM 2486 N N . SER A 1 323 ? -0.229 -4.067 1.722 1.00 53.84 323 SER A N 1
ATOM 2487 C CA . SER A 1 323 ? 0.120 -2.645 1.593 1.00 53.84 323 SER A CA 1
ATOM 2488 C C . SER A 1 323 ? -1.136 -1.761 1.604 1.00 53.84 323 SER A C 1
ATOM 2490 O O . SER A 1 323 ? -2.031 -1.971 0.788 1.00 53.84 323 SER A O 1
ATOM 2492 N N . GLY A 1 324 ? -1.206 -0.784 2.512 1.00 55.03 324 GLY A N 1
ATOM 2493 C CA . GLY A 1 324 ? -2.260 0.239 2.525 1.00 55.03 324 GLY A CA 1
ATOM 2494 C C . GLY A 1 324 ? -2.101 1.246 1.380 1.00 55.03 324 GLY A C 1
ATOM 2495 O O . GLY A 1 324 ? -1.254 1.068 0.503 1.00 55.03 324 GLY A O 1
ATOM 2496 N N . LEU A 1 325 ? -2.898 2.318 1.377 1.00 52.59 325 LEU A N 1
ATOM 2497 C CA . LEU A 1 325 ? -2.885 3.373 0.349 1.00 52.59 325 LEU A CA 1
ATOM 2498 C C . LEU A 1 325 ? -1.489 3.962 0.090 1.00 52.59 325 LEU A C 1
ATOM 2500 O O . LEU A 1 325 ? -1.101 4.122 -1.066 1.00 52.59 325 LEU A O 1
ATOM 2504 N N . GLU A 1 326 ? -0.702 4.200 1.137 1.00 54.47 326 GLU A N 1
ATOM 2505 C CA . GLU A 1 326 ? 0.676 4.689 1.028 1.00 54.47 326 GLU A CA 1
ATOM 2506 C C . GLU A 1 326 ? 1.613 3.640 0.419 1.00 54.47 326 GLU A C 1
ATOM 2508 O O . GLU A 1 326 ? 2.453 3.939 -0.432 1.00 54.47 326 GLU A O 1
ATOM 2513 N N . GLY A 1 327 ? 1.439 2.370 0.791 1.00 54.88 327 GLY A N 1
ATOM 2514 C CA . GLY A 1 327 ? 2.180 1.277 0.168 1.00 54.88 327 GLY A CA 1
ATOM 2515 C C . GLY A 1 327 ? 1.822 1.098 -1.314 1.00 54.88 327 GLY A C 1
ATOM 2516 O O . GLY A 1 327 ? 2.713 0.891 -2.135 1.00 54.88 327 GLY A O 1
ATOM 2517 N N . MET A 1 328 ? 0.544 1.246 -1.681 1.00 54.06 328 MET A N 1
ATOM 2518 C CA . MET A 1 328 ? 0.092 1.215 -3.077 1.00 54.06 328 MET A CA 1
ATOM 2519 C C . MET A 1 328 ? 0.650 2.390 -3.885 1.00 54.06 328 MET A C 1
ATOM 2521 O O . MET A 1 328 ? 1.178 2.171 -4.974 1.00 54.06 328 MET A O 1
ATOM 2525 N N . ARG A 1 329 ? 0.610 3.616 -3.347 1.00 58.94 329 ARG A N 1
ATOM 2526 C CA . ARG A 1 329 ? 1.228 4.800 -3.966 1.00 58.94 329 ARG A CA 1
ATOM 2527 C C . ARG A 1 329 ? 2.719 4.580 -4.231 1.00 58.94 329 ARG A C 1
ATOM 2529 O O . ARG A 1 329 ? 3.183 4.833 -5.340 1.00 58.94 329 ARG A O 1
ATOM 2536 N N . ARG A 1 330 ? 3.464 4.060 -3.251 1.00 58.53 330 ARG A N 1
ATOM 2537 C CA . ARG A 1 330 ? 4.899 3.763 -3.402 1.00 58.53 330 ARG A CA 1
ATOM 2538 C C . ARG A 1 330 ? 5.177 2.688 -4.447 1.00 58.53 330 ARG A C 1
ATOM 2540 O O . ARG A 1 330 ? 6.071 2.870 -5.271 1.00 58.53 330 ARG A O 1
ATOM 2547 N N . ASN A 1 331 ? 4.399 1.606 -4.458 1.00 57.81 331 ASN A N 1
ATOM 2548 C CA . ASN A 1 331 ? 4.522 0.567 -5.483 1.00 57.81 331 ASN A CA 1
ATOM 2549 C C . ASN A 1 331 ? 4.282 1.148 -6.883 1.00 57.81 331 ASN A C 1
ATOM 2551 O O . ASN A 1 331 ? 5.071 0.894 -7.790 1.00 57.81 331 ASN A O 1
ATOM 2555 N N . LEU A 1 332 ? 3.260 1.996 -7.039 1.00 59.53 332 LEU A N 1
ATOM 2556 C CA . LEU A 1 332 ? 2.977 2.690 -8.298 1.00 59.53 332 LEU A CA 1
ATOM 2557 C C . LEU A 1 332 ? 4.117 3.631 -8.713 1.00 59.53 332 LEU A C 1
ATOM 2559 O O . LEU A 1 332 ? 4.471 3.666 -9.889 1.00 59.53 332 LEU A O 1
ATOM 2563 N N . LEU A 1 333 ? 4.739 4.357 -7.778 1.00 55.09 333 LEU A N 1
ATOM 2564 C CA . LEU A 1 333 ? 5.914 5.189 -8.070 1.00 55.09 333 LEU A CA 1
ATOM 2565 C C . LEU A 1 333 ? 7.124 4.348 -8.500 1.00 55.09 333 LEU A C 1
ATOM 2567 O O . LEU A 1 333 ? 7.825 4.710 -9.449 1.00 55.09 333 LEU A O 1
ATOM 2571 N N . GLN A 1 334 ? 7.351 3.200 -7.859 1.00 58.12 334 GLN A N 1
ATOM 2572 C CA . GLN A 1 334 ? 8.424 2.288 -8.247 1.00 58.12 334 GLN A CA 1
ATOM 2573 C C . GLN A 1 334 ? 8.178 1.686 -9.639 1.00 58.12 334 GLN A C 1
ATOM 2575 O O . GLN A 1 334 ? 9.098 1.613 -10.458 1.00 58.12 334 GLN A O 1
ATOM 2580 N N . GLU A 1 335 ? 6.943 1.283 -9.935 1.00 59.38 335 GLU A N 1
ATOM 2581 C CA . GLU A 1 335 ? 6.547 0.819 -11.265 1.00 59.38 335 GLU A CA 1
ATOM 2582 C C . GLU A 1 335 ? 6.712 1.920 -12.316 1.00 59.38 335 GLU A C 1
ATOM 2584 O O . GLU A 1 335 ? 7.293 1.668 -13.372 1.00 59.38 335 GLU A O 1
ATOM 2589 N N . LEU A 1 336 ? 6.308 3.155 -12.008 1.00 56.62 336 LEU A N 1
ATOM 2590 C CA . LEU A 1 336 ? 6.487 4.304 -12.894 1.00 56.62 336 LEU A CA 1
ATOM 2591 C C . LEU A 1 336 ? 7.972 4.571 -13.181 1.00 56.62 336 LEU A C 1
ATOM 2593 O O . LEU A 1 336 ? 8.348 4.797 -14.332 1.00 56.62 336 LEU A O 1
ATOM 2597 N N . SER A 1 337 ? 8.838 4.472 -12.166 1.00 54.81 337 SER A N 1
ATOM 2598 C CA . SER A 1 337 ? 10.290 4.591 -12.340 1.00 54.81 337 SER A CA 1
ATOM 2599 C C . SER A 1 337 ? 10.851 3.480 -13.238 1.00 54.81 337 SER A C 1
ATOM 2601 O O . SER A 1 337 ? 11.635 3.757 -14.152 1.00 54.81 337 SER A O 1
ATOM 2603 N N . ARG A 1 338 ? 10.405 2.228 -13.056 1.00 59.47 338 ARG A N 1
ATOM 2604 C CA . ARG A 1 338 ? 10.794 1.099 -13.923 1.00 59.47 338 ARG A CA 1
ATOM 2605 C C . ARG A 1 338 ? 10.348 1.310 -15.369 1.00 59.47 338 ARG A C 1
ATOM 2607 O O . ARG A 1 338 ? 11.151 1.110 -16.279 1.00 59.47 338 ARG A O 1
ATOM 2614 N N . VAL A 1 339 ? 9.113 1.762 -15.587 1.00 57.81 339 VAL A N 1
ATOM 2615 C CA . VAL A 1 339 ? 8.591 2.096 -16.923 1.00 57.81 339 VAL A CA 1
ATOM 2616 C C . VAL A 1 339 ? 9.395 3.236 -17.555 1.00 57.81 339 VAL A C 1
ATOM 2618 O O . VAL A 1 339 ? 9.727 3.166 -18.740 1.00 57.81 339 VAL A O 1
ATOM 2621 N N . GLY A 1 340 ? 9.789 4.248 -16.776 1.00 55.81 340 GLY A N 1
ATOM 2622 C CA . GLY A 1 340 ? 10.680 5.319 -17.229 1.00 55.81 340 GLY A CA 1
ATOM 2623 C C . GLY A 1 340 ? 12.037 4.791 -17.709 1.00 55.81 340 GLY A C 1
ATOM 2624 O O . GLY A 1 340 ? 12.478 5.114 -18.814 1.00 55.81 340 GLY A O 1
ATOM 2625 N N . ASN A 1 341 ? 12.658 3.896 -16.936 1.00 61.22 341 ASN A N 1
ATOM 2626 C CA . ASN A 1 341 ? 13.923 3.257 -17.308 1.00 61.22 341 ASN A CA 1
ATOM 2627 C C . ASN A 1 341 ? 13.789 2.390 -18.573 1.00 61.22 341 ASN A C 1
ATOM 2629 O O . ASN A 1 341 ? 14.637 2.462 -19.465 1.00 61.22 341 ASN A O 1
ATOM 2633 N N . MET A 1 342 ? 12.706 1.614 -18.697 1.00 55.16 342 MET A N 1
ATOM 2634 C CA . MET A 1 342 ? 12.414 0.838 -19.911 1.00 55.16 342 MET A CA 1
ATOM 2635 C C . MET A 1 342 ? 12.222 1.747 -21.130 1.00 55.16 342 MET A C 1
ATOM 2637 O O . MET A 1 342 ? 12.739 1.456 -22.207 1.00 55.16 342 MET A O 1
ATOM 2641 N N . THR A 1 343 ? 11.541 2.881 -20.961 1.00 58.91 343 THR A N 1
ATOM 2642 C CA . THR A 1 343 ? 11.332 3.870 -22.029 1.00 58.91 343 THR A CA 1
ATOM 2643 C C . THR A 1 343 ? 12.662 4.452 -22.516 1.00 58.91 343 THR A C 1
ATOM 2645 O O . THR A 1 343 ? 12.894 4.544 -23.724 1.00 58.91 343 THR A O 1
ATOM 2648 N N . ALA A 1 344 ? 13.581 4.772 -21.598 1.00 61.62 344 ALA A N 1
ATOM 2649 C CA . ALA A 1 344 ? 14.923 5.235 -21.948 1.00 61.62 344 ALA A CA 1
ATOM 2650 C C . ALA A 1 344 ? 15.719 4.171 -22.731 1.00 61.62 344 ALA A C 1
ATOM 2652 O O . ALA A 1 344 ? 16.352 4.489 -23.741 1.00 61.62 344 ALA A O 1
ATOM 2653 N N . GLN A 1 345 ? 15.641 2.898 -22.326 1.00 62.06 345 GLN A N 1
ATOM 2654 C CA . GLN A 1 345 ? 16.282 1.793 -23.049 1.00 62.06 345 GLN A CA 1
ATOM 2655 C C . GLN A 1 345 ? 15.696 1.590 -24.453 1.00 62.06 345 GLN A C 1
ATOM 2657 O O . GLN A 1 345 ? 16.450 1.411 -25.411 1.00 62.06 345 GLN A O 1
ATOM 2662 N N . ILE A 1 346 ? 14.370 1.673 -24.606 1.00 65.38 346 ILE A N 1
ATOM 2663 C CA . ILE A 1 346 ? 13.699 1.585 -25.912 1.00 65.38 346 ILE A CA 1
ATOM 2664 C C . ILE A 1 346 ? 14.129 2.741 -26.823 1.00 65.38 346 ILE A C 1
ATOM 2666 O O . ILE A 1 346 ? 14.390 2.524 -28.007 1.00 65.38 346 ILE A O 1
ATOM 2670 N N . SER A 1 347 ? 14.266 3.956 -26.286 1.00 65.69 347 SER A N 1
ATOM 2671 C CA . SER A 1 347 ? 14.767 5.112 -27.040 1.00 65.69 347 SER A CA 1
ATOM 2672 C C . SER A 1 347 ? 16.196 4.883 -27.553 1.00 65.69 347 SER A C 1
ATOM 2674 O O . SER A 1 347 ? 16.473 5.072 -28.740 1.00 65.69 347 SER A O 1
ATOM 2676 N N . LEU A 1 348 ? 17.090 4.366 -26.701 1.00 71.38 348 LEU A N 1
ATOM 2677 C CA . LEU A 1 348 ? 18.457 4.006 -27.097 1.00 71.38 348 LEU A CA 1
ATOM 2678 C C . LEU A 1 348 ? 18.484 2.910 -28.173 1.00 71.38 348 LEU A C 1
ATOM 2680 O O . LEU A 1 348 ? 19.216 3.035 -29.158 1.00 71.38 348 LEU A O 1
ATOM 2684 N N . ALA A 1 349 ? 17.664 1.865 -28.027 1.00 66.50 349 ALA A N 1
ATOM 2685 C CA . ALA A 1 349 ? 17.536 0.802 -29.024 1.00 66.50 349 ALA A CA 1
ATOM 2686 C C . ALA A 1 349 ? 16.984 1.330 -30.363 1.00 66.50 349 ALA A C 1
ATOM 2688 O O . ALA A 1 349 ? 17.457 0.949 -31.437 1.00 66.50 349 ALA A O 1
ATOM 2689 N N . THR A 1 350 ? 16.035 2.266 -30.317 1.00 74.25 350 THR A N 1
ATOM 2690 C CA . THR A 1 350 ? 15.478 2.931 -31.506 1.00 74.25 350 THR A CA 1
ATOM 2691 C C . THR A 1 350 ? 16.543 3.770 -32.215 1.00 74.25 350 THR A C 1
ATOM 2693 O O . THR A 1 350 ? 16.710 3.670 -33.429 1.00 74.25 350 THR A O 1
ATOM 2696 N N . ALA A 1 351 ? 17.343 4.535 -31.470 1.00 78.44 351 ALA A N 1
ATOM 2697 C CA . ALA A 1 351 ? 18.452 5.294 -32.042 1.00 78.44 351 ALA A CA 1
ATOM 2698 C C . ALA A 1 351 ? 19.521 4.378 -32.670 1.00 78.44 351 ALA A C 1
ATOM 2700 O O . ALA A 1 351 ? 20.030 4.670 -33.753 1.00 78.44 351 ALA A O 1
ATOM 2701 N N . ALA A 1 352 ? 19.850 3.252 -32.028 1.00 76.88 352 ALA A N 1
ATOM 2702 C CA . ALA A 1 352 ? 20.800 2.277 -32.564 1.00 76.88 352 ALA A CA 1
ATOM 2703 C C . ALA A 1 352 ? 20.290 1.616 -33.856 1.00 76.88 352 ALA A C 1
ATOM 2705 O O . ALA A 1 352 ? 21.023 1.541 -34.842 1.00 76.88 352 ALA A O 1
ATOM 2706 N N . THR A 1 353 ? 19.023 1.194 -33.885 1.00 78.88 353 THR A N 1
ATOM 2707 C CA . THR A 1 353 ? 18.405 0.598 -35.082 1.00 78.88 353 THR A CA 1
ATOM 2708 C C . THR A 1 353 ? 18.287 1.594 -36.235 1.00 78.88 353 THR A C 1
ATOM 2710 O O . THR A 1 353 ? 18.492 1.208 -37.386 1.00 78.88 353 THR A O 1
ATOM 2713 N N . GLN A 1 354 ? 18.033 2.874 -35.950 1.00 84.62 354 GLN A N 1
ATOM 2714 C CA . GLN A 1 354 ? 18.025 3.920 -36.972 1.00 84.62 354 GLN A CA 1
ATOM 2715 C C . GLN A 1 354 ? 19.421 4.124 -37.584 1.00 84.62 354 GLN A C 1
ATOM 2717 O O . GLN A 1 354 ? 19.544 4.128 -38.806 1.00 84.62 354 GLN A O 1
ATOM 2722 N N . ARG A 1 355 ? 20.485 4.171 -36.768 1.00 85.88 355 ARG A N 1
ATOM 2723 C CA . ARG A 1 355 ? 21.870 4.245 -37.276 1.00 85.88 355 ARG A CA 1
ATOM 2724 C C . ARG A 1 355 ? 22.236 3.045 -38.152 1.00 85.88 355 ARG A C 1
ATOM 2726 O O . ARG A 1 355 ? 22.870 3.215 -39.188 1.00 85.88 355 ARG A O 1
ATOM 2733 N N . GLU A 1 356 ? 21.832 1.838 -37.760 1.00 79.62 356 GLU A N 1
ATOM 2734 C CA . GLU A 1 356 ? 22.056 0.630 -38.567 1.00 79.62 356 GLU A CA 1
ATOM 2735 C C . GLU A 1 356 ? 21.287 0.664 -39.893 1.00 79.62 356 GLU A C 1
ATOM 2737 O O . GLU A 1 356 ? 21.809 0.257 -40.933 1.00 79.62 356 GLU A O 1
ATOM 2742 N N . ARG A 1 357 ? 20.057 1.192 -39.890 1.00 88.00 357 ARG A N 1
ATOM 2743 C CA . ARG A 1 357 ? 19.281 1.409 -41.116 1.00 88.00 357 ARG A CA 1
ATOM 2744 C C . ARG A 1 357 ? 19.992 2.386 -42.057 1.00 88.00 357 ARG A C 1
ATOM 2746 O O . ARG A 1 357 ? 20.090 2.096 -43.249 1.00 88.00 357 ARG A O 1
ATOM 2753 N N . ASP A 1 358 ? 20.499 3.497 -41.530 1.00 90.44 358 ASP A N 1
ATOM 2754 C CA . ASP A 1 358 ? 21.188 4.520 -42.321 1.00 90.44 358 ASP A CA 1
ATOM 2755 C C . ASP A 1 358 ? 22.493 3.971 -42.924 1.00 90.44 358 ASP A C 1
ATOM 2757 O O . ASP A 1 358 ? 22.699 4.081 -44.134 1.00 90.44 358 ASP A O 1
ATOM 2761 N N . ARG A 1 359 ? 23.294 3.233 -42.139 1.00 88.00 359 ARG A N 1
ATOM 2762 C CA . ARG A 1 359 ? 24.485 2.514 -42.634 1.00 88.00 359 ARG A CA 1
ATOM 2763 C C . ARG A 1 359 ? 24.154 1.546 -43.765 1.00 88.00 359 ARG A C 1
ATOM 2765 O O . ARG A 1 359 ? 24.820 1.548 -44.797 1.00 88.00 359 ARG A O 1
ATOM 2772 N N . LYS A 1 360 ? 23.102 0.733 -43.611 1.00 88.25 360 LYS A N 1
ATOM 2773 C CA . LYS A 1 360 ? 22.677 -0.206 -44.664 1.00 88.25 360 LYS A CA 1
ATOM 2774 C C . LYS A 1 360 ? 22.241 0.512 -45.937 1.00 88.25 360 LYS A C 1
ATOM 2776 O O . LYS A 1 360 ? 22.507 0.014 -47.029 1.00 88.25 360 LYS A O 1
ATOM 2781 N N . LYS A 1 361 ? 21.599 1.676 -45.816 1.00 92.25 361 LYS A N 1
ATOM 2782 C CA . LYS A 1 361 ? 21.221 2.507 -46.965 1.00 92.25 361 LYS A CA 1
ATOM 2783 C C . LYS A 1 361 ? 22.455 3.045 -47.692 1.00 92.25 361 LYS A C 1
ATOM 2785 O O . LYS A 1 361 ? 22.500 2.996 -48.918 1.00 92.25 361 LYS A O 1
ATOM 2790 N N . GLU A 1 362 ? 2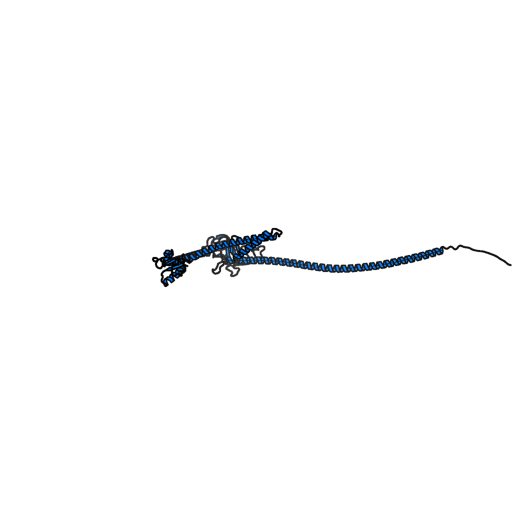3.468 3.500 -46.958 1.00 91.31 362 GLU A N 1
ATOM 2791 C CA . GLU A 1 362 ? 24.752 3.919 -47.534 1.00 91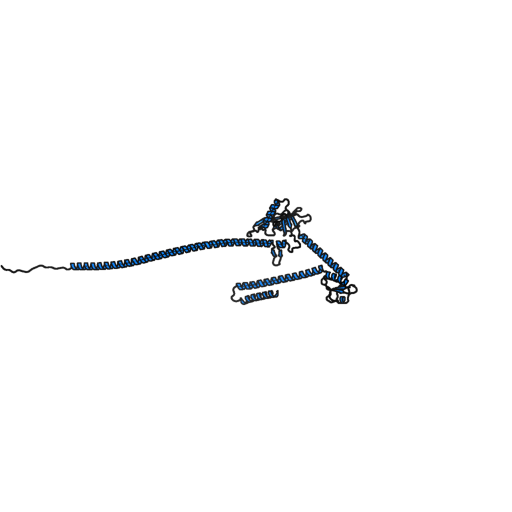.31 362 GLU A CA 1
ATOM 2792 C C . GLU A 1 362 ? 25.467 2.763 -48.238 1.00 91.31 362 GLU A C 1
ATOM 2794 O O . GLU A 1 362 ? 25.887 2.918 -49.384 1.00 91.31 362 GLU A O 1
ATOM 2799 N N . THR A 1 363 ? 25.535 1.583 -47.611 1.00 89.69 363 THR A N 1
ATOM 2800 C CA . THR A 1 363 ? 26.121 0.384 -48.231 1.00 89.69 363 THR A CA 1
ATOM 2801 C C . THR A 1 363 ? 25.380 -0.008 -49.509 1.00 89.69 363 THR A C 1
ATOM 2803 O O . THR A 1 363 ? 26.015 -0.264 -50.528 1.00 89.69 363 THR A O 1
ATOM 2806 N N . ALA A 1 364 ? 24.043 -0.010 -49.495 1.00 88.81 364 ALA A N 1
ATOM 2807 C CA . ALA A 1 364 ? 23.242 -0.315 -50.680 1.00 88.81 364 ALA A CA 1
ATOM 2808 C C . ALA A 1 364 ? 23.497 0.685 -51.822 1.00 88.81 364 ALA A C 1
ATOM 2810 O O . ALA A 1 364 ? 23.637 0.282 -52.976 1.00 88.81 364 ALA A O 1
ATOM 2811 N N . ASN A 1 365 ? 23.617 1.977 -51.501 1.00 91.94 365 ASN A N 1
ATOM 2812 C CA . ASN A 1 365 ? 23.966 3.008 -52.478 1.00 91.94 365 ASN A CA 1
ATOM 2813 C C . ASN A 1 365 ? 25.382 2.815 -53.045 1.00 91.94 365 ASN A C 1
ATOM 2815 O O . ASN A 1 365 ? 25.580 3.017 -54.241 1.00 91.94 365 ASN A O 1
ATOM 2819 N N . GLY A 1 366 ? 26.352 2.424 -52.210 1.00 91.50 366 GLY A N 1
ATOM 2820 C CA . GLY A 1 366 ? 27.713 2.088 -52.640 1.00 91.50 366 GLY A CA 1
ATOM 2821 C C . GLY A 1 366 ? 27.726 0.916 -53.620 1.00 91.50 366 GLY A C 1
ATOM 2822 O O . GLY A 1 366 ? 28.183 1.067 -54.747 1.00 91.50 366 GLY A O 1
ATOM 2823 N N . LEU A 1 367 ? 27.088 -0.198 -53.249 1.00 91.81 367 LEU A N 1
ATOM 2824 C CA . LEU A 1 367 ? 26.975 -1.385 -54.106 1.00 91.81 367 LEU A CA 1
ATOM 2825 C C . LEU A 1 367 ? 26.273 -1.092 -55.438 1.00 91.81 367 LEU A C 1
ATOM 2827 O O . LEU A 1 367 ? 26.626 -1.662 -56.468 1.00 91.81 367 LEU A O 1
ATOM 2831 N N . MET A 1 368 ? 25.277 -0.202 -55.440 1.00 92.94 368 MET A N 1
ATOM 2832 C CA . MET A 1 368 ? 24.618 0.222 -56.674 1.00 92.94 368 MET A CA 1
ATOM 2833 C C . MET A 1 368 ? 25.577 0.985 -57.596 1.00 92.94 368 MET A C 1
ATOM 2835 O O . MET A 1 368 ? 25.572 0.731 -58.797 1.00 92.94 368 MET A O 1
ATOM 2839 N N . LYS A 1 369 ? 26.411 1.882 -57.052 1.00 93.25 369 LYS A N 1
ATOM 2840 C CA . LYS A 1 369 ? 27.436 2.595 -57.832 1.00 93.25 369 LYS A CA 1
ATOM 2841 C C . LYS A 1 369 ? 28.487 1.637 -58.386 1.00 93.25 369 LYS A C 1
ATOM 2843 O O . LYS A 1 369 ? 28.789 1.717 -59.571 1.00 93.25 369 LYS A O 1
ATOM 2848 N N . ASP A 1 370 ? 28.974 0.710 -57.564 1.00 92.88 370 ASP A N 1
ATOM 2849 C CA . ASP A 1 370 ? 29.959 -0.294 -57.985 1.00 92.88 370 ASP A CA 1
ATOM 2850 C C . ASP A 1 370 ? 29.413 -1.162 -59.124 1.00 92.88 370 ASP A C 1
ATOM 2852 O O . ASP A 1 370 ? 30.102 -1.420 -60.108 1.00 92.88 370 ASP A O 1
ATOM 2856 N N . ARG A 1 371 ? 28.134 -1.554 -59.039 1.00 92.75 371 ARG A N 1
ATOM 2857 C CA . ARG A 1 371 ? 27.460 -2.300 -60.107 1.00 92.75 371 ARG A CA 1
ATOM 2858 C C . ARG A 1 371 ? 27.423 -1.524 -61.424 1.00 92.75 371 ARG A C 1
ATOM 2860 O O . ARG A 1 371 ? 27.645 -2.126 -62.473 1.00 92.75 371 ARG A O 1
ATOM 2867 N N . GLU A 1 372 ? 27.106 -0.229 -61.395 1.00 93.56 372 GLU A N 1
ATOM 2868 C CA . GLU A 1 372 ? 27.107 0.587 -62.618 1.00 93.56 372 GLU A CA 1
ATOM 2869 C C . GLU A 1 372 ? 28.529 0.764 -63.172 1.00 93.56 372 GLU A C 1
ATOM 2871 O O . GLU A 1 372 ? 28.723 0.599 -64.374 1.00 93.56 372 GLU A O 1
ATOM 2876 N N . ALA A 1 373 ? 29.537 0.967 -62.316 1.00 92.12 373 ALA A N 1
ATOM 2877 C CA . ALA A 1 373 ? 30.938 1.035 -62.741 1.00 92.12 373 ALA A CA 1
ATOM 2878 C C . ALA A 1 373 ? 31.400 -0.271 -63.416 1.00 92.12 373 ALA A C 1
ATOM 2880 O O . ALA A 1 373 ? 31.956 -0.248 -64.510 1.00 92.12 373 ALA A O 1
ATOM 2881 N N . TRP A 1 374 ? 31.078 -1.435 -62.841 1.00 91.56 374 TRP A N 1
ATOM 2882 C CA . TRP A 1 374 ? 31.394 -2.728 -63.464 1.00 91.56 374 TRP A CA 1
ATOM 2883 C C . TRP A 1 374 ? 30.681 -2.950 -64.796 1.00 91.56 374 TRP A C 1
ATOM 2885 O O . TRP A 1 374 ? 31.195 -3.648 -65.674 1.00 91.56 374 TRP A O 1
ATOM 2895 N N . LYS A 1 375 ? 29.489 -2.376 -64.972 1.00 94.56 375 LYS A N 1
ATOM 2896 C CA . LYS A 1 375 ? 28.775 -2.426 -66.247 1.00 94.56 375 LYS A CA 1
ATOM 2897 C C . LYS A 1 375 ? 29.491 -1.589 -67.307 1.00 94.56 375 LYS A C 1
ATOM 2899 O O . LYS A 1 375 ? 29.628 -2.063 -68.435 1.00 94.56 375 LYS A O 1
ATOM 2904 N N . GLU A 1 376 ? 29.967 -0.399 -66.948 1.00 93.19 376 GLU A N 1
ATOM 2905 C CA . GLU A 1 376 ? 30.788 0.447 -67.822 1.00 93.19 376 GLU A CA 1
ATOM 2906 C C . GLU A 1 376 ? 32.108 -0.247 -68.193 1.00 93.19 376 GLU A C 1
ATOM 2908 O O . GLU A 1 376 ? 32.433 -0.348 -69.378 1.00 93.19 376 GLU A O 1
ATOM 2913 N N . ASP A 1 377 ? 32.811 -0.827 -67.216 1.00 91.62 377 ASP A N 1
ATOM 2914 C CA . ASP A 1 377 ? 34.059 -1.567 -67.441 1.00 91.62 377 ASP A CA 1
ATOM 2915 C C . ASP A 1 377 ? 33.853 -2.779 -68.357 1.00 91.62 377 ASP A C 1
ATOM 2917 O O . ASP A 1 377 ? 34.643 -3.029 -69.271 1.00 91.62 377 ASP A O 1
ATOM 2921 N N . SER A 1 378 ? 32.761 -3.521 -68.157 1.00 92.00 378 SER A N 1
ATOM 2922 C CA . SER A 1 378 ? 32.400 -4.657 -69.008 1.00 92.00 378 SER A CA 1
ATOM 2923 C C . SER A 1 378 ? 32.146 -4.220 -70.455 1.00 92.00 378 SER A C 1
ATOM 2925 O O . SER A 1 378 ? 32.664 -4.836 -71.390 1.00 92.00 378 SER A O 1
ATOM 2927 N N . GLN A 1 379 ? 31.419 -3.117 -70.662 1.00 93.25 379 GLN A N 1
ATOM 2928 C CA . GLN A 1 379 ? 31.196 -2.548 -71.996 1.00 93.25 379 GLN A CA 1
ATOM 2929 C C . GLN A 1 379 ? 32.502 -2.068 -72.640 1.00 93.25 379 GLN A C 1
ATOM 2931 O O . GLN A 1 379 ? 32.739 -2.316 -73.826 1.00 93.25 379 GLN A O 1
ATOM 2936 N N . PHE A 1 380 ? 33.376 -1.425 -71.865 1.00 92.94 380 PHE A N 1
ATOM 2937 C CA . PHE A 1 380 ? 34.691 -1.001 -72.331 1.00 92.94 380 PHE A CA 1
ATOM 2938 C C . PHE A 1 380 ? 35.551 -2.198 -72.759 1.00 92.94 380 PHE A C 1
ATOM 2940 O O . PHE A 1 380 ? 36.118 -2.187 -73.856 1.00 92.94 380 PHE A O 1
ATOM 2947 N N . ALA A 1 381 ? 35.603 -3.254 -71.942 1.00 90.62 381 ALA A N 1
ATOM 2948 C CA . ALA A 1 381 ? 36.348 -4.474 -72.236 1.00 90.62 381 ALA A CA 1
ATOM 2949 C C . ALA A 1 381 ? 35.823 -5.179 -73.497 1.00 90.62 381 ALA A C 1
ATOM 2951 O O . ALA A 1 381 ? 36.617 -5.578 -74.350 1.00 90.62 381 ALA A O 1
ATOM 2952 N N . GLN A 1 382 ? 34.500 -5.264 -73.670 1.00 92.69 382 GLN A N 1
ATOM 2953 C CA . GLN A 1 382 ? 33.884 -5.791 -74.894 1.00 92.69 382 GLN A CA 1
ATOM 2954 C C . GLN A 1 382 ? 34.260 -4.955 -76.126 1.00 92.69 382 GLN A C 1
ATOM 2956 O O . GLN A 1 382 ? 34.636 -5.506 -77.161 1.00 92.69 382 GLN A O 1
ATOM 2961 N N . GLY A 1 383 ? 34.233 -3.623 -76.013 1.00 93.25 383 GLY A N 1
ATOM 2962 C CA . GLY A 1 383 ? 34.659 -2.726 -77.089 1.00 93.25 383 GLY A CA 1
ATOM 2963 C C . GLY A 1 383 ? 36.148 -2.858 -77.433 1.00 93.25 383 GLY A C 1
ATOM 2964 O O . GLY A 1 383 ? 36.526 -2.806 -78.607 1.00 93.25 383 GLY A O 1
ATOM 2965 N N . ALA A 1 384 ? 37.008 -3.054 -76.431 1.00 91.12 384 ALA A N 1
ATOM 2966 C CA . ALA A 1 384 ? 38.434 -3.302 -76.625 1.00 91.12 384 ALA A CA 1
ATOM 2967 C C . ALA A 1 384 ? 38.690 -4.657 -77.303 1.00 91.12 384 ALA A C 1
ATOM 2969 O O . ALA A 1 384 ? 39.488 -4.724 -78.243 1.00 91.12 384 ALA A O 1
ATOM 2970 N N . LEU A 1 385 ? 37.974 -5.706 -76.886 1.00 92.25 385 LEU A N 1
ATOM 2971 C CA . LEU A 1 385 ? 38.037 -7.031 -77.500 1.00 92.25 385 LEU A CA 1
ATOM 2972 C C . LEU A 1 385 ? 37.628 -6.974 -78.977 1.00 92.25 385 LEU A C 1
ATOM 2974 O O . LEU A 1 385 ? 38.397 -7.409 -79.831 1.00 92.25 385 LEU A O 1
ATOM 2978 N N . ALA A 1 386 ? 36.501 -6.332 -79.299 1.00 93.00 386 ALA A N 1
ATOM 2979 C CA . ALA A 1 386 ? 36.042 -6.172 -80.680 1.00 93.00 386 ALA A CA 1
ATOM 2980 C C . ALA A 1 386 ? 37.075 -5.441 -81.563 1.00 93.00 386 ALA A C 1
ATOM 2982 O O . ALA A 1 386 ? 37.312 -5.817 -82.714 1.00 93.00 386 ALA A O 1
ATOM 2983 N N . LYS A 1 387 ? 37.755 -4.417 -81.023 1.00 93.06 387 LYS A N 1
ATOM 2984 C CA . LYS A 1 387 ? 38.851 -3.725 -81.729 1.00 93.06 387 LYS A CA 1
ATOM 2985 C C . LYS A 1 387 ? 40.061 -4.634 -81.958 1.00 93.06 387 LYS A C 1
ATOM 2987 O O . LYS A 1 387 ? 40.680 -4.551 -83.021 1.00 93.06 387 LYS A O 1
ATOM 2992 N N . LEU A 1 388 ? 40.423 -5.470 -80.985 1.00 92.62 388 LEU A N 1
ATOM 2993 C CA . LEU A 1 388 ? 41.519 -6.433 -81.123 1.00 92.62 388 LEU A CA 1
ATOM 2994 C C . LEU A 1 388 ? 41.193 -7.510 -82.157 1.00 92.62 388 LEU A C 1
ATOM 2996 O O . LEU A 1 388 ? 42.033 -7.794 -83.008 1.00 92.62 388 LEU A O 1
ATOM 3000 N N . GLU A 1 389 ? 39.973 -8.042 -82.147 1.00 92.19 389 GLU A N 1
ATOM 3001 C CA . GLU A 1 389 ? 39.499 -9.002 -83.147 1.00 92.19 389 GLU A CA 1
ATOM 3002 C C . GLU A 1 389 ? 39.528 -8.399 -84.559 1.00 92.19 389 GLU A C 1
ATOM 3004 O O . GLU A 1 389 ? 40.071 -9.010 -85.483 1.00 92.19 389 GLU A O 1
ATOM 3009 N N . ALA A 1 390 ? 39.057 -7.158 -84.727 1.00 92.50 390 ALA A N 1
ATOM 3010 C CA . ALA A 1 390 ? 39.119 -6.442 -86.003 1.00 92.50 390 ALA A CA 1
ATOM 3011 C C . ALA A 1 390 ? 40.565 -6.208 -86.487 1.00 92.50 390 ALA A C 1
ATOM 3013 O O . ALA A 1 390 ? 40.872 -6.376 -87.675 1.00 92.50 390 ALA A O 1
ATOM 3014 N N . ARG A 1 391 ? 41.483 -5.861 -85.571 1.00 92.88 391 ARG A N 1
ATOM 3015 C CA . ARG A 1 391 ? 42.921 -5.744 -85.874 1.00 92.88 391 ARG A CA 1
ATOM 3016 C C . ARG A 1 391 ? 43.522 -7.091 -86.265 1.00 92.88 391 ARG A C 1
ATOM 3018 O O . ARG A 1 391 ? 44.258 -7.147 -87.245 1.00 92.88 391 ARG A O 1
ATOM 3025 N N . GLY A 1 392 ? 43.186 -8.165 -85.553 1.00 90.31 392 GLY A N 1
ATOM 3026 C CA . GLY A 1 392 ? 43.619 -9.526 -85.872 1.00 90.31 392 GLY A CA 1
ATOM 3027 C C . GLY A 1 392 ? 43.136 -9.982 -87.251 1.00 90.31 392 GLY A C 1
ATOM 3028 O O . GLY A 1 392 ? 43.922 -10.521 -88.031 1.00 90.31 392 GLY A O 1
ATOM 3029 N N . GLY A 1 393 ? 41.878 -9.688 -87.597 1.00 89.94 393 GLY A N 1
ATOM 3030 C CA . GLY A 1 393 ? 41.316 -9.935 -88.927 1.00 89.94 393 GLY A CA 1
ATOM 3031 C C . GLY A 1 393 ? 42.060 -9.179 -90.031 1.00 89.94 393 GLY A C 1
ATOM 3032 O O . GLY A 1 393 ? 42.472 -9.780 -91.025 1.00 89.94 393 GLY A O 1
ATOM 3033 N N . THR A 1 394 ? 42.312 -7.882 -89.823 1.00 91.81 394 THR A N 1
ATOM 3034 C CA . THR A 1 394 ? 43.104 -7.051 -90.750 1.00 91.81 394 THR A CA 1
ATOM 3035 C C . THR A 1 394 ? 44.529 -7.584 -90.907 1.00 91.81 394 THR A C 1
ATOM 3037 O O . THR A 1 394 ? 45.014 -7.726 -92.027 1.00 91.81 394 THR A O 1
ATOM 3040 N N . LEU A 1 395 ? 45.195 -7.943 -89.805 1.00 91.62 395 LEU A N 1
ATOM 3041 C CA . LEU A 1 395 ? 46.552 -8.491 -89.827 1.00 91.62 395 LEU A CA 1
ATOM 3042 C C . LEU A 1 395 ? 46.608 -9.813 -90.604 1.00 91.62 395 LEU A C 1
ATOM 3044 O O . LEU A 1 395 ? 47.502 -10.006 -91.424 1.00 91.62 395 LEU A O 1
ATOM 3048 N N . LYS A 1 396 ? 45.633 -10.706 -90.393 1.00 92.31 396 LYS A N 1
ATOM 3049 C CA . LYS A 1 396 ? 45.525 -11.980 -91.116 1.00 92.31 396 LYS A CA 1
ATOM 3050 C C . LYS A 1 396 ? 45.362 -11.757 -92.621 1.00 92.31 396 LYS A C 1
ATOM 3052 O O . LYS A 1 396 ? 46.043 -12.426 -93.397 1.00 92.31 396 LYS A O 1
ATOM 3057 N N . LYS A 1 397 ? 44.516 -10.801 -93.024 1.00 91.38 397 LYS A N 1
ATOM 3058 C CA . LYS A 1 397 ? 44.338 -10.411 -94.430 1.00 91.38 397 LYS A CA 1
ATOM 3059 C C . LYS A 1 397 ? 45.634 -9.853 -95.024 1.00 91.38 397 LYS A C 1
ATOM 3061 O O . LYS A 1 397 ? 46.089 -10.352 -96.048 1.00 91.38 397 LYS A O 1
ATOM 3066 N N . ASN A 1 398 ? 46.281 -8.909 -94.340 1.00 92.19 398 ASN A N 1
ATOM 3067 C CA . ASN A 1 398 ? 47.551 -8.327 -94.784 1.00 92.19 398 ASN A CA 1
ATOM 3068 C C . ASN A 1 398 ? 48.655 -9.386 -94.914 1.00 92.19 398 ASN A C 1
ATOM 3070 O O . ASN A 1 398 ? 49.448 -9.348 -95.853 1.00 92.19 398 ASN A O 1
ATOM 3074 N N . LEU A 1 399 ? 48.706 -10.357 -93.998 1.00 90.75 399 LEU A N 1
ATOM 3075 C CA . LEU A 1 399 ? 49.667 -11.457 -94.040 1.00 90.75 399 LEU A CA 1
ATOM 3076 C C . LEU A 1 399 ? 49.400 -12.379 -95.236 1.00 90.75 399 LEU A C 1
ATOM 3078 O O . LEU A 1 399 ? 50.343 -12.754 -95.931 1.00 90.75 399 LEU A O 1
ATOM 3082 N N . GLN A 1 400 ? 48.135 -12.714 -95.515 1.00 89.38 400 GLN A N 1
ATOM 3083 C CA . GLN A 1 400 ? 47.759 -13.465 -96.717 1.00 89.38 400 GLN A CA 1
ATOM 3084 C C . GLN A 1 400 ? 48.145 -12.711 -97.993 1.00 89.38 400 GLN A C 1
ATOM 3086 O O . GLN A 1 400 ? 48.820 -13.286 -98.840 1.00 89.38 400 GLN A O 1
ATOM 3091 N N . GLU A 1 401 ? 47.804 -11.425 -98.101 1.00 91.62 401 GLU A N 1
ATOM 3092 C CA . GLU A 1 401 ? 48.184 -10.589 -99.246 1.00 91.62 401 GLU A CA 1
ATOM 3093 C C . GLU A 1 401 ? 49.705 -10.516 -99.421 1.00 91.62 401 GLU A C 1
ATOM 3095 O O . GLU A 1 401 ? 50.210 -10.665 -100.533 1.00 91.62 401 GLU A O 1
ATOM 3100 N N . THR A 1 402 ? 50.450 -10.352 -98.325 1.00 90.31 402 THR A N 1
ATOM 3101 C CA . THR A 1 402 ? 51.919 -10.322 -98.348 1.00 90.31 402 THR A CA 1
ATOM 3102 C C . THR A 1 402 ? 52.491 -11.663 -98.799 1.00 90.31 402 THR A C 1
ATOM 3104 O O . THR A 1 402 ? 53.382 -11.682 -99.640 1.00 90.31 402 THR A O 1
ATOM 3107 N N . ARG A 1 403 ? 51.964 -12.795 -98.309 1.00 89.62 403 ARG A N 1
ATOM 3108 C CA . ARG A 1 403 ? 52.372 -14.134 -98.773 1.00 89.62 403 ARG A CA 1
ATOM 3109 C C . ARG A 1 403 ? 52.118 -14.313 -100.264 1.00 89.62 403 ARG A C 1
ATOM 3111 O O . ARG A 1 403 ? 53.009 -14.782 -100.964 1.00 89.62 403 ARG A O 1
ATOM 3118 N N . THR A 1 404 ? 50.948 -13.907 -100.752 1.00 91.56 404 THR A N 1
ATOM 3119 C CA . THR A 1 404 ? 50.626 -13.959 -102.183 1.00 91.56 404 THR A CA 1
ATOM 3120 C C . THR A 1 404 ? 51.596 -13.102 -102.996 1.00 91.56 404 THR A C 1
ATOM 3122 O O . THR A 1 404 ? 52.108 -13.573 -104.007 1.00 91.56 404 THR A O 1
ATOM 3125 N N . ARG A 1 405 ? 51.934 -11.889 -102.531 1.00 90.75 405 ARG A N 1
ATOM 3126 C CA . ARG A 1 405 ? 52.945 -11.035 -103.182 1.00 90.75 405 ARG A CA 1
ATOM 3127 C C . ARG A 1 405 ? 54.342 -11.647 -103.163 1.00 90.75 405 ARG A C 1
ATOM 3129 O O . ARG A 1 405 ? 55.034 -11.563 -104.163 1.00 90.75 405 ARG A O 1
ATOM 3136 N N . VAL A 1 406 ? 54.761 -12.275 -102.065 1.00 88.56 406 VAL A N 1
ATOM 3137 C CA . VAL A 1 406 ? 56.065 -12.958 -101.986 1.00 88.56 406 VAL A CA 1
ATOM 3138 C C . VAL A 1 406 ? 56.124 -14.136 -102.958 1.00 88.56 406 VAL A C 1
ATOM 3140 O O . VAL A 1 406 ? 57.145 -14.331 -103.607 1.00 88.56 406 VAL A O 1
ATOM 3143 N N . LEU A 1 407 ? 55.039 -14.901 -103.100 1.00 91.06 407 LEU A N 1
ATOM 3144 C CA . LEU A 1 407 ? 54.962 -15.977 -104.093 1.00 91.06 407 LEU A CA 1
ATOM 3145 C C . LEU A 1 407 ? 54.976 -15.436 -105.531 1.00 91.06 407 LEU A C 1
ATOM 3147 O O . LEU A 1 407 ? 55.649 -16.011 -106.384 1.00 91.06 407 LEU A O 1
ATOM 3151 N N . ALA A 1 408 ? 54.294 -14.317 -105.789 1.00 88.69 408 ALA A N 1
ATOM 3152 C CA . ALA A 1 408 ? 54.348 -13.625 -107.078 1.00 88.69 408 ALA A CA 1
ATOM 3153 C C . ALA A 1 408 ? 55.768 -13.117 -107.393 1.00 88.69 408 ALA A C 1
ATOM 3155 O O . ALA A 1 408 ? 56.299 -13.387 -108.461 1.00 88.69 408 ALA A O 1
ATOM 3156 N N . LEU A 1 409 ? 56.438 -12.481 -106.429 1.00 90.19 409 LEU A N 1
ATOM 3157 C CA . LEU A 1 409 ? 57.830 -12.047 -106.580 1.00 90.19 409 LEU A CA 1
ATOM 3158 C C . LEU A 1 409 ? 58.780 -13.230 -106.778 1.00 90.19 409 LEU A C 1
ATOM 3160 O O . LEU A 1 409 ? 59.715 -13.143 -107.563 1.00 90.19 409 LEU A O 1
ATOM 3164 N N . ARG A 1 410 ? 58.552 -14.354 -106.088 1.00 89.25 410 ARG A N 1
ATOM 3165 C CA . ARG A 1 410 ? 59.343 -15.573 -106.282 1.00 89.25 410 ARG A CA 1
ATOM 3166 C C . ARG A 1 410 ? 59.181 -16.123 -107.697 1.00 89.25 410 ARG A C 1
ATOM 3168 O O . ARG A 1 410 ? 60.177 -16.503 -108.297 1.00 89.25 410 ARG A O 1
ATOM 3175 N N . THR A 1 411 ? 57.956 -16.163 -108.213 1.00 89.81 411 THR A N 1
ATOM 3176 C CA . THR A 1 411 ? 57.686 -16.623 -109.584 1.00 89.81 411 THR A CA 1
ATOM 3177 C C . THR A 1 411 ? 58.275 -15.669 -110.622 1.00 89.81 411 THR A C 1
ATOM 3179 O O . THR A 1 411 ? 58.946 -16.138 -111.534 1.00 89.81 411 THR A O 1
ATOM 3182 N N . GLU A 1 412 ? 58.166 -14.348 -110.436 1.00 89.31 412 GLU A N 1
ATOM 3183 C CA . GLU A 1 412 ? 58.879 -13.362 -111.268 1.00 89.31 412 GLU A CA 1
ATOM 3184 C C . GLU A 1 412 ? 60.399 -13.563 -111.236 1.00 89.31 412 GLU A C 1
ATOM 3186 O O . GLU A 1 412 ? 61.060 -13.459 -112.267 1.00 89.31 412 GLU A O 1
ATOM 3191 N N . LEU A 1 413 ? 60.972 -13.867 -110.069 1.00 88.06 413 LEU A N 1
ATOM 3192 C CA . LEU A 1 413 ? 62.411 -14.079 -109.914 1.00 88.06 413 LEU A CA 1
ATOM 3193 C C . LEU A 1 413 ? 62.862 -15.399 -110.555 1.00 88.06 413 LEU A C 1
ATOM 3195 O O . LEU A 1 413 ? 63.917 -15.441 -111.183 1.00 88.06 413 LEU A O 1
ATOM 3199 N N . GLU A 1 414 ? 62.054 -16.458 -110.456 1.00 89.19 414 GLU A N 1
ATOM 3200 C CA . GLU A 1 414 ? 62.261 -17.720 -111.175 1.00 89.19 414 GLU A CA 1
ATOM 3201 C C . GLU A 1 414 ? 62.175 -17.512 -112.699 1.00 89.19 414 GLU A C 1
ATOM 3203 O O . GLU A 1 414 ? 63.041 -18.002 -113.425 1.00 89.19 414 GLU A O 1
ATOM 3208 N N . GLU A 1 415 ? 61.214 -16.723 -113.192 1.00 89.50 415 GLU A N 1
ATOM 3209 C CA . GLU A 1 415 ? 61.107 -16.355 -114.610 1.00 89.50 415 GLU A CA 1
ATOM 3210 C C . GLU A 1 415 ? 62.289 -15.504 -115.090 1.00 89.50 415 GLU A C 1
ATOM 3212 O O . GLU A 1 415 ? 62.850 -15.772 -116.155 1.00 89.50 415 GLU A O 1
ATOM 3217 N N . LEU A 1 416 ? 62.693 -14.489 -114.321 1.00 89.25 416 LEU A N 1
ATOM 3218 C CA . LEU A 1 416 ? 63.858 -13.654 -114.622 1.00 89.25 416 LEU A CA 1
ATOM 3219 C C . LEU A 1 416 ? 65.139 -14.485 -114.646 1.00 89.25 416 LEU A C 1
ATOM 3221 O O . LEU A 1 416 ? 65.953 -14.319 -115.551 1.00 89.25 416 LEU A O 1
ATOM 3225 N N . ASN A 1 417 ? 65.300 -15.414 -113.703 1.00 88.06 417 ASN A N 1
ATOM 3226 C CA . ASN A 1 417 ? 66.446 -16.313 -113.676 1.00 88.06 417 ASN A CA 1
ATOM 3227 C C . ASN A 1 417 ? 66.424 -17.286 -114.865 1.00 88.06 417 ASN A C 1
ATOM 3229 O O . ASN A 1 417 ? 67.446 -17.494 -115.510 1.00 88.06 417 ASN A O 1
ATOM 3233 N N . ALA A 1 418 ? 65.259 -17.832 -115.228 1.00 85.06 418 ALA A N 1
ATOM 3234 C CA . ALA A 1 418 ? 65.117 -18.659 -116.424 1.00 85.06 418 ALA A CA 1
ATOM 3235 C C . ALA A 1 418 ? 65.463 -17.880 -117.706 1.00 85.06 418 ALA A C 1
ATOM 3237 O O . ALA A 1 418 ? 66.143 -18.415 -118.584 1.00 85.06 418 ALA A O 1
ATOM 3238 N N . ARG A 1 419 ? 65.054 -16.605 -117.803 1.00 85.75 419 ARG A N 1
ATOM 3239 C CA . ARG A 1 419 ? 65.438 -15.706 -118.905 1.00 85.75 419 ARG A CA 1
ATOM 3240 C C . ARG A 1 419 ? 66.943 -15.450 -118.928 1.00 85.75 419 ARG A C 1
ATOM 3242 O O . ARG A 1 419 ? 67.542 -15.592 -119.989 1.00 85.75 419 ARG A O 1
ATOM 3249 N N . LEU A 1 420 ? 67.551 -15.154 -117.778 1.00 84.75 420 LEU A N 1
ATOM 3250 C CA . LEU A 1 420 ? 68.997 -14.960 -117.647 1.00 84.75 420 LEU A CA 1
ATOM 3251 C C . LEU A 1 420 ? 69.764 -16.212 -118.098 1.00 84.75 420 LEU A C 1
ATOM 3253 O O . LEU A 1 420 ? 70.669 -16.120 -118.919 1.00 84.75 420 LEU A O 1
ATOM 3257 N N . MET A 1 421 ? 69.366 -17.397 -117.628 1.00 83.31 421 MET A N 1
ATOM 3258 C CA . MET A 1 421 ? 69.993 -18.665 -118.015 1.00 83.31 421 MET A CA 1
ATOM 3259 C C . MET A 1 421 ? 69.802 -18.973 -119.506 1.00 83.31 421 MET A C 1
ATOM 3261 O O . MET A 1 421 ? 70.716 -19.479 -120.154 1.00 83.31 421 MET A O 1
ATOM 3265 N N . ALA A 1 422 ? 68.643 -18.646 -120.084 1.00 80.00 422 ALA A N 1
ATOM 3266 C CA . ALA A 1 422 ? 68.420 -18.769 -121.524 1.00 80.00 422 ALA A CA 1
ATOM 3267 C C . ALA A 1 422 ? 69.309 -17.810 -122.339 1.00 80.00 422 ALA A C 1
ATOM 3269 O O . ALA A 1 422 ? 69.749 -18.163 -123.435 1.00 80.00 422 ALA A O 1
ATOM 3270 N N . GLU A 1 423 ? 69.586 -16.616 -121.815 1.00 78.62 423 GLU A N 1
ATOM 3271 C CA . GLU A 1 423 ? 70.468 -15.623 -122.431 1.00 78.62 423 GLU A CA 1
ATOM 3272 C C . GLU A 1 423 ? 71.949 -16.026 -122.326 1.00 78.62 423 GLU A C 1
ATOM 3274 O O . GLU A 1 423 ? 72.663 -15.973 -123.328 1.00 78.62 423 GLU A O 1
ATOM 3279 N N . ILE A 1 424 ? 72.376 -16.563 -121.177 1.00 76.06 424 ILE A N 1
ATOM 3280 C CA . ILE A 1 424 ? 73.704 -17.173 -120.982 1.00 76.06 424 ILE A CA 1
ATOM 3281 C C . ILE A 1 424 ? 73.907 -18.342 -121.960 1.00 76.06 424 ILE A C 1
ATOM 3283 O O . ILE A 1 424 ? 74.878 -18.355 -122.716 1.00 76.06 424 ILE A O 1
ATOM 3287 N N . ASN A 1 425 ? 72.944 -19.265 -122.053 1.00 74.81 425 ASN A N 1
ATOM 3288 C CA . ASN A 1 425 ? 73.009 -20.396 -122.988 1.00 74.81 425 ASN A CA 1
ATOM 3289 C C . ASN A 1 425 ? 73.006 -19.960 -124.468 1.00 74.81 425 ASN A C 1
ATOM 3291 O O . ASN A 1 425 ? 73.514 -20.676 -125.333 1.00 74.81 425 ASN A O 1
ATOM 3295 N N . ARG A 1 426 ? 72.424 -18.796 -124.795 1.00 66.62 426 ARG A N 1
ATOM 3296 C CA . ARG A 1 426 ? 72.521 -18.196 -126.139 1.00 66.62 426 ARG A CA 1
ATOM 3297 C C . ARG A 1 426 ? 73.916 -17.647 -126.425 1.00 66.62 426 ARG A C 1
ATOM 3299 O O . ARG A 1 426 ? 74.350 -17.736 -127.571 1.00 66.62 426 ARG A O 1
ATOM 3306 N N . ALA A 1 427 ? 74.591 -17.097 -125.419 1.00 61.44 427 ALA A N 1
ATOM 3307 C CA . ALA A 1 427 ? 75.953 -16.586 -125.534 1.00 61.44 427 ALA A CA 1
ATOM 3308 C C . ALA A 1 427 ? 77.008 -17.710 -125.631 1.00 61.44 427 ALA A C 1
ATOM 3310 O O . ALA A 1 427 ? 78.048 -17.509 -126.250 1.00 61.44 427 ALA A O 1
ATOM 3311 N N . GLU A 1 428 ? 76.727 -18.903 -125.096 1.00 57.16 428 GLU A N 1
ATOM 3312 C CA . GLU A 1 428 ? 77.661 -20.043 -125.063 1.00 57.16 428 GLU A CA 1
ATOM 3313 C C . GLU A 1 428 ? 77.717 -20.919 -126.334 1.00 57.16 428 GLU A C 1
ATOM 3315 O O . GLU A 1 428 ? 78.503 -21.864 -126.380 1.00 57.16 428 GLU A O 1
ATOM 3320 N N . LYS A 1 429 ? 76.960 -20.631 -127.407 1.00 43.84 429 LYS A N 1
ATOM 3321 C CA . LYS A 1 429 ? 77.129 -21.346 -128.695 1.00 43.84 429 LYS A CA 1
ATOM 3322 C C . LYS A 1 429 ? 78.321 -20.786 -129.503 1.00 43.84 429 LYS A C 1
ATOM 3324 O O . LYS A 1 429 ? 78.199 -19.673 -130.017 1.00 43.84 429 LYS A O 1
ATOM 3329 N N . PRO A 1 430 ? 79.421 -21.537 -129.742 1.00 46.50 430 PRO A N 1
ATOM 3330 C CA . PRO A 1 430 ? 80.556 -21.058 -130.535 1.00 46.50 430 PRO A CA 1
ATOM 3331 C C . PRO A 1 430 ? 80.350 -21.320 -132.039 1.00 46.50 430 PRO A C 1
ATOM 3333 O O . PRO A 1 430 ? 79.967 -22.417 -132.444 1.00 46.50 430 PRO A O 1
ATOM 3336 N N . LYS A 1 431 ? 80.637 -20.319 -132.884 1.00 41.66 431 LYS A N 1
ATOM 3337 C CA . LYS A 1 431 ? 80.825 -20.470 -134.341 1.00 41.66 431 LYS A CA 1
ATOM 3338 C C . LYS A 1 431 ? 82.314 -20.679 -134.639 1.00 41.66 431 LYS A C 1
ATOM 3340 O O . LYS A 1 431 ? 83.099 -19.757 -134.440 1.00 41.66 431 LYS A O 1
ATOM 3345 N N . GLU A 1 432 ? 82.675 -21.842 -135.175 1.00 39.66 432 GLU A N 1
ATOM 3346 C CA . GLU A 1 432 ? 83.986 -22.121 -135.780 1.00 39.66 432 GLU A CA 1
ATOM 3347 C C . GLU A 1 432 ? 83.984 -21.841 -137.303 1.00 39.66 432 GLU A C 1
ATOM 3349 O O . GLU A 1 432 ? 83.236 -22.451 -138.059 1.00 39.66 432 GLU A O 1
ATOM 3354 N N . ASN A 1 433 ? 84.807 -20.857 -137.695 1.00 39.47 433 ASN A N 1
ATOM 3355 C CA . ASN A 1 433 ? 85.738 -20.716 -138.838 1.00 39.47 433 ASN A CA 1
ATOM 3356 C C . ASN A 1 433 ? 85.494 -21.367 -140.224 1.00 39.47 433 ASN A C 1
ATOM 3358 O O . ASN A 1 433 ? 85.319 -22.573 -140.342 1.00 39.47 433 ASN A O 1
ATOM 3362 N N . SER A 1 434 ? 85.759 -20.599 -141.302 1.00 38.00 434 SER A N 1
ATOM 3363 C CA . SER A 1 434 ? 87.001 -20.708 -142.117 1.00 38.00 434 SER A CA 1
ATOM 3364 C C . SER A 1 434 ? 86.892 -20.061 -143.519 1.00 38.00 434 SER A C 1
ATOM 3366 O O . SER A 1 434 ? 85.840 -20.039 -144.153 1.00 38.00 434 SER A O 1
ATOM 3368 N N . SER A 1 435 ? 88.020 -19.539 -143.997 1.00 35.81 435 SER A N 1
ATOM 3369 C CA . SER A 1 435 ? 88.289 -18.826 -145.251 1.00 35.81 435 SER A CA 1
ATOM 3370 C C . SER A 1 435 ? 88.833 -19.717 -146.392 1.00 35.81 435 SER A C 1
ATOM 3372 O O . SER A 1 435 ? 89.753 -20.486 -146.141 1.00 35.81 435 SER A O 1
ATOM 3374 N N . ALA A 1 436 ? 88.358 -19.457 -147.631 1.00 41.72 436 ALA A N 1
ATOM 3375 C CA . ALA A 1 436 ? 89.030 -19.520 -148.962 1.00 41.72 436 ALA A CA 1
ATOM 3376 C C . ALA A 1 436 ? 89.566 -20.898 -149.481 1.00 41.72 436 ALA A C 1
ATOM 3378 O O . ALA A 1 436 ? 89.952 -21.749 -148.701 1.00 41.72 436 ALA A O 1
ATOM 3379 N N . THR A 1 437 ? 89.683 -21.276 -150.771 1.00 42.53 437 THR A N 1
ATOM 3380 C CA . THR A 1 437 ? 89.765 -20.611 -152.097 1.00 42.53 437 THR A CA 1
ATOM 3381 C C . THR A 1 437 ? 89.720 -21.695 -153.211 1.00 42.53 437 THR A C 1
ATOM 3383 O O . THR A 1 437 ? 90.122 -22.824 -152.940 1.00 42.53 437 THR A O 1
ATOM 3386 N N . ARG A 1 438 ? 89.359 -21.362 -154.466 1.00 33.62 438 ARG A N 1
ATOM 3387 C CA . ARG A 1 438 ? 89.817 -21.952 -155.771 1.00 33.62 438 ARG A CA 1
ATOM 3388 C C . ARG A 1 438 ? 89.067 -21.211 -156.896 1.00 33.62 438 ARG A C 1
ATOM 3390 O O . ARG A 1 438 ? 87.904 -20.905 -156.699 1.00 33.62 438 ARG A O 1
ATOM 3397 N N . GLY A 1 439 ? 89.571 -20.884 -158.083 1.00 38.44 439 GLY A N 1
ATOM 3398 C CA . GLY A 1 439 ? 90.799 -21.165 -158.821 1.00 38.44 439 GLY A CA 1
ATOM 3399 C C . GLY A 1 439 ? 90.587 -20.688 -160.278 1.00 38.44 439 GLY A C 1
ATOM 3400 O O . GLY A 1 439 ? 89.460 -20.622 -160.755 1.00 38.44 439 GLY A O 1
ATOM 3401 N N . THR A 1 440 ? 91.684 -20.320 -160.931 1.00 47.00 440 THR A N 1
ATOM 3402 C CA . THR A 1 440 ? 91.931 -19.819 -162.305 1.00 47.00 440 THR A CA 1
ATOM 3403 C C . THR A 1 440 ? 91.242 -20.492 -163.509 1.00 47.00 440 THR A C 1
ATOM 3405 O O . THR A 1 440 ? 91.134 -21.714 -163.526 1.00 47.00 440 THR A O 1
ATOM 3408 N N . ALA A 1 441 ? 91.017 -19.718 -164.593 1.00 41.50 441 ALA A N 1
ATOM 3409 C CA . ALA A 1 441 ? 91.316 -20.087 -165.998 1.00 41.50 441 ALA A CA 1
ATOM 3410 C C . ALA A 1 441 ? 91.309 -18.862 -166.959 1.00 41.50 441 ALA A C 1
ATOM 3412 O O . ALA A 1 441 ? 90.580 -17.901 -166.736 1.00 41.50 441 ALA A O 1
ATOM 3413 N N . ALA A 1 442 ? 92.152 -18.926 -167.999 1.00 46.84 442 ALA A N 1
ATOM 3414 C CA . ALA A 1 442 ? 92.549 -17.888 -168.973 1.00 46.84 442 ALA A CA 1
ATOM 3415 C C . ALA A 1 442 ? 91.545 -17.668 -170.142 1.00 46.84 442 ALA A C 1
ATOM 3417 O O . ALA A 1 442 ? 90.622 -18.462 -170.302 1.00 46.84 442 ALA A O 1
ATOM 3418 N N . LEU A 1 443 ? 91.668 -16.627 -170.990 1.00 45.09 443 LEU A N 1
ATOM 3419 C CA . LEU A 1 443 ? 92.564 -16.586 -172.171 1.00 45.09 443 LEU A CA 1
ATOM 3420 C C . LEU A 1 443 ? 92.703 -15.178 -172.814 1.00 45.09 443 LEU A C 1
ATOM 3422 O O . LEU A 1 443 ? 91.710 -14.464 -172.931 1.00 45.09 443 LEU A O 1
ATOM 3426 N N . ARG A 1 444 ? 93.909 -14.952 -173.372 1.00 45.34 444 ARG A N 1
ATOM 3427 C CA . ARG A 1 444 ? 94.474 -13.832 -174.167 1.00 45.34 444 ARG A CA 1
ATOM 3428 C C . ARG A 1 444 ? 94.909 -12.567 -173.436 1.00 45.34 444 ARG A C 1
ATOM 3430 O O . ARG A 1 444 ? 94.043 -11.822 -172.940 1.00 45.34 444 ARG A O 1
#

Solvent-accessible surface area (backbone atoms only — not comparable to full-atom values): 24700 Å² total; per-residue (Å²): 116,73,67,61,58,54,51,52,52,51,52,50,52,49,52,38,51,50,54,60,69,67,51,81,73,89,68,63,73,66,60,57,52,52,40,52,50,52,53,53,51,52,53,53,50,54,53,53,52,53,54,52,54,52,52,49,50,55,48,51,50,51,50,51,52,50,51,50,49,50,43,40,45,68,18,20,98,45,47,71,37,24,34,40,81,48,92,62,59,73,74,59,44,52,58,51,50,54,54,40,47,63,26,41,27,43,76,56,91,60,97,59,96,54,91,83,45,49,35,38,38,32,80,46,83,89,66,68,58,70,69,42,64,77,68,70,41,48,78,38,35,68,65,54,53,53,49,52,49,50,52,22,51,51,48,35,49,52,49,51,51,50,50,50,51,51,47,48,54,49,48,70,67,44,62,47,64,33,53,26,68,47,74,45,76,51,44,67,44,78,36,91,94,40,71,66,36,30,39,79,79,41,66,14,41,39,34,42,49,50,60,94,87,53,62,89,70,81,73,55,66,71,39,52,36,42,36,30,39,75,87,46,102,51,93,55,17,52,61,51,48,26,28,27,72,38,72,57,69,60,59,90,47,36,35,40,32,35,28,36,69,68,55,82,43,38,64,64,48,55,48,19,50,50,51,49,62,53,45,56,75,72,46,93,75,53,52,29,43,37,23,62,39,63,84,66,58,98,86,55,90,66,54,56,51,43,49,34,58,23,50,72,48,78,44,102,90,46,72,47,72,47,64,11,55,55,40,48,53,49,51,51,45,50,50,49,35,51,51,52,53,51,50,54,52,52,51,53,52,49,55,52,52,50,53,53,50,53,52,51,50,52,51,52,52,50,52,51,50,53,52,52,50,52,49,52,52,50,52,50,50,51,54,52,49,53,51,50,52,52,50,50,53,50,50,52,50,53,50,51,53,48,51,53,50,51,52,50,50,49,51,52,49,53,51,50,49,53,50,50,52,53,50,51,60,61,69,68,65,82,86,84,85,90,80,90,88,87,83,91,85,90,88,136